Protein AF-A0E9H0-F1 (afdb_monomer)

Structure (mmCIF, N/CA/C/O backbone):
data_AF-A0E9H0-F1
#
_entry.id   AF-A0E9H0-F1
#
loop_
_atom_site.group_PDB
_atom_site.id
_atom_site.type_symbol
_atom_site.label_atom_id
_atom_site.label_alt_id
_atom_site.label_comp_id
_atom_site.label_asym_id
_atom_site.label_entity_id
_atom_site.label_seq_id
_atom_site.pdbx_PDB_ins_code
_atom_site.Cartn_x
_atom_site.Cartn_y
_atom_site.Cartn_z
_atom_site.occupancy
_atom_site.B_iso_or_equiv
_atom_site.auth_seq_id
_atom_site.auth_comp_id
_atom_site.auth_asym_id
_atom_site.auth_atom_id
_atom_site.pdbx_PDB_model_num
ATOM 1 N N . MET A 1 1 ? 32.957 -33.138 -9.743 1.00 57.28 1 MET A N 1
ATOM 2 C CA . MET A 1 1 ? 32.690 -31.690 -9.537 1.00 57.28 1 MET A CA 1
ATOM 3 C C . MET A 1 1 ? 31.619 -31.141 -10.475 1.00 57.28 1 MET A C 1
ATOM 5 O O . MET A 1 1 ? 30.701 -30.496 -9.990 1.00 57.28 1 MET A O 1
ATOM 9 N N . THR A 1 2 ? 31.702 -31.357 -11.792 1.00 61.91 2 THR A N 1
ATOM 10 C CA . THR A 1 2 ? 30.661 -30.908 -12.741 1.00 61.91 2 THR A CA 1
ATOM 11 C C . THR A 1 2 ? 29.367 -31.723 -12.631 1.00 61.91 2 THR A C 1
ATOM 13 O O . THR A 1 2 ? 28.288 -31.141 -12.695 1.00 61.91 2 THR A O 1
ATOM 16 N N . GLU A 1 3 ? 29.462 -33.031 -12.376 1.00 67.38 3 GLU A N 1
ATOM 17 C CA . GLU A 1 3 ? 28.302 -33.927 -12.204 1.00 67.38 3 GLU A CA 1
ATOM 18 C C . GLU A 1 3 ? 27.419 -33.551 -11.001 1.00 67.38 3 GLU A C 1
ATOM 20 O O . GLU A 1 3 ? 26.196 -33.530 -11.121 1.00 67.38 3 GLU A O 1
ATOM 25 N N . ASP A 1 4 ? 28.015 -33.127 -9.881 1.00 73.12 4 ASP A N 1
ATOM 26 C CA . ASP A 1 4 ? 27.263 -32.697 -8.691 1.00 73.12 4 ASP A CA 1
ATOM 27 C C . ASP A 1 4 ? 26.398 -31.454 -8.955 1.00 73.12 4 ASP A C 1
ATOM 29 O O . ASP A 1 4 ? 25.285 -31.342 -8.442 1.00 73.12 4 ASP A O 1
ATOM 33 N N . ILE A 1 5 ? 26.879 -30.513 -9.778 1.00 72.44 5 ILE A N 1
ATOM 34 C CA . ILE A 1 5 ? 26.123 -29.300 -10.135 1.00 72.44 5 ILE A CA 1
ATOM 35 C C . ILE A 1 5 ? 24.990 -29.632 -11.098 1.00 72.44 5 ILE A C 1
ATOM 37 O O . ILE A 1 5 ? 23.896 -29.090 -10.954 1.00 72.44 5 ILE A O 1
ATOM 41 N N . VAL A 1 6 ? 25.237 -30.526 -12.055 1.00 77.56 6 VAL A N 1
ATOM 42 C CA . VAL A 1 6 ? 24.208 -31.002 -12.985 1.00 77.56 6 VAL A CA 1
ATOM 43 C C . VAL A 1 6 ? 23.070 -31.672 -12.205 1.00 77.56 6 VAL A C 1
ATOM 45 O O . VAL A 1 6 ? 21.905 -31.350 -12.437 1.00 77.56 6 VAL A O 1
ATOM 48 N N . ASN A 1 7 ? 23.396 -32.502 -11.210 1.00 79.81 7 ASN A N 1
ATOM 49 C CA . ASN A 1 7 ? 22.406 -33.146 -10.346 1.00 79.81 7 ASN A CA 1
ATOM 50 C C . ASN A 1 7 ? 21.634 -32.140 -9.477 1.00 79.81 7 ASN A C 1
ATOM 52 O O . ASN A 1 7 ? 20.408 -32.208 -9.421 1.00 79.81 7 ASN A O 1
ATOM 56 N N . LEU A 1 8 ? 22.309 -31.147 -8.886 1.00 77.62 8 LEU A N 1
ATOM 57 C CA . LEU A 1 8 ? 21.653 -30.065 -8.133 1.00 77.62 8 LEU A CA 1
ATOM 58 C C . LEU A 1 8 ? 20.713 -29.221 -9.009 1.00 77.62 8 LEU A C 1
ATOM 60 O O . LEU A 1 8 ? 19.664 -28.767 -8.549 1.00 77.62 8 LEU A O 1
ATOM 64 N N . PHE A 1 9 ? 21.068 -29.007 -10.276 1.00 77.69 9 PHE A N 1
ATOM 65 C CA . PHE A 1 9 ? 20.247 -28.236 -11.207 1.00 77.69 9 PHE A CA 1
ATOM 66 C C . PHE A 1 9 ? 18.988 -28.999 -11.621 1.00 77.69 9 PHE A C 1
ATOM 68 O O . PHE A 1 9 ? 17.901 -28.427 -11.647 1.00 77.69 9 PHE A O 1
ATOM 75 N N . VAL A 1 10 ? 19.117 -30.300 -11.882 1.00 81.88 10 VAL A N 1
ATOM 76 C CA . VAL A 1 10 ? 17.984 -31.185 -12.190 1.00 81.88 10 VAL A CA 1
ATOM 77 C C . VAL A 1 10 ? 17.091 -31.372 -10.969 1.00 81.88 10 VAL A C 1
ATOM 79 O O . VAL A 1 10 ? 15.878 -31.400 -11.103 1.00 81.88 10 VAL A O 1
ATOM 82 N N . GLN A 1 11 ? 17.653 -31.417 -9.764 1.00 80.44 11 GLN A N 1
ATOM 83 C CA . GLN A 1 11 ? 16.854 -31.484 -8.544 1.00 80.44 11 GLN A CA 1
ATOM 84 C C . GLN A 1 11 ? 16.021 -30.210 -8.323 1.00 80.44 11 GLN A C 1
ATOM 86 O O . GLN A 1 11 ? 14.913 -30.284 -7.800 1.00 80.44 11 GLN A O 1
ATOM 91 N N . LYS A 1 12 ? 16.539 -29.042 -8.724 1.00 78.75 12 LYS A N 1
ATOM 92 C CA . LYS A 1 12 ? 15.873 -27.746 -8.518 1.00 78.75 12 LYS A CA 1
ATOM 93 C C . LYS A 1 12 ? 14.919 -27.347 -9.647 1.00 78.75 12 LYS A C 1
ATOM 95 O O . LYS A 1 12 ? 13.929 -26.671 -9.385 1.00 78.75 12 LYS A O 1
ATOM 100 N N . TYR A 1 13 ? 15.227 -27.726 -10.884 1.00 77.38 13 TYR A N 1
ATOM 101 C CA . TYR A 1 13 ? 14.502 -27.287 -12.085 1.00 77.38 13 TYR A CA 1
ATOM 102 C C . TYR A 1 13 ? 14.032 -28.442 -12.976 1.00 77.38 13 TYR A C 1
ATOM 104 O O . TYR A 1 13 ? 13.503 -28.205 -14.062 1.00 77.38 13 TYR A O 1
ATOM 112 N N . GLY A 1 14 ? 14.246 -29.685 -12.549 1.00 78.25 14 GLY A N 1
ATOM 113 C CA . GLY A 1 14 ? 13.767 -30.866 -13.250 1.00 78.25 14 GLY A CA 1
ATOM 114 C C . GLY A 1 14 ? 12.250 -30.986 -13.193 1.00 78.25 14 GLY A C 1
ATOM 115 O O . GLY A 1 14 ? 11.574 -30.443 -12.321 1.00 78.25 14 GLY A O 1
ATOM 116 N N . SER A 1 15 ? 11.717 -31.717 -14.161 1.00 75.62 15 SER A N 1
ATOM 117 C CA . SER A 1 15 ? 10.299 -32.063 -14.252 1.00 75.62 15 SER A CA 1
ATOM 118 C C . SER A 1 15 ? 10.071 -33.504 -13.785 1.00 75.62 15 SER A C 1
ATOM 120 O O . SER A 1 15 ? 11.027 -34.260 -13.641 1.00 75.62 15 SER A O 1
ATOM 122 N N . ALA A 1 16 ? 8.823 -33.930 -13.579 1.00 76.62 16 ALA A N 1
ATOM 123 C CA . ALA A 1 16 ? 8.520 -35.332 -13.249 1.00 76.62 16 ALA A CA 1
ATOM 124 C C . ALA A 1 16 ? 8.874 -36.325 -14.384 1.00 76.62 16 ALA A C 1
ATOM 126 O O . ALA A 1 16 ? 8.878 -37.535 -14.180 1.00 76.62 16 ALA A O 1
ATOM 127 N N . ASP A 1 17 ? 9.173 -35.814 -15.580 1.00 81.25 17 ASP A N 1
ATOM 128 C CA . ASP A 1 17 ? 9.469 -36.583 -16.783 1.00 81.25 17 ASP A CA 1
ATOM 129 C C . ASP A 1 17 ? 10.976 -36.890 -16.892 1.00 81.25 17 ASP A C 1
ATOM 131 O O . ASP A 1 17 ? 11.815 -35.997 -17.068 1.00 81.25 17 ASP A O 1
ATOM 135 N N . ALA A 1 18 ? 11.321 -38.177 -16.786 1.00 80.75 18 ALA A N 1
ATOM 136 C CA . ALA A 1 18 ? 12.700 -38.657 -16.760 1.00 80.75 18 ALA A CA 1
ATOM 137 C C . ALA A 1 18 ? 13.469 -38.348 -18.057 1.00 80.75 18 ALA A C 1
ATOM 139 O O . ALA A 1 18 ? 14.659 -38.029 -18.001 1.00 80.75 18 ALA A O 1
ATOM 140 N N . GLN A 1 19 ? 12.800 -38.363 -19.217 1.00 78.62 19 GLN A N 1
ATOM 141 C CA . GLN A 1 19 ? 13.454 -38.088 -20.503 1.00 78.62 19 GLN A CA 1
ATOM 142 C C . GLN A 1 19 ? 13.852 -36.614 -20.634 1.00 78.62 19 GLN A C 1
ATOM 144 O O . GLN A 1 19 ? 14.935 -36.291 -21.129 1.00 78.62 19 GLN A O 1
ATOM 149 N N . LYS A 1 20 ? 13.018 -35.702 -20.121 1.00 78.69 20 LYS A N 1
ATOM 150 C CA . LYS A 1 20 ? 13.326 -34.264 -20.097 1.00 78.69 20 LYS A CA 1
ATOM 151 C C . LYS A 1 20 ? 14.468 -33.948 -19.145 1.00 78.69 20 LYS A C 1
ATOM 153 O O . LYS A 1 20 ? 15.321 -33.128 -19.475 1.00 78.69 20 LYS A O 1
ATOM 158 N N . ASN A 1 21 ? 14.526 -34.632 -18.006 1.00 82.31 21 ASN A N 1
ATOM 159 C CA . ASN A 1 21 ? 15.633 -34.481 -17.067 1.00 82.31 21 ASN A CA 1
ATOM 160 C C . ASN A 1 21 ? 16.949 -34.989 -17.663 1.00 82.31 21 ASN A C 1
ATOM 162 O O . ASN A 1 21 ? 17.974 -34.333 -17.499 1.00 82.31 21 ASN A O 1
ATOM 166 N N . GLN A 1 22 ? 16.922 -36.081 -18.429 1.00 84.06 22 GLN A N 1
ATOM 167 C CA . GLN A 1 22 ? 18.105 -36.598 -19.120 1.00 84.06 22 GLN A CA 1
ATOM 168 C C . GLN A 1 22 ? 18.599 -35.643 -20.225 1.00 84.06 22 GLN A C 1
ATOM 170 O O . GLN A 1 22 ? 19.799 -35.380 -20.329 1.00 84.06 22 GLN A O 1
ATOM 175 N N . LEU A 1 23 ? 17.689 -35.050 -21.007 1.00 82.44 23 LEU A N 1
ATOM 176 C CA . LEU A 1 23 ? 18.031 -34.011 -21.991 1.00 82.44 23 LEU A CA 1
ATOM 177 C C . LEU A 1 23 ? 18.592 -32.749 -21.324 1.00 82.44 23 LEU A C 1
ATOM 179 O O . LEU A 1 23 ? 19.568 -32.168 -21.807 1.00 82.44 23 LEU A O 1
ATOM 183 N N . LEU A 1 24 ? 18.016 -32.347 -20.189 1.00 79.56 24 LEU A N 1
ATOM 184 C CA . LEU A 1 24 ? 18.495 -31.218 -19.400 1.00 79.56 24 LEU A CA 1
ATOM 185 C C . LEU A 1 24 ? 19.918 -31.479 -18.885 1.00 79.56 24 LEU A C 1
ATOM 187 O O . LEU A 1 24 ? 20.790 -30.633 -19.085 1.00 79.56 24 LEU A O 1
ATOM 191 N N . GLN A 1 25 ? 20.185 -32.667 -18.333 1.00 84.69 25 GLN A N 1
ATOM 192 C CA . GLN A 1 25 ? 21.527 -33.085 -17.907 1.00 84.69 25 GLN A CA 1
ATOM 193 C C . GLN A 1 25 ? 22.543 -32.977 -19.045 1.00 84.69 25 GLN A C 1
ATOM 195 O O . GLN A 1 25 ? 23.577 -32.324 -18.890 1.00 84.69 25 GLN A O 1
ATOM 200 N N . GLN A 1 26 ? 22.221 -33.539 -20.212 1.00 84.62 26 GLN A N 1
ATOM 201 C CA . GLN A 1 26 ? 23.106 -33.508 -21.377 1.00 84.62 26 GLN A CA 1
ATOM 202 C C . GLN A 1 26 ? 23.349 -32.083 -21.891 1.00 84.62 26 GLN A C 1
ATOM 204 O O . GLN A 1 26 ? 24.467 -31.754 -22.293 1.00 84.62 26 GLN A O 1
ATOM 209 N N . SER A 1 27 ? 22.327 -31.220 -21.873 1.00 80.50 27 SER A N 1
ATOM 210 C CA . SER A 1 27 ? 22.460 -29.824 -22.306 1.00 80.50 27 SER A CA 1
ATOM 211 C C . SER A 1 27 ? 23.383 -29.021 -21.383 1.00 80.50 27 SER A C 1
ATOM 213 O O . SER A 1 27 ? 24.276 -28.324 -21.865 1.00 80.50 27 SER A O 1
ATOM 215 N N . ILE A 1 28 ? 23.247 -29.190 -20.065 1.00 78.12 28 ILE A N 1
ATOM 216 C CA . ILE A 1 28 ? 24.069 -28.496 -19.067 1.00 78.12 28 ILE A CA 1
ATOM 217 C C . ILE A 1 28 ? 25.507 -29.015 -19.117 1.00 78.12 28 ILE A C 1
ATOM 219 O O . ILE A 1 28 ? 26.447 -28.223 -19.085 1.00 78.12 28 ILE A O 1
ATOM 223 N N . GLN A 1 29 ? 25.697 -30.326 -19.272 1.00 80.69 29 GLN A N 1
ATOM 224 C CA . GLN A 1 29 ? 27.025 -30.925 -19.391 1.00 80.69 29 GLN A CA 1
ATOM 225 C C . GLN A 1 29 ? 27.758 -30.430 -20.649 1.00 80.69 29 GLN A C 1
ATOM 227 O O . GLN A 1 29 ? 28.943 -30.105 -20.577 1.00 80.69 29 GLN A O 1
ATOM 232 N N . LYS A 1 30 ? 27.050 -30.262 -21.777 1.00 80.12 30 LYS A N 1
ATOM 233 C CA . LYS A 1 30 ? 27.602 -29.650 -23.000 1.00 80.12 30 LYS A CA 1
ATOM 234 C C . LYS A 1 30 ? 27.978 -28.179 -22.812 1.00 80.12 30 LYS A C 1
ATOM 236 O O . LYS A 1 30 ? 29.020 -27.765 -23.314 1.00 80.12 30 LYS A O 1
ATOM 241 N N . VAL A 1 31 ? 27.170 -27.395 -22.095 1.00 73.62 31 VAL A N 1
ATOM 242 C CA . VAL A 1 31 ? 27.483 -25.983 -21.801 1.00 73.62 31 VAL A CA 1
ATOM 243 C C . VAL A 1 31 ? 28.714 -25.875 -20.897 1.00 73.62 31 VAL A C 1
ATOM 245 O O . VAL A 1 31 ? 29.629 -25.119 -21.209 1.00 73.62 31 VAL A O 1
ATOM 248 N N . LEU A 1 32 ? 28.797 -26.697 -19.846 1.00 73.06 32 LEU A N 1
ATOM 249 C CA . LEU A 1 32 ? 29.944 -26.724 -18.932 1.00 73.06 32 LEU A CA 1
ATOM 250 C C . LEU A 1 32 ? 31.243 -27.185 -19.613 1.00 73.06 32 LEU A C 1
ATOM 252 O O . LEU A 1 32 ? 32.317 -26.696 -19.269 1.00 73.06 32 LEU A O 1
ATOM 256 N N . LEU A 1 33 ? 31.157 -28.095 -20.589 1.00 74.44 33 LEU A N 1
ATOM 257 C CA . LEU A 1 33 ? 32.300 -28.496 -21.417 1.00 74.44 33 LEU A CA 1
ATOM 258 C C . LEU A 1 33 ? 32.733 -27.381 -22.381 1.00 74.44 33 LEU A C 1
ATOM 260 O O . LEU A 1 33 ? 33.928 -27.190 -22.594 1.00 74.44 33 LEU A O 1
ATOM 264 N N . LYS A 1 34 ? 31.779 -26.628 -22.944 1.00 71.94 34 LYS A N 1
ATOM 265 C CA . LYS A 1 34 ? 32.042 -25.564 -23.924 1.00 71.94 34 LYS A CA 1
ATOM 266 C C . LYS A 1 34 ? 32.614 -24.290 -23.299 1.00 71.94 34 LYS A C 1
ATOM 268 O O . LYS A 1 34 ? 33.439 -23.636 -23.926 1.00 71.94 34 LYS A O 1
ATOM 273 N N . GLU A 1 35 ? 32.195 -23.934 -22.087 1.00 63.34 35 GLU A N 1
ATOM 274 C CA . GLU A 1 35 ? 32.691 -22.734 -21.391 1.00 63.34 35 GLU A CA 1
ATOM 275 C C . GLU A 1 35 ? 34.049 -22.943 -20.699 1.00 63.34 35 GLU A C 1
ATOM 277 O O . GLU A 1 35 ? 34.632 -21.989 -20.183 1.00 63.34 35 GLU A O 1
ATOM 282 N N . GLY A 1 36 ? 34.581 -24.171 -20.731 1.00 57.31 36 GLY A N 1
ATOM 283 C CA . GLY A 1 36 ? 35.752 -24.569 -19.962 1.00 57.31 36 GLY A CA 1
ATOM 284 C C . GLY A 1 36 ? 35.395 -24.632 -18.479 1.00 57.31 36 GLY A C 1
ATOM 285 O O . GLY A 1 36 ? 34.910 -23.665 -17.897 1.00 57.31 36 GLY A O 1
ATOM 286 N N . ALA A 1 37 ? 35.629 -25.777 -17.837 1.00 58.28 37 ALA A N 1
ATOM 287 C CA . ALA A 1 37 ? 35.338 -25.986 -16.419 1.00 58.28 37 ALA A CA 1
ATOM 288 C C . ALA A 1 37 ? 36.306 -25.196 -15.509 1.00 58.28 37 ALA A C 1
ATOM 290 O O . ALA A 1 37 ? 37.038 -25.760 -14.698 1.00 58.28 37 ALA A O 1
ATOM 291 N N . ASN A 1 38 ? 36.319 -23.869 -15.634 1.00 59.81 38 ASN A N 1
ATOM 292 C CA . ASN A 1 38 ? 37.037 -22.968 -14.756 1.00 59.81 38 ASN A CA 1
ATOM 293 C C . ASN A 1 38 ? 36.418 -23.082 -13.360 1.00 59.81 38 ASN A C 1
ATOM 295 O O . ASN A 1 38 ? 35.271 -22.690 -13.125 1.00 59.81 38 ASN A O 1
ATOM 299 N N . SER A 1 39 ? 37.203 -23.623 -12.428 1.00 60.75 39 SER A N 1
ATOM 300 C CA . SER A 1 39 ? 36.839 -23.877 -11.028 1.00 60.75 39 SER A CA 1
ATOM 301 C C . SER A 1 39 ? 36.137 -22.684 -10.351 1.00 60.75 39 SER A C 1
ATOM 303 O O . SER A 1 39 ? 35.219 -22.863 -9.551 1.00 60.75 39 SER A O 1
ATOM 305 N N . SER A 1 40 ? 36.462 -21.445 -10.736 1.00 64.75 40 SER A N 1
ATOM 306 C CA . SER A 1 40 ? 35.825 -20.234 -10.201 1.00 64.75 40 SER A CA 1
ATOM 307 C C . SER A 1 40 ? 34.357 -20.045 -10.624 1.00 64.75 40 SER A C 1
ATOM 309 O O . SER A 1 40 ? 33.552 -19.557 -9.828 1.00 64.75 40 SER A O 1
ATOM 311 N N . VAL A 1 41 ? 33.973 -20.449 -11.841 1.00 66.81 41 VAL A N 1
ATOM 312 C CA . VAL A 1 41 ? 32.591 -20.353 -12.352 1.00 66.81 41 VAL A CA 1
ATOM 313 C C . VAL A 1 41 ? 31.724 -21.442 -11.723 1.00 66.81 41 VAL A C 1
ATOM 315 O O . VAL A 1 41 ? 30.629 -21.163 -11.236 1.00 66.81 41 VAL A O 1
ATOM 318 N N . VAL A 1 42 ? 32.270 -22.656 -11.629 1.00 66.81 42 VAL A N 1
ATOM 319 C CA . VAL A 1 42 ? 31.665 -23.819 -10.958 1.00 66.81 42 VAL A CA 1
ATOM 320 C C . VAL A 1 42 ? 31.385 -23.502 -9.482 1.00 66.81 42 VAL A C 1
ATOM 322 O O . VAL A 1 42 ? 30.276 -23.722 -8.997 1.00 66.81 42 VAL A O 1
ATOM 325 N N . THR A 1 43 ? 32.339 -22.881 -8.780 1.00 68.19 43 THR A N 1
ATOM 326 C CA . THR A 1 43 ? 32.176 -22.490 -7.368 1.00 68.19 43 THR A CA 1
ATOM 327 C C . THR A 1 43 ? 31.134 -21.374 -7.179 1.00 68.19 43 THR A C 1
ATOM 329 O O . THR A 1 43 ? 30.338 -21.433 -6.241 1.00 68.19 43 THR A O 1
ATOM 332 N N . LYS A 1 44 ? 31.059 -20.393 -8.095 1.00 71.00 44 LYS A N 1
ATOM 333 C CA . LYS A 1 44 ? 30.021 -19.337 -8.083 1.00 71.00 44 LYS A CA 1
ATOM 334 C C . LYS A 1 44 ? 28.618 -19.869 -8.395 1.00 71.00 44 LYS A C 1
ATOM 336 O O . LYS A 1 44 ? 27.638 -19.376 -7.840 1.00 71.00 44 LYS A O 1
ATOM 341 N N . LEU A 1 45 ? 28.501 -20.858 -9.281 1.00 68.12 45 LEU A N 1
ATOM 342 C CA . LEU A 1 45 ? 27.227 -21.525 -9.558 1.00 68.12 45 LEU A CA 1
ATOM 343 C C . LEU A 1 45 ? 26.783 -22.362 -8.356 1.00 68.12 45 LEU A C 1
ATOM 345 O O . LEU A 1 45 ? 25.626 -22.280 -7.950 1.00 68.12 45 LEU A O 1
ATOM 349 N N . ARG A 1 46 ? 27.712 -23.081 -7.718 1.00 68.94 46 ARG A N 1
ATOM 350 C CA . ARG A 1 46 ? 27.431 -23.861 -6.509 1.00 68.94 46 ARG A CA 1
ATOM 351 C C . ARG A 1 46 ? 26.965 -22.987 -5.343 1.00 68.94 46 ARG A C 1
ATOM 353 O O . ARG A 1 46 ? 26.006 -23.360 -4.678 1.00 68.94 46 ARG A O 1
ATOM 360 N N . SER A 1 47 ? 27.572 -21.817 -5.120 1.00 68.88 47 SER A N 1
ATOM 361 C CA . SER A 1 47 ? 27.127 -20.902 -4.058 1.00 68.88 47 SER A CA 1
ATOM 362 C C . SER A 1 47 ? 25.732 -20.329 -4.326 1.00 68.88 47 SER A C 1
ATOM 364 O O . SER A 1 47 ? 24.916 -20.275 -3.410 1.00 68.88 47 SER A O 1
ATOM 366 N N . LYS A 1 48 ? 25.402 -20.000 -5.583 1.00 70.62 48 LYS A N 1
ATOM 367 C CA . LYS A 1 48 ? 24.051 -19.553 -5.965 1.00 70.62 48 LYS A CA 1
ATOM 368 C C . LYS A 1 48 ? 22.991 -20.654 -5.876 1.00 70.62 48 LYS A C 1
ATOM 370 O O . LYS A 1 48 ? 21.844 -20.358 -5.548 1.00 70.62 48 LYS A O 1
ATOM 375 N N . LEU A 1 49 ? 23.342 -21.908 -6.172 1.00 63.66 49 LEU A N 1
ATOM 376 C CA . LEU A 1 49 ? 22.421 -23.038 -6.018 1.00 63.66 49 LEU A CA 1
ATOM 377 C C . LEU A 1 49 ? 22.265 -23.479 -4.553 1.00 63.66 49 LEU A C 1
ATOM 379 O O . LEU A 1 49 ? 21.156 -23.831 -4.166 1.00 63.66 49 LEU A O 1
ATOM 383 N N . GLY A 1 50 ? 23.325 -23.406 -3.740 1.00 57.62 50 GLY A N 1
ATOM 384 C CA . GLY A 1 50 ? 23.313 -23.792 -2.323 1.00 57.62 50 GLY A CA 1
ATOM 385 C C . GLY A 1 50 ? 22.711 -22.754 -1.366 1.00 57.62 50 GLY A C 1
ATOM 386 O O . GLY A 1 50 ? 22.187 -23.126 -0.322 1.00 57.62 50 GLY A O 1
ATOM 387 N N . GLN A 1 51 ? 22.712 -21.461 -1.714 1.00 55.53 51 GLN A N 1
ATOM 388 C CA . GLN A 1 51 ? 22.180 -20.397 -0.843 1.00 55.53 51 GLN A CA 1
ATOM 389 C C . GLN A 1 51 ? 20.645 -20.352 -0.730 1.00 55.53 51 GLN A C 1
ATOM 391 O O . GLN A 1 51 ? 20.130 -19.562 0.055 1.00 55.53 51 GLN A O 1
ATOM 396 N N . SER A 1 52 ? 19.887 -21.189 -1.451 1.00 48.81 52 SER A N 1
ATOM 397 C CA . SER A 1 52 ? 18.417 -21.175 -1.362 1.00 48.81 52 SER A CA 1
ATOM 398 C C . SER A 1 52 ? 17.812 -22.149 -0.343 1.00 48.81 52 SER A C 1
ATOM 400 O O . SER A 1 52 ? 16.594 -22.278 -0.323 1.00 48.81 52 SER A O 1
ATOM 402 N N . GLN A 1 53 ? 18.611 -22.839 0.482 1.00 49.06 53 GLN A N 1
ATOM 403 C CA . GLN A 1 53 ? 18.088 -23.741 1.525 1.00 49.06 53 GLN A CA 1
ATOM 404 C C . GLN A 1 53 ? 18.027 -23.138 2.942 1.00 49.06 53 GLN A C 1
ATOM 406 O O . GLN A 1 53 ? 17.527 -23.802 3.841 1.00 49.06 53 GLN A O 1
ATOM 411 N N . SER A 1 54 ? 18.442 -21.885 3.165 1.00 46.16 54 SER A N 1
ATOM 412 C CA . SER A 1 54 ? 18.409 -21.261 4.506 1.00 46.16 54 SER A CA 1
ATOM 413 C C . SER A 1 54 ? 17.531 -20.007 4.642 1.00 46.16 54 SER A C 1
ATOM 415 O O . SER A 1 54 ? 17.596 -19.327 5.661 1.00 46.16 54 SER A O 1
ATOM 417 N N . GLN A 1 55 ? 16.655 -19.711 3.676 1.00 44.03 55 GLN A N 1
ATOM 418 C CA . GLN A 1 55 ? 15.664 -18.624 3.793 1.00 44.03 55 GLN A CA 1
ATOM 419 C C . GLN A 1 55 ? 14.234 -19.089 3.484 1.00 44.03 55 GLN A C 1
ATOM 421 O O . GLN A 1 55 ? 13.524 -18.504 2.671 1.00 44.03 55 GLN A O 1
ATOM 426 N N . GLN A 1 56 ? 13.797 -20.150 4.162 1.00 43.19 56 GLN A N 1
ATOM 427 C CA . GLN A 1 56 ? 12.374 -20.450 4.332 1.00 43.19 56 GLN A CA 1
ATOM 428 C C . GLN A 1 56 ? 12.084 -20.781 5.796 1.00 43.19 56 GLN A C 1
ATOM 430 O O . GLN A 1 56 ? 11.906 -21.932 6.178 1.00 43.19 56 GLN A O 1
ATOM 435 N N . GLN A 1 57 ? 12.047 -19.745 6.627 1.00 48.81 57 GLN A N 1
ATOM 436 C CA . GLN A 1 57 ? 11.325 -19.747 7.895 1.00 48.81 57 GLN A CA 1
ATOM 437 C C . GLN A 1 57 ? 10.588 -18.401 7.963 1.00 48.81 57 GLN A C 1
ATOM 439 O O . GLN A 1 57 ? 11.188 -17.367 7.682 1.00 48.81 57 GLN A O 1
ATOM 444 N N . PHE A 1 58 ? 9.305 -18.451 8.327 1.00 39.41 58 PHE A N 1
ATOM 445 C CA . PHE A 1 58 ? 8.362 -17.339 8.533 1.00 39.41 58 PHE A CA 1
ATOM 446 C C . PHE A 1 58 ? 7.652 -16.734 7.313 1.00 39.41 58 PHE A C 1
ATOM 448 O O . PHE A 1 58 ? 7.803 -15.559 7.022 1.00 39.41 58 PHE A O 1
ATOM 455 N N . PHE A 1 59 ? 6.750 -17.513 6.707 1.00 33.53 59 PHE A N 1
ATOM 456 C CA . PHE A 1 59 ? 5.377 -17.068 6.405 1.00 33.53 59 PHE A CA 1
ATOM 457 C C . PHE A 1 59 ? 4.442 -18.294 6.454 1.00 33.53 59 PHE A C 1
ATOM 459 O O . PHE A 1 59 ? 4.744 -19.292 5.796 1.00 33.53 59 PHE A O 1
ATOM 466 N N . PRO A 1 60 ? 3.323 -18.277 7.204 1.00 40.91 60 PRO A N 1
ATOM 467 C CA . PRO A 1 60 ? 2.353 -19.363 7.160 1.00 40.91 60 PRO A CA 1
ATOM 468 C C . PRO A 1 60 ? 1.525 -19.229 5.876 1.00 40.91 60 PRO A C 1
ATOM 470 O O . PRO A 1 60 ? 0.774 -18.271 5.700 1.00 40.91 60 PRO A O 1
ATOM 473 N N . THR A 1 61 ? 1.674 -20.188 4.965 1.00 35.75 61 THR A N 1
ATOM 474 C CA . THR A 1 61 ? 0.755 -20.372 3.839 1.00 35.75 61 THR A CA 1
ATOM 475 C C . THR A 1 61 ? -0.323 -21.370 4.235 1.00 35.75 61 THR A C 1
ATOM 477 O O . THR A 1 61 ? -0.051 -22.449 4.755 1.00 35.75 61 THR A O 1
ATOM 480 N N . LEU A 1 62 ? -1.565 -20.949 4.007 1.00 39.19 62 LEU A N 1
ATOM 481 C CA . LEU A 1 62 ? -2.780 -21.745 4.080 1.00 39.19 62 LEU A CA 1
ATOM 482 C C . LEU A 1 62 ? -2.629 -22.991 3.203 1.00 39.19 62 LEU A C 1
ATOM 484 O O . LEU A 1 62 ? -2.427 -22.889 1.993 1.00 39.19 62 LEU A O 1
ATOM 488 N N . GLY A 1 63 ? -2.720 -24.159 3.832 1.00 31.61 63 GLY A N 1
ATOM 489 C CA . GLY A 1 63 ? -2.765 -25.437 3.144 1.00 31.61 63 GLY A CA 1
ATOM 490 C C . GLY A 1 63 ? -4.109 -25.633 2.448 1.00 31.61 63 GLY A C 1
ATOM 491 O O . GLY A 1 63 ? -5.151 -25.671 3.098 1.00 31.61 63 GLY A O 1
ATOM 492 N N . ASN A 1 64 ? -4.056 -25.818 1.130 1.00 40.00 64 ASN A N 1
ATOM 493 C CA . ASN A 1 64 ? -5.031 -26.624 0.408 1.00 40.00 64 ASN A CA 1
ATOM 494 C C . ASN A 1 64 ? -4.782 -28.089 0.785 1.00 40.00 64 ASN A C 1
ATOM 496 O O . ASN A 1 64 ? -3.821 -28.697 0.318 1.00 40.00 64 ASN A O 1
ATOM 500 N N . GLY A 1 65 ? -5.638 -28.628 1.647 1.00 34.56 65 GLY A N 1
ATOM 501 C CA . GLY A 1 65 ? -5.773 -30.058 1.883 1.00 34.56 65 GLY A CA 1
ATOM 502 C C . GLY A 1 65 ? -7.128 -30.510 1.364 1.00 34.56 65 GLY A C 1
ATOM 503 O O . GLY A 1 65 ? -8.155 -30.208 1.967 1.00 34.56 65 GLY A O 1
ATOM 504 N N . GLU A 1 66 ? -7.125 -31.226 0.244 1.00 40.69 66 GLU A N 1
ATOM 505 C CA . GLU A 1 66 ? -8.241 -32.069 -0.168 1.00 40.69 66 GLU A CA 1
ATOM 506 C C . GLU A 1 66 ? -8.572 -33.041 0.969 1.00 40.69 66 GLU A C 1
ATOM 508 O O . GLU A 1 66 ? -7.737 -33.832 1.402 1.00 40.69 66 GLU A O 1
ATOM 513 N N . SER A 1 67 ? -9.799 -32.983 1.475 1.00 37.56 67 SER A N 1
ATOM 514 C CA . SER A 1 67 ? -10.391 -34.089 2.222 1.00 37.56 67 SER A CA 1
ATOM 515 C C . SER A 1 67 ? -11.838 -34.241 1.787 1.00 37.56 67 SER A C 1
ATOM 517 O O . SER A 1 67 ? -12.631 -33.300 1.792 1.00 37.56 67 SER A O 1
ATOM 519 N N . ALA A 1 68 ? -12.122 -35.453 1.330 1.00 37.09 68 ALA A N 1
ATOM 520 C CA . ALA A 1 68 ? -13.382 -35.900 0.792 1.00 37.09 68 ALA A CA 1
ATOM 521 C C . ALA A 1 68 ? -14.547 -35.681 1.768 1.00 37.09 68 ALA A C 1
ATOM 523 O O . ALA A 1 68 ? -14.470 -35.988 2.957 1.00 37.09 68 ALA A O 1
ATOM 524 N N . LEU A 1 69 ? -15.651 -35.200 1.207 1.00 39.97 69 LEU A N 1
ATOM 525 C CA . LEU A 1 69 ? -16.978 -35.206 1.806 1.00 39.97 69 LEU A CA 1
ATOM 526 C C . LEU A 1 69 ? -17.470 -36.646 2.006 1.00 39.97 69 LEU A C 1
ATOM 528 O O . LEU A 1 69 ? -17.463 -37.425 1.051 1.00 39.97 69 LEU A O 1
ATOM 532 N N . PRO A 1 70 ? -18.075 -36.954 3.162 1.00 42.47 70 PRO A N 1
ATOM 533 C CA . PRO A 1 70 ? -19.209 -37.851 3.205 1.00 42.47 70 PRO A CA 1
ATOM 534 C C . PRO A 1 70 ? -20.481 -37.035 3.451 1.00 42.47 70 PRO A C 1
ATOM 536 O O . PRO A 1 70 ? -20.699 -36.456 4.514 1.00 42.47 70 PRO A O 1
ATOM 539 N N . SER A 1 71 ? -21.355 -37.029 2.448 1.00 46.69 71 SER A N 1
ATOM 540 C CA . SER A 1 71 ? -22.773 -36.744 2.620 1.00 46.69 71 SER A CA 1
ATOM 541 C C . SER A 1 71 ? -23.409 -37.865 3.443 1.00 46.69 71 SER A C 1
ATOM 543 O O . SER A 1 71 ? -23.407 -39.012 2.994 1.00 46.69 71 SER A O 1
ATOM 545 N N . LYS A 1 72 ? -23.972 -37.545 4.610 1.00 34.53 72 LYS A N 1
ATOM 546 C CA . LYS A 1 72 ? -25.088 -38.271 5.239 1.00 34.53 72 LYS A CA 1
ATOM 547 C C . LYS A 1 72 ? -25.633 -37.438 6.398 1.00 34.53 72 LYS A C 1
ATOM 549 O O . LYS A 1 72 ? -25.022 -37.330 7.454 1.00 34.53 72 LYS A O 1
ATOM 554 N N . THR A 1 73 ? -26.789 -36.835 6.162 1.00 43.81 73 THR A N 1
ATOM 555 C CA . THR A 1 73 ? -27.720 -36.392 7.200 1.00 43.81 73 THR A CA 1
ATOM 556 C C . THR A 1 73 ? -28.261 -37.605 7.965 1.00 43.81 73 THR A C 1
ATOM 558 O O . THR A 1 73 ? -28.497 -38.663 7.379 1.00 43.81 73 THR A O 1
ATOM 561 N N . PRO A 1 74 ? -28.455 -37.450 9.279 1.00 37.62 74 PRO A N 1
ATOM 562 C CA . PRO A 1 74 ? -29.785 -37.601 9.875 1.00 37.62 74 PRO A CA 1
ATOM 563 C C . PRO A 1 74 ? -30.129 -36.279 10.582 1.00 37.62 74 PRO A C 1
ATOM 565 O O . PRO A 1 74 ? -29.324 -35.734 11.328 1.00 37.62 74 PRO A O 1
ATOM 568 N N . ALA A 1 75 ? -31.192 -35.573 10.209 1.00 41.16 75 ALA A N 1
ATOM 569 C CA . ALA A 1 75 ? -32.566 -35.866 10.607 1.00 41.16 75 ALA A CA 1
ATOM 570 C C . ALA A 1 75 ? -32.708 -36.099 12.125 1.00 41.16 75 ALA A C 1
ATOM 572 O O . ALA A 1 75 ? -32.327 -37.136 12.654 1.00 41.16 75 ALA A O 1
ATOM 573 N N . ASP A 1 76 ? -33.343 -35.102 12.738 1.00 41.50 76 ASP A N 1
ATOM 574 C CA . ASP A 1 76 ? -34.074 -35.104 13.999 1.00 41.50 76 ASP A CA 1
ATOM 575 C C . ASP A 1 76 ? -33.394 -34.889 15.360 1.00 41.50 76 ASP A C 1
ATOM 577 O O . ASP A 1 76 ? -32.413 -35.502 15.762 1.00 41.50 76 ASP A O 1
ATOM 581 N N . SER A 1 77 ? -34.128 -34.063 16.113 1.00 45.25 77 SER A N 1
ATOM 582 C CA . SER A 1 77 ? -34.146 -33.864 17.558 1.00 45.25 77 SER A CA 1
ATOM 583 C C . SER A 1 77 ? -33.226 -32.808 18.196 1.00 45.25 77 SER A C 1
ATOM 585 O O . SER A 1 77 ? -32.029 -32.976 18.395 1.00 45.25 77 SER A O 1
ATOM 587 N N . GLN A 1 78 ? -33.922 -31.768 18.680 1.00 40.56 78 GLN A N 1
ATOM 588 C CA . GLN A 1 78 ? -33.590 -30.847 19.776 1.00 40.56 78 GLN A CA 1
ATOM 589 C C . GLN A 1 78 ? -32.891 -29.527 19.428 1.00 40.56 78 GLN A C 1
ATOM 591 O O . GLN A 1 78 ? -31.812 -29.197 19.915 1.00 40.56 78 GLN A O 1
ATOM 596 N N . ARG A 1 79 ? -33.634 -28.657 18.730 1.00 41.78 79 ARG A N 1
ATOM 597 C CA . ARG A 1 79 ? -33.563 -27.211 18.990 1.00 41.78 79 ARG A CA 1
ATOM 598 C C . ARG A 1 79 ? -33.954 -26.937 20.449 1.00 41.78 79 ARG A C 1
ATOM 600 O O . ARG A 1 79 ? -35.135 -26.894 20.772 1.00 41.78 79 ARG A O 1
ATOM 607 N N . LYS A 1 80 ? -32.971 -26.715 21.324 1.00 40.97 80 LYS A N 1
ATOM 608 C CA . LYS A 1 80 ? -33.173 -25.968 22.574 1.00 40.97 80 LYS A CA 1
ATOM 609 C C . LYS A 1 80 ? -32.933 -24.491 22.287 1.00 40.97 80 LYS A C 1
ATOM 611 O O . LYS A 1 80 ? -31.810 -24.001 22.338 1.00 40.97 80 LYS A O 1
ATOM 616 N N . THR A 1 81 ? -34.010 -23.807 21.927 1.00 40.28 81 THR A N 1
ATOM 617 C CA . THR A 1 81 ? -34.122 -22.351 21.981 1.00 40.28 81 THR A CA 1
ATOM 618 C C . THR A 1 81 ? -33.928 -21.910 23.429 1.00 40.28 81 THR A C 1
ATOM 620 O O . THR A 1 81 ? -34.701 -22.280 24.310 1.00 40.28 81 THR A O 1
ATOM 623 N N . PHE A 1 82 ? -32.859 -21.162 23.685 1.00 42.34 82 PHE A N 1
ATOM 624 C CA . PHE A 1 82 ? -32.638 -20.500 24.962 1.00 42.34 82 PHE A CA 1
ATOM 625 C C . PHE A 1 82 ? -33.477 -19.219 24.950 1.00 42.34 82 PHE A C 1
ATOM 627 O O . PHE A 1 82 ? -33.078 -18.211 24.371 1.00 42.34 82 PHE A O 1
ATOM 634 N N . GLU A 1 83 ? -34.689 -19.301 25.496 1.00 41.00 83 GLU A N 1
ATOM 635 C CA . GLU A 1 83 ? -35.532 -18.129 25.721 1.00 41.00 83 GLU A CA 1
ATOM 636 C C . GLU A 1 83 ? -35.046 -17.332 26.943 1.00 41.00 83 GLU A C 1
ATOM 638 O O . GLU A 1 83 ? -34.574 -17.918 27.925 1.00 41.00 83 GLU A O 1
ATOM 643 N N . PRO A 1 84 ? -35.164 -15.994 26.916 1.00 44.81 84 PRO A N 1
ATOM 644 C CA . PRO A 1 84 ? -34.798 -15.148 28.036 1.00 44.81 84 PRO A CA 1
ATOM 645 C C . PRO A 1 84 ? -35.818 -15.313 29.165 1.00 44.81 84 PRO A C 1
ATOM 647 O O . PRO A 1 84 ? -37.024 -15.146 28.985 1.00 44.81 84 PRO A O 1
ATOM 650 N N . PHE A 1 85 ? -35.311 -15.611 30.359 1.00 42.47 85 PHE A N 1
ATOM 651 C CA . PHE A 1 85 ? -36.075 -15.753 31.595 1.00 42.47 85 PHE A CA 1
ATOM 652 C C . PHE A 1 85 ? -36.683 -14.398 32.001 1.00 42.47 85 PHE A C 1
ATOM 654 O O . PHE A 1 85 ? -36.141 -13.666 32.825 1.00 42.47 85 PHE A O 1
ATOM 661 N N . THR A 1 86 ? -37.819 -14.034 31.407 1.00 47.31 86 THR A N 1
ATOM 662 C CA . THR A 1 86 ? -38.599 -12.863 31.810 1.00 47.31 86 THR A CA 1
ATOM 663 C C . THR A 1 86 ? -40.033 -13.267 32.141 1.00 47.31 86 THR A C 1
ATOM 665 O O . THR A 1 86 ? -40.752 -13.857 31.347 1.00 47.31 86 THR A O 1
ATOM 668 N N . LYS A 1 87 ? -40.434 -12.913 33.368 1.00 50.12 87 LYS A N 1
ATOM 669 C CA . LYS A 1 87 ? -41.815 -12.677 33.820 1.00 50.12 87 LYS A CA 1
ATOM 670 C C . LYS A 1 87 ? -42.801 -13.847 33.681 1.00 50.12 87 LYS A C 1
ATOM 672 O O . LYS A 1 87 ? -43.687 -13.844 32.837 1.00 50.12 87 LYS A O 1
ATOM 677 N N . ARG A 1 88 ? -42.802 -14.728 34.688 1.00 40.22 88 ARG A N 1
ATOM 678 C CA . ARG A 1 88 ? -44.014 -15.460 35.094 1.00 40.22 88 ARG A CA 1
ATOM 679 C C . ARG A 1 88 ? -44.684 -14.739 36.266 1.00 40.22 88 ARG A C 1
ATOM 681 O O . ARG A 1 88 ? -44.563 -15.142 37.417 1.00 40.22 88 ARG A O 1
ATOM 688 N N . VAL A 1 89 ? -45.365 -13.637 35.960 1.00 45.09 89 VAL A N 1
ATOM 689 C CA . VAL A 1 89 ? -46.397 -13.074 36.839 1.00 45.09 89 VAL A CA 1
ATOM 690 C C . VAL A 1 89 ? -47.687 -13.811 36.493 1.00 45.09 89 VAL A C 1
ATOM 692 O O . VAL A 1 89 ? -48.228 -13.633 35.408 1.00 45.09 89 VAL A O 1
ATOM 695 N N . GLN A 1 90 ? -48.138 -14.681 37.391 1.00 44.59 90 GLN A N 1
ATOM 696 C CA . GLN A 1 90 ? -49.483 -15.257 37.353 1.00 44.59 90 GLN A CA 1
ATOM 697 C C . GLN A 1 90 ? -50.506 -14.146 37.658 1.00 44.59 90 GLN A C 1
ATOM 699 O O . GLN A 1 90 ? -50.361 -13.479 38.688 1.00 44.59 90 GLN A O 1
ATOM 704 N N . PRO A 1 91 ? -51.528 -13.916 36.816 1.00 49.16 91 PRO A N 1
ATOM 705 C CA . PRO A 1 91 ? -52.713 -13.168 37.202 1.00 49.16 91 PRO A CA 1
ATOM 706 C C . PRO A 1 91 ? -53.785 -14.125 37.751 1.00 49.16 91 PRO A C 1
ATOM 708 O O . PRO A 1 91 ? -53.871 -15.265 37.311 1.00 49.16 91 PRO A O 1
ATOM 711 N N . PHE A 1 92 ? -54.657 -13.604 38.625 1.00 34.97 92 PHE A N 1
ATOM 712 C CA . PHE A 1 92 ? -55.905 -14.239 39.095 1.00 34.97 92 PHE A CA 1
ATOM 713 C C . PHE A 1 92 ? -55.707 -15.454 40.038 1.00 34.97 92 PHE A C 1
ATOM 715 O O . PHE A 1 92 ? -54.984 -16.383 39.737 1.00 34.97 92 PHE A O 1
ATOM 722 N N . GLN A 1 93 ? -56.303 -15.545 41.229 1.00 34.69 93 GLN A N 1
ATOM 723 C CA . GLN A 1 93 ? -57.611 -15.073 41.675 1.00 34.69 93 GLN A CA 1
ATOM 724 C C . GLN A 1 93 ? -57.535 -14.536 43.112 1.00 34.69 93 GLN A C 1
ATOM 726 O O . GLN A 1 93 ? -57.026 -15.191 44.019 1.00 34.69 93 GLN A O 1
ATOM 731 N N . ARG A 1 94 ? -58.095 -13.341 43.331 1.00 42.97 94 ARG A N 1
ATOM 732 C CA . ARG A 1 94 ? -58.507 -12.885 44.662 1.00 42.97 94 ARG A CA 1
ATOM 733 C C . ARG A 1 94 ? -59.699 -13.737 45.092 1.00 42.97 94 ARG A C 1
ATOM 735 O O . ARG A 1 94 ? -60.833 -13.418 44.748 1.00 42.97 94 ARG A O 1
ATOM 742 N N . THR A 1 95 ? -59.464 -14.788 45.863 1.00 36.25 95 THR A N 1
ATOM 743 C CA . THR A 1 95 ? -60.506 -15.319 46.739 1.00 36.25 95 THR A CA 1
ATOM 744 C C . THR A 1 95 ? -60.631 -14.371 47.922 1.00 36.25 95 THR A C 1
ATOM 746 O O . THR A 1 95 ? -59.801 -14.357 48.830 1.00 36.25 95 THR A O 1
ATOM 749 N N . PHE A 1 96 ? -61.668 -13.536 47.877 1.00 44.41 96 PHE A N 1
ATOM 750 C CA . PHE A 1 96 ? -62.225 -12.882 49.050 1.00 44.41 96 PHE A CA 1
ATOM 751 C C . PHE A 1 96 ? -62.729 -13.968 50.005 1.00 44.41 96 PHE A C 1
ATOM 753 O O . PHE A 1 96 ? -63.888 -14.366 49.936 1.00 44.41 96 PHE A O 1
ATOM 760 N N . LEU A 1 97 ? -61.865 -14.457 50.894 1.00 37.53 97 LEU A N 1
ATOM 761 C CA . LEU A 1 97 ? -62.313 -15.189 52.069 1.00 37.53 97 LEU A CA 1
ATOM 762 C C . LEU A 1 97 ? -62.424 -14.187 53.218 1.00 37.53 97 LEU A C 1
ATOM 764 O O . LEU A 1 97 ? -61.471 -13.883 53.930 1.00 37.53 97 LEU A O 1
ATOM 768 N N . LYS A 1 98 ? -63.634 -13.631 53.329 1.00 46.38 98 LYS A N 1
ATOM 769 C CA . LYS A 1 98 ? -64.209 -13.177 54.594 1.00 46.38 98 LYS A CA 1
ATOM 770 C C . LYS A 1 98 ? -64.066 -14.331 55.588 1.00 46.38 98 LYS A C 1
ATOM 772 O O . LYS A 1 98 ? -64.826 -15.291 55.517 1.00 46.38 98 LYS A O 1
ATOM 777 N N . SER A 1 99 ? -63.116 -14.242 56.504 1.00 35.44 99 SER A N 1
ATOM 778 C CA . SER A 1 99 ? -63.079 -15.128 57.659 1.00 35.44 99 SER A CA 1
ATOM 779 C C . SER A 1 99 ? -62.592 -14.361 58.880 1.00 35.44 99 SER A C 1
ATOM 781 O O . SER A 1 99 ? -61.400 -14.125 59.041 1.00 35.44 99 SER A O 1
ATOM 783 N N . TYR A 1 100 ? -63.577 -13.985 59.696 1.00 38.97 100 TYR A N 1
ATOM 784 C CA . TYR A 1 100 ? -63.503 -13.899 61.150 1.00 38.97 100 TYR A CA 1
ATOM 785 C C . TYR A 1 100 ? -62.390 -13.028 61.741 1.00 38.97 100 TYR A C 1
ATOM 787 O O . TYR A 1 100 ? -61.477 -13.521 62.392 1.00 38.97 100 TYR A O 1
ATOM 795 N N . ASP A 1 101 ? -62.581 -11.713 61.649 1.00 35.72 101 ASP A N 1
ATOM 796 C CA . ASP A 1 101 ? -62.244 -10.830 62.769 1.00 35.72 101 ASP A 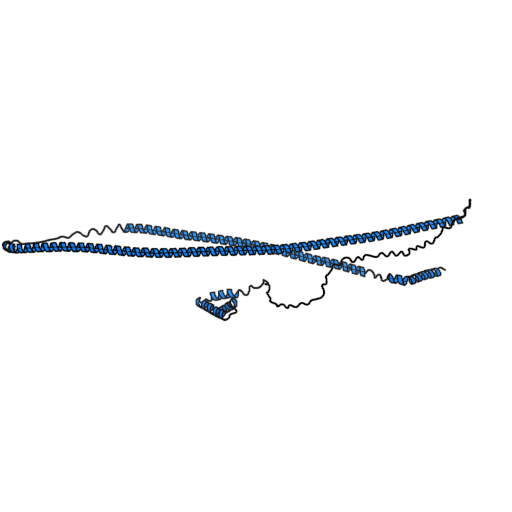CA 1
ATOM 797 C C . ASP A 1 101 ? -63.482 -10.782 63.686 1.00 35.72 101 ASP A C 1
ATOM 799 O O . ASP A 1 101 ? -64.224 -9.804 63.747 1.00 35.72 101 ASP A O 1
ATOM 803 N N . GLN A 1 102 ? -63.784 -11.922 64.321 1.00 42.16 102 GLN A N 1
ATOM 804 C CA . GLN A 1 102 ? -64.615 -11.943 65.523 1.00 42.16 102 GLN A CA 1
ATOM 805 C C . GLN A 1 102 ? -63.717 -11.486 66.671 1.00 42.16 102 GLN A C 1
ATOM 807 O O . GLN A 1 102 ? -63.240 -12.273 67.485 1.00 42.16 102 GLN A O 1
ATOM 812 N N . VAL A 1 103 ? -63.482 -10.179 66.728 1.00 37.84 103 VAL A N 1
ATOM 813 C CA . VAL A 1 103 ? -63.352 -9.534 68.027 1.00 37.84 103 VAL A CA 1
ATOM 814 C C . VAL A 1 103 ? -64.678 -9.785 68.733 1.00 37.84 103 VAL A C 1
ATOM 816 O O . VAL A 1 103 ? -65.713 -9.247 68.346 1.00 37.84 103 VAL A O 1
ATOM 819 N N . SER A 1 104 ? -64.652 -10.672 69.726 1.00 39.38 104 SER A N 1
ATOM 820 C CA . SER A 1 104 ? -65.651 -10.702 70.784 1.00 39.38 104 SER A CA 1
ATOM 821 C C . SER A 1 104 ? -65.696 -9.314 71.419 1.00 39.38 104 SER A C 1
ATOM 823 O O . SER A 1 104 ? -65.006 -9.039 72.396 1.00 39.38 104 SER A O 1
ATOM 825 N N . GLU A 1 105 ? -66.519 -8.429 70.862 1.00 41.97 105 GLU A N 1
ATOM 826 C CA . GLU A 1 105 ? -67.200 -7.394 71.625 1.00 41.97 105 GLU A CA 1
ATOM 827 C C . GLU A 1 105 ? -68.192 -8.120 72.536 1.00 41.97 105 GLU A C 1
ATOM 829 O O . GLU A 1 105 ? -69.401 -8.161 72.305 1.00 41.97 105 GLU A O 1
ATOM 834 N N . THR A 1 106 ? -67.676 -8.762 73.585 1.00 34.84 106 THR A N 1
ATOM 835 C CA . THR A 1 106 ? -68.501 -9.020 74.755 1.00 34.84 106 THR A CA 1
ATOM 836 C C . THR A 1 106 ? -68.881 -7.653 75.289 1.00 34.84 106 THR A C 1
ATOM 838 O O . THR A 1 106 ? -68.073 -6.941 75.876 1.00 34.84 106 THR A O 1
ATOM 841 N N . SER A 1 107 ? -70.116 -7.282 74.971 1.00 41.38 107 SER A N 1
ATOM 842 C CA . SER A 1 107 ? -70.919 -6.218 75.548 1.00 41.38 107 SER A CA 1
ATOM 843 C C . SER A 1 107 ? -70.794 -6.217 77.083 1.00 41.38 107 SER A C 1
ATOM 845 O O . SER A 1 107 ? -71.667 -6.725 77.789 1.00 41.38 107 SER A O 1
ATOM 847 N N . GLU A 1 108 ? -69.739 -5.606 77.614 1.00 47.66 108 GLU A N 1
ATOM 848 C CA . GLU A 1 108 ? -69.730 -5.061 78.969 1.00 47.66 108 GLU A CA 1
ATOM 849 C C . GLU A 1 108 ? -70.601 -3.808 78.931 1.00 47.66 108 GLU A C 1
ATOM 851 O O . GLU A 1 108 ? -70.163 -2.696 78.634 1.00 47.66 108 GLU A O 1
ATOM 856 N N . LYS A 1 109 ? -71.903 -4.016 79.136 1.00 52.28 109 LYS A N 1
ATOM 857 C CA . LYS A 1 109 ? -72.834 -2.921 79.388 1.00 52.28 109 LYS A CA 1
ATOM 858 C C . LYS A 1 109 ? -72.327 -2.189 80.635 1.00 52.28 109 LYS A C 1
ATOM 860 O O . LYS A 1 109 ? -72.147 -2.855 81.655 1.00 52.28 109 LYS A O 1
ATOM 865 N N . PRO A 1 110 ? -72.140 -0.859 80.609 1.00 55.22 110 PRO A N 1
ATOM 866 C CA . PRO A 1 110 ? -71.937 -0.127 81.849 1.00 55.22 110 PRO A CA 1
ATOM 867 C C . PRO A 1 110 ? -73.183 -0.338 82.728 1.00 55.22 110 PRO A C 1
ATOM 869 O O . PRO A 1 110 ? -74.303 -0.280 82.200 1.00 55.22 110 PRO A O 1
ATOM 872 N N . PRO A 1 111 ? -73.042 -0.626 84.034 1.00 47.84 111 PRO A N 1
ATOM 873 C CA . PRO A 1 111 ? -74.200 -0.749 84.906 1.00 47.84 111 PRO A CA 1
ATOM 874 C C . PRO A 1 111 ? -74.979 0.572 84.872 1.00 47.84 111 PRO A C 1
ATOM 876 O O . PRO A 1 111 ? -74.429 1.643 85.121 1.00 47.84 111 PRO A O 1
ATOM 879 N N . LYS A 1 112 ? -76.265 0.499 84.507 1.00 45.62 112 LYS A N 1
ATOM 880 C CA . LYS A 1 112 ? -77.194 1.632 84.583 1.00 45.62 112 LYS A CA 1
ATOM 881 C C . LYS A 1 112 ? -77.314 2.040 86.050 1.00 45.62 112 LYS A C 1
ATOM 883 O O . LYS A 1 112 ? -77.974 1.351 86.822 1.00 45.62 112 LYS A O 1
ATOM 888 N N . SER A 1 113 ? -76.698 3.156 86.418 1.00 47.44 113 SER A N 1
ATOM 889 C CA . SER A 1 113 ? -76.949 3.826 87.687 1.00 47.44 113 SER A CA 1
ATOM 890 C C . SER A 1 113 ? -78.358 4.422 87.665 1.00 47.44 113 SER A C 1
ATOM 892 O O . SER A 1 113 ? -78.638 5.401 86.978 1.00 47.44 113 SER A O 1
ATOM 894 N N . VAL A 1 114 ? -79.270 3.802 88.411 1.00 46.00 114 VAL A N 1
ATOM 895 C CA . VAL A 1 114 ? -80.558 4.394 88.785 1.00 46.00 114 VAL A CA 1
ATOM 896 C C . VAL A 1 114 ? -80.590 4.457 90.302 1.00 46.00 114 VAL A C 1
ATOM 898 O O . VAL A 1 114 ? -81.074 3.536 90.942 1.00 46.00 114 VAL A O 1
ATOM 901 N N . TYR A 1 115 ? -80.058 5.541 90.860 1.00 44.28 115 TYR A N 1
ATOM 902 C CA . TYR A 1 115 ? -80.419 6.029 92.188 1.00 44.28 115 TYR A CA 1
ATOM 903 C C . TYR A 1 115 ? -80.364 7.556 92.144 1.00 44.28 115 TYR A C 1
ATOM 905 O O . TYR A 1 115 ? -79.292 8.155 92.093 1.00 44.28 115 TYR A O 1
ATOM 913 N N . TYR A 1 116 ? -81.544 8.174 92.103 1.00 41.28 116 TYR A N 1
ATOM 914 C CA . TYR A 1 116 ? -81.717 9.550 92.545 1.00 41.28 116 TYR A CA 1
ATOM 915 C C . TYR A 1 116 ? -81.828 9.501 94.069 1.00 41.28 116 TYR A C 1
ATOM 917 O O . TYR A 1 116 ? -82.843 9.046 94.591 1.00 41.28 116 TYR A O 1
ATOM 925 N N . VAL A 1 117 ? -80.787 9.943 94.769 1.00 42.03 117 VAL A N 1
ATOM 926 C CA . VAL A 1 117 ? -80.878 10.340 96.176 1.00 42.03 117 VAL A CA 1
ATOM 927 C C . VAL A 1 117 ? -80.246 11.719 96.263 1.00 42.03 117 VAL A C 1
ATOM 929 O O . VAL A 1 117 ? -79.040 11.876 96.076 1.00 42.03 117 VAL A O 1
ATOM 932 N N . ASP A 1 118 ? -81.095 12.723 96.456 1.00 43.38 118 ASP A N 1
ATOM 933 C CA . ASP A 1 118 ? -80.671 14.091 96.707 1.00 43.38 118 ASP A CA 1
ATOM 934 C C . ASP A 1 118 ? -80.385 14.272 98.204 1.00 43.38 118 ASP A C 1
ATOM 936 O O . ASP A 1 118 ? -81.253 14.045 99.045 1.00 43.38 118 ASP A O 1
ATOM 940 N N . ARG A 1 119 ? -79.176 14.792 98.450 1.00 44.84 119 ARG A N 1
ATOM 941 C CA . ARG A 1 119 ? -78.651 15.516 99.622 1.00 44.84 119 ARG A CA 1
ATOM 942 C C . ARG A 1 119 ? -78.054 14.756 100.819 1.00 44.84 119 ARG A C 1
ATOM 944 O O . ARG A 1 119 ? -78.753 14.309 101.715 1.00 44.84 119 ARG A O 1
ATOM 951 N N . GLN A 1 120 ? -76.720 14.898 100.858 1.00 49.59 120 GLN A N 1
ATOM 952 C CA . GLN A 1 120 ? -75.877 15.280 102.005 1.00 49.59 120 GLN A CA 1
ATOM 953 C C . GLN A 1 120 ? -75.714 14.233 103.111 1.00 49.59 120 GLN A C 1
ATOM 955 O O . GLN A 1 120 ? -76.305 14.342 104.173 1.00 49.59 120 GLN A O 1
ATOM 960 N N . ASP A 1 121 ? -74.912 13.205 102.850 1.00 50.12 121 ASP A N 1
ATOM 961 C CA . ASP A 1 121 ? -73.507 13.137 103.272 1.00 50.12 121 ASP A CA 1
ATOM 962 C C . ASP A 1 121 ? -72.836 11.996 102.493 1.00 50.12 121 ASP A C 1
ATOM 964 O O . ASP A 1 121 ? -73.510 11.160 101.890 1.00 50.12 121 ASP A O 1
ATOM 968 N N . GLU A 1 122 ? -71.519 12.065 102.359 1.00 60.66 122 GLU A N 1
ATOM 969 C CA . GLU A 1 122 ? -70.706 11.316 101.401 1.00 60.66 122 GLU A CA 1
ATOM 970 C C . GLU A 1 122 ? -70.892 9.799 101.530 1.00 60.66 122 GLU A C 1
ATOM 972 O O . GLU A 1 122 ? -70.269 9.146 102.359 1.00 60.66 122 GLU A O 1
ATOM 977 N N . ASP A 1 123 ? -71.740 9.223 100.674 1.00 66.25 123 ASP A N 1
ATOM 978 C CA . ASP A 1 123 ? -71.813 7.775 100.517 1.00 66.25 123 ASP A CA 1
ATOM 979 C C . ASP A 1 123 ? -70.513 7.320 99.839 1.00 66.25 123 ASP A C 1
ATOM 981 O O . ASP A 1 123 ? -70.356 7.362 98.612 1.00 66.25 123 ASP A O 1
ATOM 985 N N . GLU A 1 124 ? -69.524 6.979 100.666 1.00 67.88 124 GLU A N 1
ATOM 986 C CA . GLU A 1 124 ? -68.162 6.600 100.280 1.00 67.88 124 GLU A CA 1
ATOM 987 C C . GLU A 1 124 ? -68.163 5.485 99.220 1.00 67.88 124 GLU A C 1
ATOM 989 O O . GLU A 1 124 ? -67.305 5.443 98.337 1.00 67.88 124 GLU A O 1
ATOM 994 N N . TRP A 1 125 ? -69.196 4.637 99.218 1.00 73.06 125 TRP A N 1
ATOM 995 C CA . TRP A 1 125 ? -69.421 3.604 98.209 1.00 73.06 125 TRP A CA 1
ATOM 996 C C . TRP A 1 125 ? -69.757 4.164 96.825 1.00 73.06 125 TRP A C 1
ATOM 998 O O . TRP A 1 125 ? -69.273 3.652 95.814 1.00 73.06 125 TRP A O 1
ATOM 1008 N N . ALA A 1 126 ? -70.540 5.242 96.746 1.00 78.44 126 ALA A N 1
ATOM 1009 C CA . ALA A 1 126 ? -70.818 5.919 95.483 1.00 78.44 126 ALA A CA 1
ATOM 1010 C C . ALA A 1 126 ? -69.574 6.654 94.953 1.00 78.44 126 ALA A C 1
ATOM 1012 O O . ALA A 1 126 ? -69.374 6.724 93.736 1.00 78.44 126 ALA A O 1
ATOM 1013 N N . ALA A 1 127 ? -68.722 7.174 95.845 1.00 78.81 127 ALA A N 1
ATOM 1014 C CA . ALA A 1 127 ? -67.428 7.747 95.478 1.00 78.81 127 ALA A CA 1
ATOM 1015 C C . ALA A 1 127 ? -66.460 6.673 94.949 1.00 78.81 127 ALA A C 1
ATOM 1017 O O . ALA A 1 127 ? -65.867 6.875 93.889 1.00 78.81 127 ALA A O 1
ATOM 1018 N N . LEU A 1 128 ? -66.377 5.510 95.607 1.00 77.62 128 LEU A N 1
ATOM 1019 C CA . LEU A 1 128 ? -65.602 4.354 95.139 1.00 77.62 128 LEU A CA 1
ATOM 1020 C C . LEU A 1 128 ? -66.091 3.848 93.777 1.00 77.62 128 LEU A C 1
ATOM 1022 O O . LEU A 1 128 ? -65.286 3.669 92.870 1.00 77.62 128 LEU A O 1
ATOM 1026 N N . MET A 1 129 ? -67.404 3.719 93.571 1.00 78.12 129 MET A N 1
ATOM 1027 C CA . MET A 1 129 ? -67.965 3.298 92.278 1.00 78.12 129 MET A CA 1
ATOM 1028 C C . MET A 1 129 ? -67.699 4.310 91.154 1.00 78.12 129 MET A C 1
ATOM 1030 O O . MET A 1 129 ? -67.421 3.922 90.017 1.00 78.12 129 MET A O 1
ATOM 1034 N N . LYS A 1 130 ? -67.753 5.619 91.444 1.00 82.56 130 LYS A N 1
ATOM 1035 C CA . LYS A 1 130 ? -67.347 6.664 90.486 1.00 82.56 130 LYS A CA 1
ATOM 1036 C C . LYS A 1 130 ? -65.849 6.602 90.191 1.00 82.56 130 LYS A C 1
ATOM 1038 O O . LYS A 1 130 ? -65.466 6.774 89.035 1.00 82.56 130 LYS A O 1
ATOM 1043 N N . PHE A 1 131 ? -65.023 6.342 91.204 1.00 84.94 131 PHE A N 1
ATOM 1044 C CA . PHE A 1 131 ? -63.580 6.186 91.057 1.00 84.94 131 PHE A CA 1
ATOM 1045 C C . PHE A 1 131 ? -63.231 4.963 90.201 1.00 84.94 131 PHE A C 1
ATOM 1047 O O . PHE A 1 131 ? -62.485 5.117 89.239 1.00 84.94 131 PHE A O 1
ATOM 1054 N N . ASP A 1 132 ? -63.840 3.801 90.447 1.00 84.75 132 ASP A N 1
ATOM 1055 C CA . ASP A 1 132 ? -63.662 2.588 89.636 1.00 84.75 132 ASP A CA 1
ATOM 1056 C C . ASP A 1 132 ? -64.123 2.793 88.188 1.00 84.75 132 ASP A C 1
ATOM 1058 O O . ASP A 1 132 ? -63.418 2.419 87.248 1.00 84.75 132 ASP A O 1
ATOM 1062 N N . ALA A 1 133 ? -65.262 3.462 87.974 1.00 86.38 133 ALA A N 1
ATOM 1063 C CA . ALA A 1 133 ? -65.723 3.820 86.632 1.00 86.38 133 ALA A CA 1
ATOM 1064 C C . ALA A 1 133 ? -64.741 4.767 85.916 1.00 86.38 133 ALA A C 1
ATOM 1066 O O . ALA A 1 133 ? -64.475 4.599 84.722 1.00 86.38 133 ALA A O 1
ATOM 1067 N N . GLN A 1 134 ? -64.165 5.736 86.634 1.00 90.31 134 GLN A N 1
ATOM 1068 C CA . GLN A 1 134 ? -63.148 6.645 86.104 1.00 90.31 134 GLN A CA 1
ATOM 1069 C C . GLN A 1 134 ? -61.830 5.912 85.804 1.00 90.31 134 GLN A C 1
ATOM 1071 O O . GLN A 1 134 ? -61.189 6.181 84.786 1.00 90.31 134 GLN A O 1
ATOM 1076 N N . LEU A 1 135 ? -61.437 4.955 86.646 1.00 89.75 135 LEU A N 1
ATOM 1077 C CA . LEU A 1 135 ? -60.252 4.118 86.459 1.00 89.75 135 LEU A CA 1
ATOM 1078 C C . LEU A 1 135 ? -60.413 3.212 85.235 1.00 89.75 135 LEU A C 1
ATOM 1080 O O . LEU A 1 135 ? -59.511 3.154 84.399 1.00 89.75 135 LEU A O 1
ATOM 1084 N N . TYR A 1 136 ? -61.589 2.604 85.068 1.00 90.88 136 TYR A N 1
ATOM 1085 C CA . TYR A 1 136 ? -61.941 1.812 83.892 1.00 90.88 136 TYR A CA 1
ATOM 1086 C C . TYR A 1 136 ? -61.943 2.654 82.610 1.00 90.88 136 TYR A C 1
ATOM 1088 O O . TYR A 1 136 ? -61.377 2.238 81.599 1.00 90.88 136 TYR A O 1
ATOM 1096 N N . GLN A 1 137 ? -62.516 3.865 82.637 1.00 91.31 137 GLN A N 1
ATOM 1097 C CA . GLN A 1 137 ? -62.452 4.790 81.496 1.00 91.31 137 GLN A CA 1
ATOM 1098 C C . GLN A 1 137 ? -61.004 5.131 81.131 1.00 91.31 137 GLN A C 1
ATOM 1100 O O . GLN A 1 137 ? -60.625 5.022 79.963 1.00 91.31 137 GLN A O 1
ATOM 1105 N N . LYS A 1 138 ? -60.171 5.443 82.128 1.00 92.44 138 LYS A N 1
ATOM 1106 C CA . LYS A 1 138 ? -58.744 5.726 81.935 1.00 92.44 138 LYS A CA 1
ATOM 1107 C C . LYS A 1 138 ? -57.980 4.509 81.399 1.00 92.44 138 LYS A C 1
ATOM 1109 O O . LYS A 1 138 ? -57.083 4.653 80.568 1.00 92.44 138 LYS A O 1
ATOM 1114 N N . GLU A 1 139 ? -58.334 3.299 81.826 1.00 88.62 139 GLU A N 1
ATOM 1115 C CA . GLU A 1 139 ? -57.754 2.060 81.302 1.00 88.62 139 GLU A CA 1
ATOM 1116 C C . GLU A 1 139 ? -58.180 1.800 79.846 1.00 88.62 139 GLU A C 1
ATOM 1118 O O . GLU A 1 139 ? -57.351 1.410 79.020 1.00 88.62 139 GLU A O 1
ATOM 1123 N N . GLN A 1 140 ? -59.441 2.069 79.495 1.00 90.06 140 GLN A N 1
ATOM 1124 C CA . GLN A 1 140 ? -59.952 1.975 78.123 1.00 90.06 140 GLN A CA 1
ATOM 1125 C C . GLN A 1 140 ? -59.289 2.993 77.187 1.00 90.06 140 GLN A C 1
ATOM 1127 O O . GLN A 1 140 ? -58.908 2.650 76.065 1.00 90.06 140 GLN A O 1
ATOM 1132 N N . GLU A 1 141 ? -59.093 4.231 77.640 1.00 91.56 141 GLU A N 1
ATOM 1133 C CA . GLU A 1 141 ? -58.335 5.249 76.904 1.00 91.56 141 GLU A CA 1
ATOM 1134 C C . GLU A 1 141 ? -56.889 4.803 76.681 1.00 91.56 141 GLU A C 1
ATOM 1136 O O . GLU A 1 141 ? -56.419 4.783 75.541 1.00 91.56 141 GLU A O 1
ATOM 1141 N N . ARG A 1 142 ? -56.219 4.304 77.726 1.00 88.75 142 ARG A N 1
ATOM 1142 C CA . ARG A 1 142 ? -54.855 3.771 77.616 1.00 88.75 142 ARG A CA 1
ATOM 1143 C C . ARG A 1 142 ? -54.768 2.578 76.656 1.00 88.75 142 ARG A C 1
ATOM 1145 O O . ARG A 1 142 ? -53.807 2.469 75.891 1.00 88.75 142 ARG A O 1
ATOM 1152 N N . LYS A 1 143 ? -55.768 1.687 76.649 1.00 89.56 143 LYS A N 1
ATOM 1153 C CA . LYS A 1 143 ? -55.868 0.577 75.683 1.00 89.56 143 LYS A CA 1
ATOM 1154 C C . LYS A 1 143 ? -56.017 1.099 74.252 1.00 89.56 143 LYS A C 1
ATOM 1156 O O . LYS A 1 143 ? -55.316 0.610 73.364 1.00 89.56 143 LYS A O 1
ATOM 1161 N N . LYS A 1 144 ? -56.863 2.111 74.021 1.00 93.31 144 LYS A N 1
ATOM 1162 C CA . LYS A 1 144 ? -57.025 2.760 72.706 1.00 93.31 144 LYS A CA 1
ATOM 1163 C C . LYS A 1 144 ? -55.730 3.418 72.231 1.00 93.31 144 LYS A C 1
ATOM 1165 O O . LYS A 1 144 ? -55.346 3.213 71.079 1.00 93.31 144 LYS A O 1
ATOM 1170 N N . GLU A 1 145 ? -55.031 4.139 73.104 1.00 93.19 145 GLU A N 1
ATOM 1171 C CA . GLU A 1 145 ? -53.738 4.759 72.795 1.00 93.19 145 GLU A CA 1
ATOM 1172 C C . GLU A 1 145 ? -52.679 3.721 72.412 1.00 93.19 145 GLU A C 1
ATOM 1174 O O . GLU A 1 145 ? -52.025 3.863 71.378 1.00 93.19 145 GLU A O 1
ATOM 1179 N N . LEU A 1 146 ? -52.553 2.631 73.177 1.00 91.31 146 LEU A N 1
ATOM 1180 C CA . LEU A 1 146 ? -51.651 1.519 72.854 1.00 91.31 146 LEU A CA 1
ATOM 1181 C C . LEU A 1 146 ? -51.976 0.887 71.496 1.00 91.31 146 LEU A C 1
ATOM 1183 O O . LEU A 1 146 ? -51.073 0.564 70.720 1.00 91.31 146 LEU A O 1
ATOM 1187 N N . LEU A 1 147 ? -53.260 0.713 71.186 1.00 93.69 147 LEU A N 1
ATOM 1188 C CA . LEU A 1 147 ? -53.709 0.160 69.909 1.00 93.69 147 LEU A CA 1
ATOM 1189 C C . LEU A 1 147 ? -53.370 1.113 68.751 1.00 93.69 147 LEU A C 1
ATOM 1191 O O . LEU A 1 147 ? -52.904 0.673 67.697 1.00 93.69 147 LEU A O 1
ATOM 1195 N N . LEU A 1 148 ? -53.526 2.421 68.959 1.00 95.00 148 LEU A N 1
ATOM 1196 C CA . LEU A 1 148 ? -53.167 3.454 67.989 1.00 95.00 148 LEU A CA 1
ATOM 1197 C C . LEU A 1 148 ? -51.649 3.519 67.767 1.00 95.00 148 LEU A C 1
ATOM 1199 O O . LEU A 1 148 ? -51.207 3.568 66.618 1.00 95.00 148 LEU A O 1
ATOM 1203 N N . GLN A 1 149 ? -50.846 3.409 68.829 1.00 93.62 149 GLN A N 1
ATOM 1204 C CA . GLN A 1 149 ? -49.386 3.305 68.734 1.00 93.62 149 GLN A CA 1
ATOM 1205 C C . GLN A 1 149 ? -48.951 2.052 67.962 1.00 93.62 149 GLN A C 1
ATOM 1207 O O . GLN A 1 149 ? -48.129 2.157 67.051 1.00 93.62 149 GLN A O 1
ATOM 1212 N N . LYS A 1 150 ? -49.541 0.882 68.248 1.00 93.31 150 LYS A N 1
ATOM 1213 C CA . LYS A 1 150 ? -49.269 -0.360 67.501 1.00 93.31 150 LYS A CA 1
ATOM 1214 C C . LYS A 1 150 ? -49.640 -0.231 66.022 1.00 93.31 150 LYS A C 1
ATOM 1216 O O . LYS A 1 150 ? -48.858 -0.624 65.159 1.00 93.31 150 LYS A O 1
ATOM 1221 N N . LYS A 1 151 ? -50.795 0.367 65.707 1.00 95.44 151 LYS A N 1
ATOM 1222 C CA . LYS A 1 151 ? -51.202 0.663 64.320 1.00 95.44 151 LYS A CA 1
ATOM 1223 C C . LYS A 1 151 ? -50.220 1.612 63.630 1.00 95.44 151 LYS A C 1
ATOM 1225 O O . LYS A 1 151 ? -49.847 1.367 62.485 1.00 95.44 151 LYS A O 1
ATOM 1230 N N . ALA A 1 152 ? -49.762 2.656 64.319 1.00 95.19 152 ALA A N 1
ATOM 1231 C CA . ALA A 1 152 ? -48.782 3.597 63.785 1.00 95.19 152 ALA A CA 1
ATOM 1232 C C . ALA A 1 152 ? -47.417 2.933 63.524 1.00 95.19 152 ALA A C 1
ATOM 1234 O O . ALA A 1 152 ? -46.803 3.199 62.493 1.00 95.19 152 ALA A O 1
ATOM 1235 N N . GLN A 1 153 ? -46.959 2.046 64.413 1.00 94.06 153 GLN A N 1
ATOM 1236 C CA . GLN A 1 153 ? -45.738 1.258 64.213 1.00 94.06 153 GLN A CA 1
ATOM 1237 C C . GLN A 1 153 ? -45.867 0.309 63.015 1.00 94.06 153 GLN A C 1
ATOM 1239 O O . GLN A 1 153 ? -44.993 0.312 62.153 1.00 94.06 153 GLN A O 1
ATOM 1244 N N . MET A 1 154 ? -46.980 -0.427 62.901 1.00 93.19 154 MET A N 1
ATOM 1245 C CA . MET A 1 154 ? -47.236 -1.293 61.741 1.00 93.19 154 MET A CA 1
ATOM 1246 C C . MET A 1 154 ? -47.275 -0.506 60.428 1.00 93.19 154 MET A C 1
ATOM 1248 O O . MET A 1 154 ? -46.697 -0.945 59.440 1.00 93.19 154 MET A O 1
ATOM 1252 N N . LYS A 1 155 ? -47.905 0.677 60.411 1.00 96.56 155 LYS A N 1
ATOM 1253 C CA . LYS A 1 155 ? -47.918 1.546 59.228 1.00 96.56 155 LYS A CA 1
ATOM 1254 C C . LYS A 1 155 ? -46.505 1.985 58.834 1.00 96.56 155 LYS A C 1
ATOM 1256 O O . LYS A 1 155 ? -46.149 1.864 57.670 1.00 96.56 155 LYS A O 1
ATOM 1261 N N . LYS A 1 156 ? -45.691 2.436 59.797 1.00 95.69 156 LYS A N 1
ATOM 1262 C CA . LYS A 1 156 ? -44.293 2.835 59.547 1.00 95.69 156 LYS A CA 1
ATOM 1263 C C . LYS A 1 156 ? -43.455 1.687 58.981 1.00 95.69 156 LYS A C 1
ATOM 1265 O O . LYS A 1 156 ? -42.681 1.910 58.057 1.00 95.69 156 LYS A O 1
ATOM 1270 N N . GLU A 1 157 ? -43.626 0.476 59.507 1.00 94.38 157 GLU A N 1
ATOM 1271 C CA . GLU A 1 157 ? -42.931 -0.718 59.016 1.00 94.38 157 GLU A CA 1
ATOM 1272 C C . GLU A 1 157 ? -43.361 -1.072 57.583 1.00 94.38 157 GLU A C 1
ATOM 1274 O O . GLU A 1 157 ? -42.515 -1.308 56.721 1.00 94.38 157 GLU A O 1
ATOM 1279 N N . LEU A 1 158 ? -44.665 -1.033 57.286 1.00 94.00 158 LEU A N 1
ATOM 1280 C CA . LEU A 1 158 ? -45.183 -1.264 55.933 1.00 94.00 158 LEU A CA 1
ATOM 1281 C C . LEU A 1 158 ? -44.699 -0.198 54.938 1.00 94.00 158 LEU A C 1
ATOM 1283 O O . LEU A 1 158 ? -44.264 -0.545 53.840 1.00 94.00 158 LEU A O 1
ATOM 1287 N N . ASP A 1 159 ? -44.710 1.079 55.327 1.00 96.06 159 ASP A N 1
ATOM 1288 C CA . ASP A 1 159 ? -44.192 2.182 54.508 1.00 96.06 159 ASP A CA 1
ATOM 1289 C C . ASP A 1 159 ? -42.683 2.014 54.250 1.00 96.06 159 ASP A C 1
ATOM 1291 O O . ASP A 1 159 ? -42.205 2.229 53.132 1.00 96.06 159 ASP A O 1
ATOM 1295 N N . MET A 1 160 ? -41.922 1.555 55.251 1.00 96.44 160 MET A N 1
ATOM 1296 C CA . MET A 1 160 ? -40.501 1.238 55.099 1.00 96.44 160 MET A CA 1
ATOM 1297 C C . MET A 1 160 ? -40.279 0.076 54.121 1.00 96.44 160 MET A C 1
ATOM 1299 O O . MET A 1 160 ? -39.419 0.170 53.243 1.00 96.44 160 MET A O 1
ATOM 1303 N N . GLN A 1 161 ? -41.075 -0.992 54.207 1.00 93.62 161 GLN A N 1
ATOM 1304 C CA . GLN A 1 161 ? -41.005 -2.123 53.276 1.00 93.62 161 GLN A CA 1
ATOM 1305 C C . GLN A 1 161 ? -41.359 -1.716 51.840 1.00 93.62 161 GLN A C 1
ATOM 1307 O O . GLN A 1 161 ? -40.693 -2.150 50.894 1.00 93.62 161 GLN A O 1
ATOM 1312 N N . LEU A 1 162 ? -42.362 -0.850 51.662 1.00 95.56 162 LEU A N 1
ATOM 1313 C CA . LEU A 1 162 ? -42.709 -0.288 50.357 1.00 95.56 162 LEU A CA 1
ATOM 1314 C C . LEU A 1 162 ? -41.555 0.537 49.785 1.00 95.56 162 LEU A C 1
ATOM 1316 O O . LEU A 1 162 ? -41.164 0.310 48.639 1.00 95.56 162 LEU A O 1
ATOM 1320 N N . LYS A 1 163 ? -40.944 1.408 50.595 1.00 96.25 163 LYS A N 1
ATOM 1321 C CA . LYS A 1 163 ? -39.792 2.216 50.177 1.00 96.25 163 LYS A CA 1
ATOM 1322 C C . LYS A 1 163 ? -38.599 1.349 49.766 1.00 96.25 163 LYS A C 1
ATOM 1324 O O . LYS A 1 163 ? -38.027 1.560 48.701 1.00 96.25 163 LYS A O 1
ATOM 1329 N N . ILE A 1 164 ? -38.270 0.316 50.547 1.00 94.56 164 ILE A N 1
ATOM 1330 C CA . ILE A 1 164 ? -37.200 -0.639 50.207 1.00 94.56 164 ILE A CA 1
ATOM 1331 C C . ILE A 1 164 ? -37.495 -1.346 48.875 1.00 94.56 164 ILE A C 1
ATOM 1333 O O . ILE A 1 164 ? -36.593 -1.529 48.053 1.00 94.56 164 ILE A O 1
ATOM 1337 N N . LYS A 1 165 ? -38.752 -1.737 48.637 1.00 96.12 165 LYS A N 1
ATOM 1338 C CA . LYS A 1 165 ? -39.173 -2.389 47.390 1.00 96.12 165 LYS A CA 1
ATOM 1339 C C . LYS A 1 165 ? -39.078 -1.446 46.188 1.00 96.12 165 LYS A C 1
ATOM 1341 O O . LYS A 1 165 ? -38.632 -1.872 45.122 1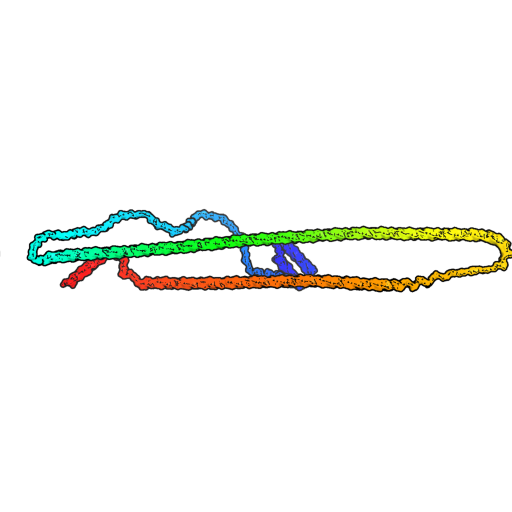.00 96.12 165 LYS A O 1
ATOM 1346 N N . GLU A 1 166 ? -39.468 -0.185 46.347 1.00 95.88 166 GLU A N 1
ATOM 1347 C CA . GLU A 1 166 ? -39.321 0.838 45.308 1.00 95.88 166 GLU A CA 1
ATOM 1348 C C . GLU A 1 166 ? -37.854 1.124 44.991 1.00 95.88 166 GLU A C 1
ATOM 1350 O O . GLU A 1 166 ? -37.481 1.141 43.817 1.00 95.88 166 GLU A O 1
ATOM 1355 N N . ASP A 1 167 ? -37.009 1.269 46.011 1.00 95.50 167 ASP A N 1
ATOM 1356 C CA . ASP A 1 167 ? -35.574 1.495 45.836 1.00 95.50 167 ASP A CA 1
ATOM 1357 C C . ASP A 1 167 ? -34.898 0.306 45.148 1.00 95.50 167 ASP A C 1
ATOM 1359 O O . ASP A 1 167 ? -34.060 0.491 44.265 1.00 95.50 167 ASP A O 1
ATOM 1363 N N . ARG A 1 168 ? -35.292 -0.926 45.491 1.00 94.81 168 ARG A N 1
ATOM 1364 C CA . ARG A 1 168 ? -34.824 -2.129 44.792 1.00 94.81 168 ARG A CA 1
ATOM 1365 C C . ARG A 1 168 ? -35.227 -2.107 43.318 1.00 94.81 168 ARG A C 1
ATOM 1367 O O . ARG A 1 168 ? -34.377 -2.332 42.464 1.00 94.81 168 ARG A O 1
ATOM 1374 N N . LYS A 1 169 ? -36.486 -1.776 43.018 1.00 95.69 169 LYS A N 1
ATOM 1375 C CA . LYS A 1 169 ? -36.987 -1.685 41.640 1.00 95.69 169 LYS A CA 1
ATOM 1376 C C . LYS A 1 169 ? -36.274 -0.593 40.836 1.00 95.69 169 LYS A C 1
ATOM 1378 O O . LYS A 1 169 ? -36.024 -0.789 39.652 1.00 95.69 169 LYS A O 1
ATOM 1383 N N . LYS A 1 170 ? -35.941 0.545 41.457 1.00 95.38 170 LYS A N 1
ATOM 1384 C CA . LYS A 1 170 ? -35.140 1.607 40.824 1.00 95.38 170 LYS A CA 1
ATOM 1385 C C . LYS A 1 170 ? -33.729 1.119 40.501 1.00 95.38 170 LYS A C 1
ATOM 1387 O O . LYS A 1 170 ? -33.314 1.234 39.359 1.00 95.38 170 LYS A O 1
ATOM 1392 N N . ARG A 1 171 ? -33.044 0.472 41.451 1.00 93.88 171 ARG A N 1
ATOM 1393 C CA . ARG A 1 171 ? -31.708 -0.102 41.200 1.00 93.88 171 ARG A CA 1
ATOM 1394 C C . ARG A 1 171 ? -31.719 -1.169 40.108 1.00 93.88 171 ARG A C 1
ATOM 1396 O O . ARG A 1 171 ? -30.796 -1.212 39.307 1.00 93.88 171 ARG A O 1
ATOM 1403 N N . GLU A 1 172 ? -32.739 -2.027 40.080 1.00 91.56 172 GLU A N 1
ATOM 1404 C CA . GLU A 1 172 ? -32.901 -3.037 39.026 1.00 91.56 172 GLU A CA 1
ATOM 1405 C C . GLU A 1 172 ? -33.067 -2.376 37.648 1.00 91.56 172 GLU A C 1
ATOM 1407 O O . GLU A 1 172 ? -32.375 -2.771 36.715 1.00 91.56 172 GLU A O 1
ATOM 1412 N N . LYS A 1 173 ? -33.878 -1.313 37.541 1.00 95.62 173 LYS A N 1
ATOM 1413 C CA . LYS A 1 173 ? -33.998 -0.518 36.307 1.00 95.62 173 LYS A CA 1
ATOM 1414 C C . LYS A 1 173 ? -32.686 0.154 35.901 1.00 95.62 173 LYS A C 1
ATOM 1416 O O . LYS A 1 173 ? -32.304 0.062 34.744 1.00 95.62 173 LYS A O 1
ATOM 1421 N N . ASP A 1 174 ? -31.974 0.778 36.839 1.00 94.38 174 ASP A N 1
ATOM 1422 C CA . ASP A 1 174 ? -30.696 1.438 36.543 1.00 94.38 174 ASP A CA 1
ATOM 1423 C C . ASP A 1 174 ? -29.641 0.437 36.037 1.00 94.38 174 ASP A C 1
ATOM 1425 O O . ASP A 1 174 ? -28.781 0.780 35.224 1.00 94.38 174 ASP A O 1
ATOM 1429 N N . LEU A 1 175 ? -29.671 -0.805 36.535 1.00 91.00 175 LEU A N 1
ATOM 1430 C CA . LEU A 1 175 ? -28.804 -1.886 36.065 1.00 91.00 175 LEU A CA 1
ATOM 1431 C C . LEU A 1 175 ? -29.220 -2.393 34.679 1.00 91.00 175 LEU A C 1
ATOM 1433 O O . LEU A 1 175 ? -28.343 -2.622 33.849 1.00 91.00 175 LEU A O 1
ATOM 1437 N N . GLU A 1 176 ? -30.522 -2.535 34.426 1.00 91.38 176 GLU A N 1
ATOM 1438 C CA . GLU A 1 176 ? -31.075 -2.906 33.116 1.00 91.38 176 GLU A CA 1
ATOM 1439 C C . GLU A 1 176 ? -30.706 -1.857 32.053 1.00 91.38 176 GLU A C 1
ATOM 1441 O O . GLU A 1 176 ? -30.111 -2.196 31.036 1.00 91.38 176 GLU A O 1
ATOM 1446 N N . GLU A 1 177 ? -30.884 -0.565 32.346 1.00 94.06 177 GLU A N 1
ATOM 1447 C CA . GLU A 1 177 ? -30.485 0.521 31.442 1.00 94.06 177 GLU A CA 1
ATOM 1448 C C . GLU A 1 177 ? -28.975 0.537 31.161 1.00 94.06 177 GLU A C 1
ATOM 1450 O O . GLU A 1 177 ? -28.549 0.789 30.032 1.00 94.06 177 GLU A O 1
ATOM 1455 N N . LYS A 1 178 ? -28.135 0.271 32.171 1.00 91.50 178 LYS A N 1
ATOM 1456 C CA . LYS A 1 178 ? -26.679 0.158 31.975 1.00 91.50 178 LYS A CA 1
ATOM 1457 C C . LYS A 1 178 ? -26.318 -1.032 31.093 1.00 91.50 178 LYS A C 1
ATOM 1459 O O . LYS A 1 178 ? -25.414 -0.914 30.267 1.00 91.50 178 LYS A O 1
ATOM 1464 N N . TYR A 1 179 ? -27.006 -2.156 31.267 1.00 92.06 179 TYR A N 1
ATOM 1465 C CA . TYR A 1 179 ? -26.814 -3.343 30.445 1.00 92.06 179 TYR A CA 1
ATOM 1466 C C . TYR A 1 179 ? -27.206 -3.082 28.986 1.00 92.06 179 TYR A C 1
ATOM 1468 O O . TYR A 1 179 ? -26.425 -3.387 28.085 1.00 92.06 179 TYR A O 1
ATOM 1476 N N . ASP A 1 180 ? -28.344 -2.431 28.752 1.00 90.56 180 ASP A N 1
ATOM 1477 C CA . ASP A 1 180 ? -28.822 -2.093 27.408 1.00 90.56 180 ASP A CA 1
ATOM 1478 C C . ASP A 1 180 ? -27.889 -1.107 26.691 1.00 90.56 180 ASP A C 1
ATOM 1480 O O . ASP A 1 180 ? -27.579 -1.280 25.506 1.00 90.56 180 ASP A O 1
ATOM 1484 N N . ARG A 1 181 ? -27.369 -0.103 27.411 1.00 91.44 181 ARG A N 1
ATOM 1485 C CA . ARG A 1 181 ? -26.343 0.810 26.879 1.00 91.44 181 ARG A CA 1
ATOM 1486 C C . ARG A 1 181 ? -25.069 0.061 26.509 1.00 91.44 181 ARG A C 1
ATOM 1488 O O . ARG A 1 181 ? -24.567 0.239 25.405 1.00 91.44 181 ARG A O 1
ATOM 1495 N N . PHE A 1 182 ? -24.589 -0.819 27.385 1.00 91.38 182 PHE A N 1
ATOM 1496 C CA . PHE A 1 182 ? -23.399 -1.626 27.117 1.00 91.38 182 PHE A CA 1
ATOM 1497 C C . PHE A 1 182 ? -23.575 -2.535 25.891 1.00 91.38 182 PHE A C 1
ATOM 1499 O O . PHE A 1 182 ? -22.676 -2.628 25.056 1.00 91.38 182 PHE A O 1
ATOM 1506 N N . GLN A 1 183 ? -24.740 -3.172 25.740 1.00 86.50 183 GLN A N 1
ATOM 1507 C CA . GLN A 1 183 ? -25.054 -3.982 24.560 1.00 86.50 183 GLN A CA 1
ATOM 1508 C C . GLN A 1 183 ? -25.111 -3.139 23.282 1.00 86.50 183 GLN A C 1
ATOM 1510 O O . GLN A 1 183 ? -24.585 -3.551 22.247 1.00 86.50 183 GLN A O 1
ATOM 1515 N N . SER A 1 184 ? -25.695 -1.943 23.359 1.00 89.56 184 SER A N 1
ATOM 1516 C CA . SER A 1 184 ? -25.764 -1.007 22.233 1.00 89.56 184 SER A CA 1
ATOM 1517 C C . SER A 1 184 ? -24.372 -0.535 21.803 1.00 89.56 184 SER A C 1
ATOM 1519 O O . SER A 1 184 ? -24.055 -0.569 20.615 1.00 89.56 184 SER A O 1
ATOM 1521 N N . GLU A 1 185 ? -23.503 -0.183 22.755 1.00 90.31 185 GLU A N 1
ATOM 1522 C CA . GLU A 1 185 ? -22.104 0.179 22.489 1.00 90.31 185 GLU A CA 1
ATOM 1523 C C . GLU A 1 185 ? -21.309 -0.988 21.889 1.00 90.31 185 GLU A C 1
ATOM 1525 O O . GLU A 1 185 ? -20.520 -0.801 20.960 1.00 90.31 185 GLU A O 1
ATOM 1530 N N . LEU A 1 186 ? -21.515 -2.210 22.391 1.00 88.44 186 LEU A N 1
ATOM 1531 C CA . LEU A 1 186 ? -20.869 -3.407 21.855 1.00 88.44 186 LEU A CA 1
ATOM 1532 C C . LEU A 1 186 ? -21.293 -3.666 20.404 1.00 88.44 186 LEU A C 1
ATOM 1534 O O . LEU A 1 186 ? -20.452 -3.997 19.564 1.00 88.44 186 LEU A O 1
ATOM 1538 N N . LEU A 1 187 ? -22.584 -3.509 20.108 1.00 91.12 187 LEU A N 1
ATOM 1539 C CA . LEU A 1 187 ? -23.119 -3.650 18.758 1.00 91.12 187 LEU A CA 1
ATOM 1540 C C . LEU A 1 187 ? -22.563 -2.566 17.827 1.00 91.12 187 LEU A C 1
ATOM 1542 O O . LEU A 1 187 ? -22.127 -2.882 16.722 1.00 91.12 187 LEU A O 1
ATOM 1546 N N . GLN A 1 188 ? -22.508 -1.315 18.288 1.00 90.69 188 GLN A N 1
ATOM 1547 C CA . GLN A 1 188 ? -21.933 -0.208 17.527 1.00 90.69 188 GLN A CA 1
ATOM 1548 C C . GLN A 1 188 ? -20.456 -0.462 17.194 1.00 90.69 188 GLN A C 1
ATOM 1550 O O . GLN A 1 188 ? -20.082 -0.388 16.026 1.00 90.69 188 GLN A O 1
ATOM 1555 N N . LYS A 1 189 ? -19.641 -0.878 18.172 1.00 88.19 189 LYS A N 1
ATOM 1556 C CA . LYS A 1 189 ? -18.228 -1.232 17.943 1.00 88.19 189 LYS A CA 1
ATOM 1557 C C . LYS A 1 189 ? -18.062 -2.372 16.940 1.00 88.19 189 LYS A C 1
ATOM 1559 O O . LYS A 1 189 ? -17.144 -2.347 16.125 1.00 88.19 189 LYS A O 1
ATOM 1564 N N . LYS A 1 190 ? -18.940 -3.380 16.973 1.00 85.88 190 LYS A N 1
ATOM 1565 C CA . LYS A 1 190 ? -18.922 -4.459 15.972 1.00 85.88 190 LYS A CA 1
ATOM 1566 C C . LYS A 1 190 ? -19.262 -3.950 14.572 1.00 85.88 190 LYS A C 1
ATOM 1568 O O . LYS A 1 190 ? -18.606 -4.361 13.619 1.00 85.88 190 LYS A O 1
ATOM 1573 N N . ASN A 1 191 ? -20.235 -3.050 14.454 1.00 88.19 191 ASN A N 1
ATOM 1574 C CA . ASN A 1 191 ? -20.600 -2.434 13.178 1.00 88.19 191 ASN A CA 1
ATOM 1575 C C . ASN A 1 191 ? -19.473 -1.545 12.630 1.00 88.19 191 ASN A C 1
ATOM 1577 O O . ASN A 1 191 ? -19.190 -1.595 11.437 1.00 88.19 191 ASN A O 1
ATOM 1581 N N . GLU A 1 192 ? -18.794 -0.783 13.490 1.00 89.38 192 GLU A N 1
ATOM 1582 C CA . GLU A 1 192 ? -17.614 0.012 13.125 1.00 89.38 192 GLU A CA 1
ATOM 1583 C C . GLU A 1 192 ? -16.480 -0.888 12.608 1.00 89.38 192 GLU A C 1
ATOM 1585 O O . GLU A 1 192 ? -15.945 -0.645 11.528 1.00 89.38 192 GLU A O 1
ATOM 1590 N N . GLN A 1 193 ? -16.187 -1.999 13.293 1.00 86.56 193 GLN A N 1
ATOM 1591 C CA . GLN A 1 193 ? -15.190 -2.980 12.839 1.00 86.56 193 GLN A CA 1
ATOM 1592 C C . GLN A 1 193 ? -15.561 -3.649 11.504 1.00 86.56 193 GLN A C 1
ATOM 1594 O O . GLN A 1 193 ? -14.691 -3.901 10.669 1.00 86.56 193 GLN A O 1
ATOM 1599 N N . GLU A 1 194 ? -16.837 -3.975 11.293 1.00 83.25 194 GLU A N 1
ATOM 1600 C CA . GLU A 1 194 ? -17.356 -4.464 10.007 1.00 83.25 194 GLU A CA 1
ATOM 1601 C C . GLU A 1 194 ? -17.152 -3.421 8.902 1.00 83.25 194 GLU A C 1
ATOM 1603 O O . GLU A 1 194 ? -16.631 -3.743 7.831 1.00 83.25 194 GLU A O 1
ATOM 1608 N N . TYR A 1 195 ? -17.486 -2.159 9.177 1.00 91.19 195 TYR A N 1
ATOM 1609 C CA . TYR A 1 195 ? -17.321 -1.062 8.231 1.00 91.19 195 TYR A CA 1
ATOM 1610 C C . TYR A 1 195 ? -15.849 -0.834 7.864 1.00 91.19 195 TYR A C 1
ATOM 1612 O O . TYR A 1 195 ? -15.519 -0.735 6.681 1.00 91.19 195 TYR A O 1
ATOM 1620 N N . GLU A 1 196 ? -14.944 -0.839 8.844 1.00 85.44 196 GLU A N 1
ATOM 1621 C CA . GLU A 1 196 ? -13.498 -0.745 8.616 1.00 85.44 196 GLU A CA 1
ATOM 1622 C C . GLU A 1 196 ? -12.973 -1.913 7.777 1.00 85.44 196 GLU A C 1
ATOM 1624 O O . GLU A 1 196 ? -12.196 -1.711 6.840 1.00 85.44 196 GLU A O 1
ATOM 1629 N N . LYS A 1 197 ? -13.421 -3.146 8.048 1.00 87.25 197 LYS A N 1
ATOM 1630 C CA . LYS A 1 197 ? -13.065 -4.315 7.229 1.00 87.25 197 LYS A CA 1
ATOM 1631 C C . LYS A 1 197 ? -13.533 -4.145 5.788 1.00 87.25 197 LYS A C 1
ATOM 1633 O O . LYS A 1 197 ? -12.750 -4.382 4.867 1.00 87.25 197 LYS A O 1
ATOM 1638 N N . GLN A 1 198 ? -14.771 -3.704 5.577 1.00 85.62 198 GLN A N 1
ATOM 1639 C CA . GLN A 1 198 ? -15.311 -3.464 4.239 1.00 85.62 198 GLN A CA 1
ATOM 1640 C C . GLN A 1 198 ? -14.566 -2.333 3.515 1.00 85.62 198 GLN A C 1
ATOM 1642 O O . GLN A 1 198 ? -14.241 -2.477 2.334 1.00 85.62 198 GLN A O 1
ATOM 1647 N N . ALA A 1 199 ? -14.240 -1.239 4.207 1.00 88.31 199 ALA A N 1
ATOM 1648 C CA . ALA A 1 199 ? -13.438 -0.145 3.665 1.00 88.31 199 ALA A CA 1
ATOM 1649 C C . ALA A 1 199 ? -12.029 -0.621 3.275 1.00 88.31 199 ALA A C 1
ATOM 1651 O O . ALA A 1 199 ? -11.567 -0.345 2.170 1.00 88.31 199 ALA A O 1
ATOM 1652 N N . ASN A 1 200 ? -11.383 -1.426 4.121 1.00 86.94 200 ASN A N 1
ATOM 1653 C CA . ASN A 1 200 ? -10.073 -2.012 3.840 1.00 86.94 200 ASN A CA 1
ATOM 1654 C C . ASN A 1 200 ? -10.097 -2.952 2.629 1.00 86.94 200 ASN A C 1
ATOM 1656 O O . ASN A 1 200 ? -9.179 -2.921 1.811 1.00 86.94 200 ASN A O 1
ATOM 1660 N N . VAL A 1 201 ? -11.145 -3.768 2.475 1.00 87.50 201 VAL A N 1
ATOM 1661 C CA . VAL A 1 201 ? -11.324 -4.620 1.288 1.00 87.50 201 VAL A CA 1
ATOM 1662 C C . VAL A 1 201 ? -11.510 -3.771 0.029 1.00 87.50 201 VAL A C 1
ATOM 1664 O O . VAL A 1 201 ? -10.853 -4.037 -0.978 1.00 87.50 201 VAL A O 1
ATOM 1667 N N . LYS A 1 202 ? -12.337 -2.718 0.082 1.00 89.50 202 LYS A N 1
ATOM 1668 C CA . LYS A 1 202 ? -12.529 -1.784 -1.042 1.00 89.50 202 LYS A CA 1
ATOM 1669 C C . LYS A 1 202 ? -11.231 -1.067 -1.419 1.00 89.50 202 LYS A C 1
ATOM 1671 O O . LYS A 1 202 ? -10.901 -1.006 -2.599 1.00 89.50 202 LYS A O 1
ATOM 1676 N N . ASN A 1 203 ? -10.466 -0.596 -0.436 1.00 87.69 203 ASN A N 1
ATOM 1677 C CA . ASN A 1 203 ? -9.179 0.063 -0.659 1.00 87.69 203 ASN A CA 1
ATOM 1678 C C . ASN A 1 203 ? -8.158 -0.891 -1.292 1.00 87.69 203 ASN A C 1
ATOM 1680 O O . ASN A 1 203 ? -7.496 -0.521 -2.258 1.00 87.69 203 ASN A O 1
ATOM 1684 N N . LYS A 1 204 ? -8.080 -2.142 -0.815 1.00 89.81 204 LYS A N 1
ATOM 1685 C CA . LYS A 1 204 ? -7.235 -3.179 -1.429 1.00 89.81 204 LYS A CA 1
ATOM 1686 C C . LYS A 1 204 ? -7.648 -3.470 -2.870 1.00 89.81 204 LYS A C 1
ATOM 1688 O O . LYS A 1 204 ? -6.788 -3.580 -3.738 1.00 89.81 204 LYS A O 1
ATOM 1693 N N . LEU A 1 205 ? -8.949 -3.567 -3.141 1.00 85.62 205 LEU A N 1
ATOM 1694 C CA . LEU A 1 205 ? -9.460 -3.780 -4.495 1.00 85.62 205 LEU A CA 1
ATOM 1695 C C . LEU A 1 205 ? -9.089 -2.615 -5.425 1.00 85.62 205 LEU A C 1
ATOM 1697 O O . LEU A 1 205 ? -8.616 -2.846 -6.536 1.00 85.62 205 LEU A O 1
ATOM 1701 N N . LEU A 1 206 ? -9.249 -1.377 -4.954 1.00 92.88 206 LEU A N 1
ATOM 1702 C CA . LEU A 1 206 ? -8.884 -0.175 -5.700 1.00 92.88 206 LEU A CA 1
ATOM 1703 C C . LEU A 1 206 ? -7.375 -0.109 -5.973 1.00 92.88 206 LEU A C 1
ATOM 1705 O O . LEU A 1 206 ? -6.962 0.238 -7.078 1.00 92.88 206 LEU A O 1
ATOM 1709 N N . GLN A 1 207 ? -6.550 -0.485 -4.994 1.00 89.12 207 GLN A N 1
ATOM 1710 C CA . GLN A 1 207 ? -5.103 -0.564 -5.166 1.00 89.12 207 GLN A CA 1
ATOM 1711 C C . GLN A 1 207 ? -4.723 -1.600 -6.232 1.00 89.12 207 GLN A C 1
ATOM 1713 O O . GLN A 1 207 ? -3.972 -1.275 -7.149 1.00 89.12 207 GLN A O 1
ATOM 1718 N N . LEU A 1 208 ? -5.291 -2.809 -6.172 1.00 90.69 208 LEU A N 1
ATOM 1719 C CA . LEU A 1 208 ? -5.057 -3.850 -7.179 1.00 90.69 208 LEU A CA 1
ATOM 1720 C C . LEU A 1 208 ? -5.504 -3.408 -8.580 1.00 90.69 208 LEU A C 1
ATOM 1722 O O . LEU A 1 208 ? -4.839 -3.717 -9.570 1.00 90.69 208 LEU A O 1
ATOM 1726 N N . GLN A 1 209 ? -6.610 -2.666 -8.677 1.00 93.25 209 GLN A N 1
ATOM 1727 C CA . GLN A 1 209 ? -7.069 -2.089 -9.938 1.00 93.25 209 GLN A CA 1
ATOM 1728 C C . GLN A 1 209 ? -6.080 -1.042 -10.473 1.00 93.25 209 GLN A C 1
ATOM 1730 O O . GLN A 1 209 ? -5.693 -1.112 -11.637 1.00 93.25 209 GLN A O 1
ATOM 1735 N N . SER A 1 210 ? -5.607 -0.132 -9.619 1.00 89.94 210 SER A N 1
ATOM 1736 C CA . SER A 1 210 ? -4.595 0.869 -9.978 1.00 89.94 210 SER A CA 1
ATOM 1737 C C . SER A 1 210 ? -3.287 0.220 -10.449 1.00 89.94 210 SER A C 1
ATOM 1739 O O . SER A 1 210 ? -2.752 0.571 -11.501 1.00 89.94 210 SER A O 1
ATOM 1741 N N . GLU A 1 211 ? -2.800 -0.796 -9.733 1.00 88.25 211 GLU A N 1
ATOM 1742 C CA . GLU A 1 211 ? -1.602 -1.550 -10.116 1.00 88.25 211 GLU A CA 1
ATOM 1743 C C . GLU A 1 211 ? -1.781 -2.254 -11.466 1.00 88.25 211 GLU A C 1
ATOM 1745 O O . GLU A 1 211 ? -0.883 -2.216 -12.314 1.00 88.25 211 GLU A O 1
ATOM 1750 N N . ARG A 1 212 ? -2.957 -2.845 -11.711 1.00 88.69 212 ARG A N 1
ATOM 1751 C CA . ARG A 1 212 ? -3.304 -3.449 -13.002 1.00 88.69 212 ARG A CA 1
ATOM 1752 C C . ARG A 1 212 ? -3.286 -2.419 -14.131 1.00 88.69 212 ARG A C 1
ATOM 1754 O O . ARG A 1 212 ? -2.730 -2.701 -15.194 1.00 88.69 212 ARG A O 1
ATOM 1761 N N . ASP A 1 213 ? -3.843 -1.234 -13.913 1.00 89.75 213 ASP A N 1
ATOM 1762 C CA . ASP A 1 213 ? -3.871 -0.167 -14.916 1.00 89.75 213 ASP A CA 1
ATOM 1763 C C . ASP A 1 213 ? -2.463 0.367 -15.216 1.00 89.75 213 ASP A C 1
ATOM 1765 O O . ASP A 1 213 ? -2.104 0.563 -16.384 1.00 89.75 213 ASP A O 1
ATOM 1769 N N . VAL A 1 214 ? -1.614 0.506 -14.193 1.00 91.88 214 VAL A N 1
ATOM 1770 C CA . VAL A 1 214 ? -0.192 0.851 -14.354 1.00 91.88 214 VAL A CA 1
ATOM 1771 C C . VAL A 1 214 ? 0.538 -0.216 -15.174 1.00 91.88 214 VAL A C 1
ATOM 1773 O O . VAL A 1 214 ? 1.270 0.122 -16.109 1.00 91.88 214 VAL A O 1
ATOM 1776 N N . GLN A 1 215 ? 0.319 -1.502 -14.888 1.00 89.00 215 GLN A N 1
ATOM 1777 C CA . GLN A 1 215 ? 0.914 -2.603 -15.652 1.00 89.00 215 GLN A CA 1
ATOM 1778 C C . GLN A 1 215 ? 0.458 -2.599 -17.117 1.00 89.00 215 GLN A C 1
ATOM 1780 O O . GLN A 1 215 ? 1.287 -2.737 -18.022 1.00 89.00 215 GLN A O 1
ATOM 1785 N N . LEU A 1 216 ? -0.838 -2.394 -17.371 1.00 92.31 216 LEU A N 1
ATOM 1786 C CA . LEU A 1 216 ? -1.383 -2.296 -18.726 1.00 92.31 216 LEU A CA 1
ATOM 1787 C C . LEU A 1 216 ? -0.794 -1.104 -19.485 1.00 92.31 216 LEU A C 1
ATOM 1789 O O . LEU A 1 216 ? -0.408 -1.250 -20.647 1.00 92.31 216 LEU A O 1
ATOM 1793 N N . ASN A 1 217 ? -0.673 0.056 -18.839 1.00 94.25 217 ASN A N 1
ATOM 1794 C CA . ASN A 1 217 ? -0.076 1.242 -19.446 1.00 94.25 217 ASN A CA 1
ATOM 1795 C C . ASN A 1 217 ? 1.413 1.026 -19.760 1.00 94.25 217 ASN A C 1
ATOM 1797 O O . ASN A 1 217 ? 1.869 1.332 -20.861 1.00 94.25 217 ASN A O 1
ATOM 1801 N N . ASN A 1 218 ? 2.166 0.422 -18.839 1.00 91.19 218 ASN A N 1
ATOM 1802 C CA . ASN A 1 218 ? 3.573 0.087 -19.059 1.00 91.19 218 ASN A CA 1
ATOM 1803 C C . ASN A 1 218 ? 3.747 -0.909 -20.214 1.00 91.19 218 ASN A C 1
ATOM 1805 O O . ASN A 1 218 ? 4.628 -0.719 -21.054 1.00 91.19 218 ASN A O 1
ATOM 1809 N N . LYS A 1 219 ? 2.874 -1.921 -20.322 1.00 92.19 219 LYS A N 1
ATOM 1810 C CA . LYS A 1 219 ? 2.870 -2.861 -21.452 1.00 92.19 219 LYS A CA 1
ATOM 1811 C C . LYS A 1 219 ? 2.570 -2.155 -22.778 1.00 92.19 219 LYS A C 1
ATOM 1813 O O . LYS A 1 219 ? 3.278 -2.395 -23.751 1.00 92.19 219 LYS A O 1
ATOM 1818 N N . LYS A 1 220 ? 1.581 -1.251 -22.814 1.00 94.19 220 LYS A N 1
ATOM 1819 C CA . LYS A 1 220 ? 1.272 -0.432 -24.003 1.00 94.19 220 LYS A CA 1
ATOM 1820 C C . LYS A 1 220 ? 2.453 0.451 -24.414 1.00 94.19 220 LYS A C 1
ATOM 1822 O O . LYS A 1 220 ? 2.805 0.481 -25.588 1.00 94.19 220 LYS A O 1
ATOM 1827 N N . LYS A 1 221 ? 3.100 1.126 -23.458 1.00 92.62 221 LYS A N 1
ATOM 1828 C CA . LYS A 1 221 ? 4.296 1.949 -23.713 1.00 92.62 221 LYS A CA 1
ATOM 1829 C C . LYS A 1 221 ? 5.456 1.120 -24.258 1.00 92.62 221 LYS A C 1
ATOM 1831 O O . LYS A 1 221 ? 6.095 1.546 -25.216 1.00 92.62 221 LYS A O 1
ATOM 1836 N N . LYS A 1 222 ? 5.702 -0.061 -23.683 1.00 92.62 222 LYS A N 1
ATOM 1837 C CA . LYS A 1 222 ? 6.739 -0.985 -24.157 1.00 92.62 222 LYS A CA 1
ATOM 1838 C C . LYS A 1 222 ? 6.464 -1.435 -25.592 1.00 92.62 222 LYS A C 1
ATOM 1840 O O . LYS A 1 222 ? 7.334 -1.277 -26.436 1.00 92.62 222 LYS A O 1
ATOM 1845 N N . MET A 1 223 ? 5.237 -1.867 -25.879 1.00 94.19 223 MET A N 1
ATOM 1846 C CA . MET A 1 223 ? 4.811 -2.249 -27.228 1.00 94.19 223 MET A CA 1
ATOM 1847 C C . MET A 1 223 ? 4.978 -1.096 -28.231 1.00 94.19 223 MET A C 1
ATOM 1849 O O . MET A 1 223 ? 5.508 -1.299 -29.313 1.00 94.19 223 MET A O 1
ATOM 1853 N N . HIS A 1 224 ? 4.603 0.136 -27.870 1.00 93.81 224 HIS A N 1
ATOM 1854 C CA . HIS A 1 224 ? 4.825 1.299 -28.738 1.00 93.81 224 HIS A CA 1
ATOM 1855 C C . HIS A 1 224 ? 6.304 1.637 -28.950 1.00 93.81 224 HIS A C 1
ATOM 1857 O O . HIS A 1 224 ? 6.668 2.087 -30.037 1.00 93.81 224 HIS A O 1
ATOM 1863 N N . SER A 1 225 ? 7.156 1.440 -27.941 1.00 93.50 225 SER A N 1
ATOM 1864 C CA . SER A 1 225 ? 8.606 1.598 -28.094 1.00 93.50 225 SER A CA 1
ATOM 1865 C C . SER A 1 225 ? 9.168 0.555 -29.056 1.00 93.50 225 SER A C 1
ATOM 1867 O O . SER A 1 225 ? 9.870 0.918 -29.993 1.00 93.50 225 SER A O 1
ATOM 1869 N N . GLU A 1 226 ? 8.796 -0.714 -28.875 1.00 92.25 226 GLU A N 1
ATOM 1870 C CA . GLU A 1 226 ? 9.199 -1.827 -29.743 1.00 92.25 226 GLU A CA 1
ATOM 1871 C C . GLU A 1 226 ? 8.707 -1.620 -31.185 1.00 92.25 226 GLU A C 1
ATOM 1873 O O . GLU A 1 226 ? 9.481 -1.762 -32.129 1.00 92.25 226 GLU A O 1
ATOM 1878 N N . ASP A 1 227 ? 7.459 -1.178 -31.378 1.00 94.69 227 ASP A N 1
ATOM 1879 C CA . ASP A 1 227 ? 6.920 -0.825 -32.696 1.00 94.69 227 ASP A CA 1
ATOM 1880 C C . ASP A 1 227 ? 7.695 0.327 -33.344 1.00 94.69 227 ASP A C 1
ATOM 1882 O O . ASP A 1 227 ? 7.938 0.325 -34.555 1.00 94.69 227 ASP A O 1
ATOM 1886 N N . ARG A 1 228 ? 8.082 1.337 -32.556 1.00 94.81 228 ARG A N 1
ATOM 1887 C CA . ARG A 1 228 ? 8.873 2.471 -33.043 1.00 94.81 228 ARG A CA 1
ATOM 1888 C C . ARG A 1 228 ? 10.277 2.028 -33.442 1.00 94.81 228 ARG A C 1
ATOM 1890 O O . ARG A 1 228 ? 10.745 2.426 -34.505 1.00 94.81 228 ARG A O 1
ATOM 1897 N N . GLU A 1 229 ? 10.923 1.194 -32.635 1.00 93.38 229 GLU A N 1
ATOM 1898 C CA . GLU A 1 229 ? 12.228 0.605 -32.940 1.00 93.38 229 GLU A CA 1
ATOM 1899 C C . GLU A 1 229 ? 12.165 -0.263 -34.198 1.00 93.38 229 GLU A C 1
ATOM 1901 O O . GLU A 1 229 ? 12.994 -0.100 -35.092 1.00 93.38 229 GLU A O 1
ATOM 1906 N N . LEU A 1 230 ? 11.132 -1.097 -34.341 1.00 93.38 230 LEU A N 1
ATOM 1907 C CA . LEU A 1 230 ? 10.925 -1.919 -35.530 1.00 93.38 230 LEU A CA 1
ATOM 1908 C C . LEU A 1 230 ? 10.696 -1.065 -36.785 1.00 93.38 230 LEU A C 1
ATOM 1910 O O . LEU A 1 230 ? 11.231 -1.375 -37.851 1.00 93.38 230 LEU A O 1
ATOM 1914 N N . ARG A 1 231 ? 9.919 0.022 -36.685 1.00 94.81 231 ARG A N 1
ATOM 1915 C CA . ARG A 1 231 ? 9.734 0.975 -37.794 1.00 94.81 231 ARG A CA 1
ATOM 1916 C C . ARG A 1 231 ? 11.044 1.658 -38.169 1.00 94.81 231 ARG A C 1
ATOM 1918 O O . ARG A 1 231 ? 11.358 1.718 -39.355 1.00 94.81 231 ARG A O 1
ATOM 1925 N N . ASN A 1 232 ? 11.811 2.126 -37.186 1.00 94.50 232 ASN A N 1
ATOM 1926 C CA . ASN A 1 232 ? 13.115 2.746 -37.418 1.00 94.50 232 ASN A CA 1
ATOM 1927 C C . ASN A 1 232 ? 14.079 1.756 -38.086 1.00 94.50 232 ASN A C 1
ATOM 1929 O O . ASN A 1 232 ? 14.702 2.092 -39.086 1.00 94.50 232 ASN A O 1
ATOM 1933 N N . TYR A 1 233 ? 14.124 0.513 -37.607 1.00 93.56 233 TYR A N 1
ATOM 1934 C CA . TYR A 1 233 ? 14.944 -0.549 -38.184 1.00 93.56 233 TYR A CA 1
ATOM 1935 C C . TYR A 1 233 ? 14.556 -0.859 -39.637 1.00 93.56 233 TYR A C 1
ATOM 1937 O O . TYR A 1 233 ? 15.418 -0.923 -40.514 1.00 93.56 233 TYR A O 1
ATOM 1945 N N . LYS A 1 234 ? 13.253 -0.966 -39.935 1.00 93.06 234 LYS A N 1
ATOM 1946 C CA . LYS A 1 234 ? 12.758 -1.132 -41.314 1.00 93.06 234 LYS A CA 1
ATOM 1947 C C . LYS A 1 234 ? 13.151 0.047 -42.210 1.00 93.06 234 LYS A C 1
ATOM 1949 O O . LYS A 1 234 ? 13.567 -0.168 -43.346 1.00 93.06 234 LYS A O 1
ATOM 1954 N N . GLN A 1 235 ? 13.052 1.279 -41.708 1.00 94.69 235 GLN A N 1
ATOM 1955 C CA . GLN A 1 235 ? 13.485 2.470 -42.444 1.00 94.69 235 GLN A CA 1
ATOM 1956 C C . GLN A 1 235 ? 14.998 2.476 -42.688 1.00 94.69 235 GLN A C 1
ATOM 1958 O O . GLN A 1 235 ? 15.431 2.823 -43.785 1.00 94.69 235 GLN A O 1
ATOM 1963 N N . GLU A 1 236 ? 15.806 2.076 -41.706 1.00 94.69 236 GLU A N 1
ATOM 1964 C CA . GLU A 1 236 ? 17.257 1.960 -41.861 1.00 94.69 236 GLU A CA 1
ATOM 1965 C C . GLU A 1 236 ? 17.642 0.917 -42.909 1.00 94.69 236 GLU A C 1
ATOM 1967 O O . GLU A 1 236 ? 18.470 1.211 -43.770 1.00 94.69 236 GLU A O 1
ATOM 1972 N N . ILE A 1 237 ? 17.016 -0.264 -42.895 1.00 93.81 237 ILE A N 1
ATOM 1973 C CA . ILE A 1 237 ? 17.228 -1.287 -43.930 1.00 93.81 237 ILE A CA 1
ATOM 1974 C C . ILE A 1 237 ? 16.839 -0.745 -45.304 1.00 93.81 237 ILE A C 1
ATOM 1976 O O . ILE A 1 237 ? 17.624 -0.850 -46.243 1.00 93.81 237 ILE A O 1
ATOM 1980 N N . SER A 1 238 ? 15.662 -0.123 -45.422 1.00 94.00 238 SER A N 1
ATOM 1981 C CA . SER A 1 238 ? 15.202 0.443 -46.692 1.00 94.00 238 SER A CA 1
ATOM 1982 C C . SER A 1 238 ? 16.174 1.495 -47.230 1.00 94.00 238 SER A C 1
ATOM 1984 O O . SER A 1 238 ? 16.465 1.500 -48.423 1.00 94.00 238 SER A O 1
ATOM 1986 N N . LYS A 1 239 ? 16.716 2.360 -46.362 1.00 94.19 239 LYS A N 1
ATOM 1987 C CA . LYS A 1 239 ? 17.734 3.351 -46.742 1.00 94.19 239 LYS A CA 1
ATOM 1988 C C . LYS A 1 239 ? 19.045 2.695 -47.167 1.00 94.19 239 LYS A C 1
ATOM 1990 O O . LYS A 1 239 ? 19.647 3.138 -48.138 1.00 94.19 239 LYS A O 1
ATOM 1995 N N . ARG A 1 240 ? 19.498 1.642 -46.473 1.00 92.69 240 ARG A N 1
ATOM 1996 C CA . ARG A 1 240 ? 20.701 0.888 -46.871 1.00 92.69 240 ARG A CA 1
ATOM 1997 C C . ARG A 1 240 ? 20.530 0.264 -48.251 1.00 92.69 240 ARG A C 1
ATOM 1999 O O . ARG A 1 240 ? 21.409 0.437 -49.083 1.00 92.69 240 ARG A O 1
ATOM 2006 N N . TYR A 1 241 ? 19.382 -0.358 -48.507 1.00 91.94 241 TYR A N 1
ATOM 2007 C CA . TYR A 1 241 ? 19.069 -0.946 -49.807 1.00 91.94 241 TYR A CA 1
ATOM 2008 C C . TYR A 1 241 ? 19.022 0.108 -50.923 1.00 91.94 241 TYR A C 1
ATOM 2010 O O . TYR A 1 241 ? 19.632 -0.077 -51.971 1.00 91.94 241 TYR A O 1
ATOM 2018 N N . GLN A 1 242 ? 18.376 1.254 -50.683 1.00 93.12 242 GLN A N 1
ATOM 2019 C CA . GLN A 1 242 ? 18.377 2.375 -51.632 1.00 93.12 242 GLN A CA 1
ATOM 2020 C C . GLN A 1 242 ? 19.792 2.902 -51.903 1.00 93.12 242 GLN A C 1
ATOM 2022 O O . GLN A 1 242 ? 20.139 3.152 -53.053 1.00 93.12 242 GLN A O 1
ATOM 2027 N N . ASN A 1 243 ? 20.627 3.028 -50.868 1.00 94.44 243 ASN A N 1
ATOM 2028 C CA . ASN A 1 243 ? 22.016 3.460 -51.020 1.00 94.44 243 ASN A CA 1
ATOM 2029 C C . ASN A 1 243 ? 22.868 2.432 -51.784 1.00 94.44 243 ASN A C 1
ATOM 2031 O O . ASN A 1 243 ? 23.724 2.824 -52.571 1.00 94.44 243 ASN A O 1
ATOM 2035 N N . GLU A 1 244 ? 22.670 1.132 -51.556 1.00 90.81 244 GLU A N 1
ATOM 2036 C CA . GLU A 1 244 ? 23.340 0.066 -52.314 1.00 90.81 244 GLU A CA 1
ATOM 2037 C C . GLU A 1 244 ? 22.910 0.069 -53.782 1.00 90.81 244 GLU A C 1
ATOM 2039 O O . GLU A 1 244 ? 23.768 0.008 -54.662 1.00 90.81 244 GLU A O 1
ATOM 2044 N N . LEU A 1 245 ? 21.613 0.232 -54.053 1.00 93.44 245 LEU A N 1
ATOM 2045 C CA . LEU A 1 245 ? 21.092 0.369 -55.411 1.00 93.44 245 LEU A CA 1
ATOM 2046 C C . LEU A 1 245 ? 21.671 1.608 -56.109 1.00 93.44 245 LEU A C 1
ATOM 2048 O O . LEU A 1 245 ? 22.123 1.518 -57.247 1.00 93.44 245 LEU A O 1
ATOM 2052 N N . GLN A 1 246 ? 21.730 2.748 -55.416 1.00 93.00 246 GLN A N 1
ATOM 2053 C CA . GLN A 1 246 ? 22.327 3.966 -55.961 1.00 93.00 246 GLN A CA 1
ATOM 2054 C C . GLN A 1 246 ? 23.816 3.775 -56.272 1.00 93.00 246 GLN A C 1
ATOM 2056 O O . GLN A 1 246 ? 24.267 4.161 -57.346 1.00 93.00 246 GLN A O 1
ATOM 2061 N N . LYS A 1 247 ? 24.572 3.111 -55.388 1.00 93.25 247 LYS A N 1
ATOM 2062 C CA . LYS A 1 247 ? 25.981 2.776 -55.647 1.00 93.25 247 LYS A CA 1
ATOM 2063 C C . LYS A 1 247 ? 26.146 1.893 -56.883 1.00 93.25 247 LYS A C 1
ATOM 2065 O O . LYS A 1 247 ? 27.067 2.129 -57.656 1.00 93.25 247 LYS A O 1
ATOM 2070 N N . GLN A 1 248 ? 25.265 0.912 -57.089 1.00 90.44 248 GLN A N 1
ATOM 2071 C CA . GLN A 1 248 ? 25.289 0.077 -58.294 1.00 90.44 248 GLN A CA 1
ATOM 2072 C C . GLN A 1 248 ? 25.023 0.901 -59.560 1.00 90.44 248 GLN A C 1
ATOM 2074 O O . GLN A 1 248 ? 25.743 0.742 -60.546 1.00 90.44 248 GLN A O 1
ATOM 2079 N N . ILE A 1 249 ? 24.053 1.821 -59.519 1.00 92.44 249 ILE A N 1
ATOM 2080 C CA . ILE A 1 249 ? 23.765 2.749 -60.624 1.00 92.44 249 ILE A CA 1
ATOM 2081 C C . ILE A 1 249 ? 24.982 3.641 -60.916 1.00 92.44 249 ILE A C 1
ATOM 2083 O O . ILE A 1 249 ? 25.382 3.794 -62.072 1.00 92.44 249 ILE A O 1
ATOM 2087 N N . ASP A 1 250 ? 25.602 4.210 -59.882 1.00 92.75 250 ASP A N 1
ATOM 2088 C CA . ASP A 1 250 ? 26.771 5.081 -60.021 1.00 92.75 250 ASP A CA 1
ATOM 2089 C C . ASP A 1 250 ? 27.983 4.318 -60.580 1.00 92.75 250 ASP A C 1
ATOM 2091 O O . ASP A 1 250 ? 28.719 4.836 -61.424 1.00 92.75 250 ASP A O 1
ATOM 2095 N N . GLU A 1 251 ? 28.181 3.066 -60.163 1.00 91.75 251 GLU A N 1
ATOM 2096 C CA . GLU A 1 251 ? 29.238 2.188 -60.665 1.00 91.75 251 GLU A CA 1
ATOM 2097 C C . GLU A 1 251 ? 29.007 1.803 -62.133 1.00 91.75 251 GLU A C 1
ATOM 2099 O O . GLU A 1 251 ? 29.932 1.884 -62.948 1.00 91.75 251 GLU A O 1
ATOM 2104 N N . GLU A 1 252 ? 27.768 1.486 -62.516 1.00 91.19 252 GLU A N 1
ATOM 2105 C CA . GLU A 1 252 ? 27.400 1.230 -63.910 1.00 91.19 252 GLU A CA 1
ATOM 2106 C C . GLU A 1 252 ? 27.629 2.474 -64.785 1.00 91.19 252 GLU A C 1
ATOM 2108 O O . GLU A 1 252 ? 28.226 2.385 -65.863 1.00 91.19 252 GLU A O 1
ATOM 2113 N N . ASN A 1 253 ? 27.233 3.654 -64.303 1.00 91.69 253 ASN A N 1
ATOM 2114 C CA . ASN A 1 253 ? 27.480 4.926 -64.981 1.00 91.69 253 ASN A CA 1
ATOM 2115 C C . ASN A 1 253 ? 28.978 5.224 -65.105 1.00 91.69 253 ASN A C 1
ATOM 2117 O O . ASN A 1 253 ? 29.438 5.657 -66.164 1.00 91.69 253 ASN A O 1
ATOM 2121 N N . ARG A 1 254 ? 29.771 4.923 -64.071 1.00 92.38 254 ARG A N 1
ATOM 2122 C CA . ARG A 1 254 ? 31.233 5.048 -64.110 1.00 92.38 254 ARG A CA 1
ATOM 2123 C C . ARG A 1 254 ? 31.851 4.107 -65.143 1.00 92.38 254 ARG A C 1
ATOM 2125 O O . ARG A 1 254 ? 32.777 4.509 -65.848 1.00 92.38 254 ARG A O 1
ATOM 2132 N N . ILE A 1 255 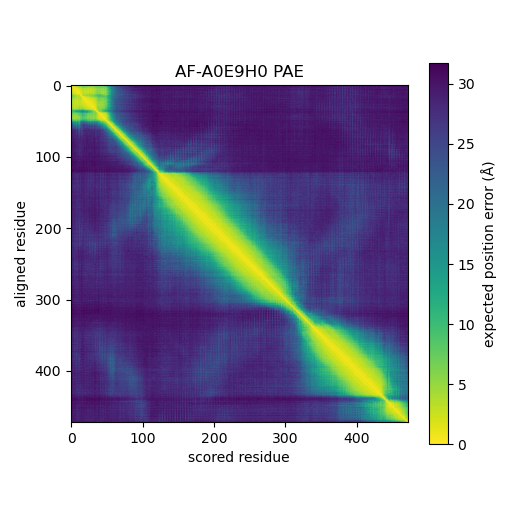? 31.351 2.877 -65.267 1.00 92.81 255 ILE A N 1
ATOM 2133 C CA . ILE A 1 255 ? 31.784 1.929 -66.303 1.00 92.81 255 ILE A CA 1
ATOM 2134 C C . ILE A 1 255 ? 31.407 2.446 -67.697 1.00 92.81 255 ILE A C 1
ATOM 2136 O O . ILE A 1 255 ? 32.251 2.425 -68.594 1.00 92.81 255 ILE A O 1
ATOM 2140 N N . LYS A 1 256 ? 30.180 2.948 -67.890 1.00 91.81 256 LYS A N 1
ATOM 2141 C CA . LYS A 1 256 ? 29.737 3.559 -69.158 1.00 91.81 256 LYS A CA 1
ATOM 2142 C C . LYS A 1 256 ? 30.614 4.748 -69.546 1.00 91.81 256 LYS A C 1
ATOM 2144 O O . LYS A 1 256 ? 31.046 4.825 -70.694 1.00 91.81 256 LYS A O 1
ATOM 2149 N N . LEU A 1 257 ? 30.942 5.620 -68.592 1.00 92.31 257 LEU A N 1
ATOM 2150 C CA . LEU A 1 257 ? 31.827 6.763 -68.817 1.00 92.31 257 LEU A CA 1
ATOM 2151 C C . LEU A 1 257 ? 33.233 6.307 -69.228 1.00 92.31 257 LEU A C 1
ATOM 2153 O O . LEU A 1 257 ? 33.731 6.744 -70.258 1.00 92.31 257 LEU A O 1
ATOM 2157 N N . LYS A 1 258 ? 33.823 5.342 -68.508 1.00 92.31 258 LYS A N 1
ATOM 2158 C CA . LYS A 1 258 ? 35.124 4.755 -68.872 1.00 92.31 258 LYS A CA 1
ATOM 2159 C C . LYS A 1 258 ? 35.116 4.127 -70.269 1.00 92.31 258 LYS A C 1
ATOM 2161 O O . LYS A 1 258 ? 36.083 4.290 -71.006 1.00 92.31 258 LYS A O 1
ATOM 2166 N N . LYS A 1 259 ? 34.041 3.423 -70.650 1.00 89.19 259 LYS A N 1
ATOM 2167 C CA . LYS A 1 259 ? 33.878 2.863 -72.005 1.00 89.19 259 LYS A CA 1
ATOM 2168 C C . LYS A 1 259 ? 33.809 3.967 -73.061 1.00 89.19 259 LYS A C 1
ATOM 2170 O O . LYS A 1 259 ? 34.459 3.844 -74.096 1.00 89.19 259 LYS A O 1
ATOM 2175 N N . ARG A 1 260 ? 33.070 5.049 -72.791 1.00 90.94 260 ARG A N 1
ATOM 2176 C CA . ARG A 1 260 ? 32.990 6.221 -73.676 1.00 90.94 260 ARG A CA 1
ATOM 2177 C C . ARG A 1 260 ? 34.355 6.885 -73.847 1.00 90.94 260 ARG A C 1
ATOM 2179 O O . ARG A 1 260 ? 34.756 7.142 -74.976 1.00 90.94 260 ARG A O 1
ATOM 2186 N N . ASP A 1 261 ? 35.077 7.111 -72.754 1.00 89.44 261 ASP A N 1
ATOM 2187 C CA . ASP A 1 261 ? 36.400 7.741 -72.778 1.00 89.44 261 ASP A CA 1
ATOM 2188 C C . ASP A 1 261 ? 37.432 6.855 -73.490 1.00 89.44 261 ASP A C 1
ATOM 2190 O O . ASP A 1 261 ? 38.253 7.348 -74.263 1.00 89.44 261 ASP A O 1
ATOM 2194 N N . TYR A 1 262 ? 37.360 5.535 -73.291 1.00 91.44 262 TYR A N 1
ATOM 2195 C CA . TYR A 1 262 ? 38.172 4.572 -74.032 1.00 91.44 262 TYR A CA 1
ATOM 2196 C C . TYR A 1 262 ? 37.877 4.625 -75.536 1.00 91.44 262 TYR A C 1
ATOM 2198 O O . TYR A 1 262 ? 38.805 4.747 -76.332 1.00 91.44 262 TYR A O 1
ATOM 2206 N N . MET A 1 263 ? 36.601 4.607 -75.931 1.00 86.19 263 MET A N 1
ATOM 2207 C CA . MET A 1 263 ? 36.197 4.717 -77.336 1.00 86.19 263 MET A CA 1
ATOM 2208 C C . MET A 1 263 ? 36.661 6.040 -77.955 1.00 86.19 263 MET A C 1
ATOM 2210 O O . MET A 1 263 ? 37.198 6.045 -79.058 1.00 86.19 263 MET A O 1
ATOM 2214 N N . PHE A 1 264 ? 36.534 7.149 -77.225 1.00 88.00 264 PHE A N 1
ATOM 2215 C CA . PHE A 1 264 ? 37.032 8.454 -77.654 1.00 88.00 264 PHE A CA 1
ATOM 2216 C C . PHE A 1 264 ? 38.555 8.451 -77.847 1.00 88.00 264 PHE A C 1
ATOM 2218 O O . PHE A 1 264 ? 39.063 8.987 -78.830 1.00 88.00 264 PHE A O 1
ATOM 2225 N N . LYS A 1 265 ? 39.298 7.791 -76.949 1.00 90.88 265 LYS A N 1
ATOM 2226 C CA . LYS A 1 265 ? 40.750 7.627 -77.076 1.00 90.88 265 LYS A CA 1
ATOM 2227 C C . LYS A 1 265 ? 41.127 6.805 -78.313 1.00 90.88 265 LYS A C 1
ATOM 2229 O O . LYS A 1 265 ? 42.038 7.208 -79.028 1.00 90.88 265 LYS A O 1
ATOM 2234 N N . VAL A 1 266 ? 40.412 5.711 -78.585 1.00 87.69 266 VAL A N 1
ATOM 2235 C CA . VAL A 1 266 ? 40.609 4.881 -79.787 1.00 87.69 266 VAL A CA 1
ATOM 2236 C C . VAL A 1 266 ? 40.273 5.661 -81.059 1.00 87.69 266 VAL A C 1
ATOM 2238 O O . VAL A 1 266 ? 41.034 5.603 -82.019 1.00 87.69 266 VAL A O 1
ATOM 2241 N N . MET A 1 267 ? 39.191 6.447 -81.068 1.00 84.69 267 MET A N 1
ATOM 2242 C CA . MET A 1 267 ? 38.859 7.324 -82.198 1.00 84.69 267 MET A CA 1
ATOM 2243 C C . MET A 1 267 ? 39.956 8.356 -82.453 1.00 84.69 267 MET A C 1
ATOM 2245 O O . MET A 1 267 ? 40.414 8.479 -83.583 1.00 84.69 267 MET A O 1
ATOM 2249 N N . LYS A 1 268 ? 40.438 9.036 -81.407 1.00 89.75 268 LYS A N 1
ATOM 2250 C CA . LYS A 1 268 ? 41.524 10.018 -81.523 1.00 89.75 268 LYS A CA 1
ATOM 2251 C C . LYS A 1 268 ? 42.828 9.385 -82.019 1.00 89.75 268 LYS A C 1
ATOM 2253 O O . LYS A 1 268 ? 43.543 10.001 -82.802 1.00 89.75 268 LYS A O 1
ATOM 2258 N N . GLN A 1 269 ? 43.138 8.164 -81.577 1.00 85.81 269 GLN A N 1
ATOM 2259 C CA . GLN A 1 269 ? 44.269 7.391 -82.102 1.00 85.81 269 GLN A CA 1
ATOM 2260 C C . GLN A 1 269 ? 44.059 7.036 -83.577 1.00 85.81 269 GLN A C 1
ATOM 2262 O O . GLN A 1 269 ? 44.948 7.285 -84.377 1.00 85.81 269 GLN A O 1
ATOM 2267 N N . SER A 1 270 ? 42.869 6.570 -83.964 1.00 85.00 270 SER A N 1
ATOM 2268 C CA . SER A 1 270 ? 42.546 6.269 -85.363 1.00 85.00 270 SER A CA 1
ATOM 2269 C C . SER A 1 270 ? 42.602 7.508 -86.267 1.00 85.00 270 SER A C 1
ATOM 2271 O O . SER A 1 270 ? 43.064 7.417 -87.401 1.00 85.00 270 SER A O 1
ATOM 2273 N N . GLU A 1 271 ? 42.168 8.674 -85.787 1.00 81.75 271 GLU A N 1
ATOM 2274 C CA . GLU A 1 271 ? 42.312 9.950 -86.497 1.00 81.75 271 GLU A CA 1
ATOM 2275 C C . GLU A 1 271 ? 43.781 10.356 -86.644 1.00 81.75 271 GLU A C 1
ATOM 2277 O O . GLU A 1 271 ? 44.196 10.757 -87.731 1.00 81.75 271 GLU A O 1
ATOM 2282 N N . ALA A 1 272 ? 44.584 10.207 -85.586 1.00 84.69 272 ALA A N 1
ATOM 2283 C CA . ALA A 1 272 ? 46.022 10.452 -85.648 1.00 84.69 272 ALA A CA 1
ATOM 2284 C C . ALA A 1 272 ? 46.716 9.494 -86.631 1.00 84.69 272 ALA A C 1
ATOM 2286 O O . ALA A 1 272 ? 47.503 9.943 -87.459 1.00 84.69 272 ALA A O 1
ATOM 2287 N N . ASP A 1 273 ? 46.368 8.206 -86.613 1.00 81.81 273 ASP A N 1
ATOM 2288 C CA . ASP A 1 273 ? 46.899 7.207 -87.541 1.00 81.81 273 ASP A CA 1
ATOM 2289 C C . ASP A 1 273 ? 46.495 7.523 -88.986 1.00 81.81 273 ASP A C 1
ATOM 2291 O O . ASP A 1 273 ? 47.330 7.447 -89.884 1.00 81.81 273 ASP A O 1
ATOM 2295 N N . LYS A 1 274 ? 45.250 7.960 -89.227 1.00 84.00 274 LYS A N 1
ATOM 2296 C CA . LYS A 1 274 ? 44.812 8.450 -90.546 1.00 84.00 274 LYS A CA 1
ATOM 2297 C C . LYS A 1 274 ? 45.634 9.651 -91.005 1.00 84.00 274 LYS A C 1
ATOM 2299 O O . LYS A 1 274 ? 46.033 9.687 -92.166 1.00 84.00 274 LYS A O 1
ATOM 2304 N N . MET A 1 275 ? 45.908 10.608 -90.119 1.00 80.25 275 MET A N 1
ATOM 2305 C CA . MET A 1 275 ? 46.749 11.768 -90.432 1.00 80.25 275 MET A CA 1
ATOM 2306 C C . MET A 1 275 ? 48.189 11.353 -90.748 1.00 80.25 275 MET A C 1
ATOM 2308 O O . MET A 1 275 ? 48.761 11.853 -91.713 1.00 80.25 275 MET A O 1
ATOM 2312 N N . VAL A 1 276 ? 48.758 10.404 -89.998 1.00 84.62 276 VAL A N 1
ATOM 2313 C CA . VAL A 1 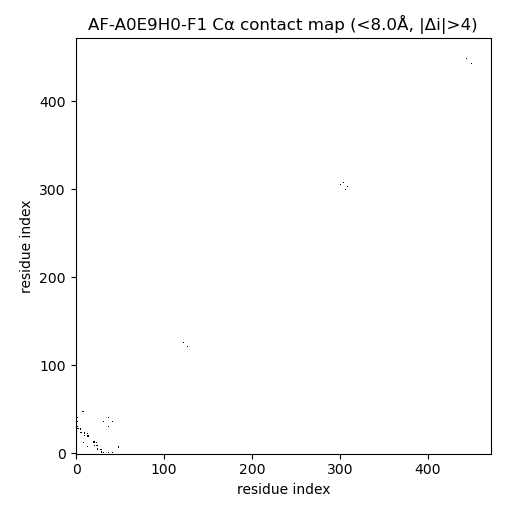276 ? 50.094 9.846 -90.265 1.00 84.62 276 VAL A CA 1
ATOM 2314 C C . VAL A 1 276 ? 50.119 9.090 -91.593 1.00 84.62 276 VAL A C 1
ATOM 2316 O O . VAL A 1 276 ? 51.064 9.248 -92.358 1.00 84.62 276 VAL A O 1
ATOM 2319 N N . ILE A 1 277 ? 49.089 8.300 -91.909 1.00 80.50 277 ILE A N 1
ATOM 2320 C CA . ILE A 1 277 ? 48.973 7.602 -93.198 1.00 80.50 277 ILE A CA 1
ATOM 2321 C C . ILE A 1 277 ? 48.860 8.611 -94.343 1.00 80.50 277 ILE A C 1
ATOM 2323 O O . ILE A 1 277 ? 49.571 8.466 -95.330 1.00 80.50 277 ILE A O 1
ATOM 2327 N N . GLN A 1 278 ? 48.036 9.654 -94.211 1.00 82.94 278 GLN A N 1
ATOM 2328 C CA . GLN A 1 278 ? 47.937 10.716 -95.219 1.00 82.94 278 GLN A CA 1
ATOM 2329 C C . GLN A 1 278 ? 49.247 11.491 -95.379 1.00 82.94 278 GLN A C 1
ATOM 2331 O O . GLN A 1 278 ? 49.616 11.844 -96.496 1.00 82.94 278 GLN A O 1
ATOM 2336 N N . GLN A 1 279 ? 49.968 11.762 -94.288 1.00 80.38 279 GLN A N 1
ATOM 2337 C CA . GLN A 1 279 ? 51.297 12.369 -94.358 1.00 80.38 279 GLN A CA 1
ATOM 2338 C C . GLN A 1 279 ? 52.284 11.452 -95.072 1.00 80.38 279 GLN A C 1
ATOM 2340 O O . GLN A 1 279 ? 52.953 11.914 -95.987 1.00 80.38 279 GLN A O 1
ATOM 2345 N N . LYS A 1 280 ? 52.313 10.157 -94.738 1.00 81.50 280 LYS A N 1
ATOM 2346 C CA . LYS A 1 280 ? 53.142 9.165 -95.435 1.00 81.50 280 LYS A CA 1
ATOM 2347 C C . LYS A 1 280 ? 52.775 9.032 -96.908 1.00 81.50 280 LYS A C 1
ATOM 2349 O O . LYS A 1 280 ? 53.674 8.914 -97.723 1.00 81.50 280 LYS A O 1
ATOM 2354 N N . GLN A 1 281 ? 51.491 9.087 -97.262 1.00 79.75 281 GLN A N 1
ATOM 2355 C CA . GLN A 1 281 ? 51.045 9.109 -98.656 1.00 79.75 281 GLN A CA 1
ATOM 2356 C C . GLN A 1 281 ? 51.536 10.365 -99.369 1.00 79.75 281 GLN A C 1
ATOM 2358 O O . GLN A 1 281 ? 52.117 10.245 -100.432 1.00 79.75 281 GLN A O 1
ATOM 2363 N N . LYS A 1 282 ? 51.413 11.551 -98.762 1.00 81.50 282 LYS A N 1
ATOM 2364 C CA . LYS A 1 282 ? 51.972 12.790 -99.328 1.00 81.50 282 LYS A CA 1
ATOM 2365 C C . LYS A 1 282 ? 53.494 12.755 -99.437 1.00 81.50 282 LYS A C 1
ATOM 2367 O O . LYS A 1 282 ? 54.053 13.309 -100.373 1.00 81.50 282 LYS A O 1
ATOM 2372 N N . GLU A 1 283 ? 54.182 12.160 -98.470 1.00 79.50 283 GLU A N 1
ATOM 2373 C CA . GLU A 1 283 ? 55.632 11.956 -98.522 1.00 79.50 283 GLU A CA 1
ATOM 2374 C C . GLU A 1 283 ? 56.010 10.955 -99.611 1.00 79.50 283 GLU A C 1
ATOM 2376 O O . GLU A 1 283 ? 56.991 11.180 -100.308 1.00 79.50 283 GLU A O 1
ATOM 2381 N N . GLN A 1 284 ? 55.223 9.896 -99.800 1.00 77.88 284 GLN A N 1
ATOM 2382 C CA . GLN A 1 284 ? 55.407 8.919 -100.863 1.00 77.88 284 GLN A CA 1
ATOM 2383 C C . GLN A 1 284 ? 55.108 9.527 -102.234 1.00 77.88 284 GLN A C 1
ATOM 2385 O O . GLN A 1 284 ? 55.915 9.355 -103.129 1.00 77.88 284 GLN A O 1
ATOM 2390 N N . GLU A 1 285 ? 54.037 10.303 -102.391 1.00 77.50 285 GLU A N 1
ATOM 2391 C CA . GLU A 1 285 ? 53.737 11.077 -103.602 1.00 77.50 285 GLU A CA 1
ATOM 2392 C C . GLU A 1 285 ? 54.855 12.078 -103.896 1.00 77.50 285 GLU A C 1
ATOM 2394 O O . GLU A 1 285 ? 55.288 12.189 -105.034 1.00 77.50 285 GLU A O 1
ATOM 2399 N N . LYS A 1 286 ? 55.393 12.763 -102.877 1.00 79.56 286 LYS A N 1
ATOM 2400 C CA . LYS A 1 286 ? 56.579 13.620 -103.030 1.00 79.56 286 LYS A CA 1
ATOM 2401 C C . LYS A 1 286 ? 57.828 12.826 -103.391 1.00 79.56 286 LYS A C 1
ATOM 2403 O O . LYS A 1 286 ? 58.651 13.330 -104.141 1.00 79.56 286 LYS A O 1
ATOM 2408 N N . LEU A 1 287 ? 58.002 11.619 -102.857 1.00 77.88 287 LEU A N 1
ATOM 2409 C CA . LEU A 1 287 ? 59.125 10.742 -103.182 1.00 77.88 287 LEU A CA 1
ATOM 2410 C C . LEU A 1 287 ? 58.990 10.185 -104.603 1.00 77.88 287 LEU A C 1
ATOM 2412 O O . LEU A 1 287 ? 59.985 10.081 -105.307 1.00 77.88 287 LEU A O 1
ATOM 2416 N N . GLU A 1 288 ? 57.779 9.843 -105.031 1.00 77.25 288 GLU A N 1
ATOM 2417 C CA . GLU A 1 288 ? 57.436 9.394 -106.378 1.00 77.25 288 GLU A CA 1
ATOM 2418 C C . GLU A 1 288 ? 57.565 10.538 -107.374 1.00 77.25 288 GLU A C 1
ATOM 2420 O O . GLU A 1 288 ? 58.147 10.338 -108.431 1.00 77.25 288 GLU A O 1
ATOM 2425 N N . GLN A 1 289 ? 57.131 11.746 -107.015 1.00 76.25 289 GLN A N 1
ATOM 2426 C CA . GLN A 1 289 ? 57.358 12.961 -107.784 1.00 76.25 289 GLN A CA 1
ATOM 2427 C C . GLN A 1 289 ? 58.851 13.266 -107.873 1.00 76.25 289 GLN A C 1
ATOM 2429 O O . GLN A 1 289 ? 59.350 13.428 -108.974 1.00 76.25 289 GLN A O 1
ATOM 2434 N N . ALA A 1 290 ? 59.590 13.237 -106.761 1.00 74.50 290 ALA A N 1
ATOM 2435 C CA . ALA A 1 290 ? 61.042 13.391 -106.765 1.00 74.50 290 ALA A CA 1
ATOM 2436 C C . ALA A 1 290 ? 61.736 12.260 -107.539 1.00 74.50 290 ALA A C 1
ATOM 2438 O O . ALA A 1 290 ? 62.795 12.471 -108.112 1.00 74.50 290 ALA A O 1
ATOM 2439 N N . ASN A 1 291 ? 61.173 11.052 -107.579 1.00 75.94 291 ASN A N 1
ATOM 2440 C CA . ASN A 1 291 ? 61.680 9.964 -108.409 1.00 75.94 291 ASN A CA 1
ATOM 2441 C C . ASN A 1 291 ? 61.338 10.179 -109.886 1.00 75.94 291 ASN A C 1
ATOM 2443 O O . ASN A 1 291 ? 62.183 9.891 -110.719 1.00 75.94 291 ASN A O 1
ATOM 2447 N N . CYS A 1 292 ? 60.159 10.697 -110.231 1.00 70.25 292 CYS A N 1
ATOM 2448 C CA . CYS A 1 292 ? 59.794 11.081 -111.596 1.00 70.25 292 CYS A CA 1
ATOM 2449 C C . CYS A 1 292 ? 60.649 12.251 -112.077 1.00 70.25 292 CYS A C 1
ATOM 2451 O O . CYS A 1 292 ? 61.128 12.219 -113.201 1.00 70.25 292 CYS A O 1
ATOM 2453 N N . GLU A 1 293 ? 60.902 13.231 -111.211 1.00 73.50 293 GLU A N 1
ATOM 2454 C CA . GLU A 1 293 ? 61.869 14.305 -111.411 1.00 73.50 293 GLU A CA 1
ATOM 2455 C C . GLU A 1 293 ? 63.267 13.719 -111.557 1.00 73.50 293 GLU A C 1
ATOM 2457 O O . GLU A 1 293 ? 63.929 14.070 -112.510 1.00 73.50 293 GLU A O 1
ATOM 2462 N N . LYS A 1 294 ? 63.690 12.740 -110.746 1.00 71.25 294 LYS A N 1
ATOM 2463 C CA . LYS A 1 294 ? 64.966 12.030 -110.945 1.00 71.25 294 LYS A CA 1
ATOM 2464 C C . LYS A 1 294 ? 65.013 11.196 -112.220 1.00 71.25 294 LYS A C 1
ATOM 2466 O O . LYS A 1 294 ? 66.092 11.022 -112.761 1.00 71.25 294 LYS A O 1
ATOM 2471 N N . TYR A 1 295 ? 63.902 10.639 -112.698 1.00 68.81 295 TYR A N 1
ATOM 2472 C CA . TYR A 1 295 ? 63.828 9.930 -113.980 1.00 68.81 295 TYR A CA 1
ATOM 2473 C C . TYR A 1 295 ? 63.832 10.915 -115.154 1.00 68.81 295 TYR A C 1
ATOM 2475 O O . TYR A 1 295 ? 64.466 10.636 -116.168 1.00 68.81 295 TYR A O 1
ATOM 2483 N N . GLY A 1 296 ? 63.194 12.075 -114.997 1.00 70.19 296 GLY A N 1
ATOM 2484 C CA . GLY A 1 296 ? 63.294 13.219 -115.899 1.00 70.19 296 GLY A CA 1
ATOM 2485 C C . GLY A 1 296 ? 64.717 13.762 -115.932 1.00 70.19 296 GLY A C 1
ATOM 2486 O O . GLY A 1 296 ? 65.295 13.874 -116.998 1.00 70.19 296 GLY A O 1
ATOM 2487 N N . GLU A 1 297 ? 65.339 13.942 -114.771 1.00 67.12 297 GLU A N 1
ATOM 2488 C CA . GLU A 1 297 ? 66.752 14.250 -114.608 1.00 67.12 297 GLU A CA 1
ATOM 2489 C C . GLU A 1 297 ? 67.629 13.119 -115.130 1.00 67.12 297 GLU A C 1
ATOM 2491 O O . GLU A 1 297 ? 68.721 13.403 -115.572 1.00 67.12 297 GLU A O 1
ATOM 2496 N N . LEU A 1 298 ? 67.229 11.844 -115.091 1.00 68.31 298 LEU A N 1
ATOM 2497 C CA . LEU A 1 298 ? 68.017 10.736 -115.640 1.00 68.31 298 LEU A CA 1
ATOM 2498 C C . LEU A 1 298 ? 67.981 10.757 -117.171 1.00 68.31 298 LEU A C 1
ATOM 2500 O O . LEU A 1 298 ? 69.006 10.497 -117.793 1.00 68.31 298 LEU A O 1
ATOM 2504 N N . LEU A 1 299 ? 66.833 11.088 -117.767 1.00 64.19 299 LEU A N 1
ATOM 2505 C CA . LEU A 1 299 ? 66.684 11.365 -119.199 1.00 64.19 299 LEU A CA 1
ATOM 2506 C C . LEU A 1 299 ? 67.491 12.609 -119.587 1.00 64.19 299 LEU A C 1
ATOM 2508 O O . LEU A 1 299 ? 68.330 12.538 -120.484 1.00 64.19 299 LEU A O 1
ATOM 2512 N N . ASP A 1 300 ? 67.358 13.686 -118.819 1.00 64.62 300 ASP A N 1
ATOM 2513 C CA . ASP A 1 300 ? 68.166 14.891 -118.955 1.00 64.62 300 ASP A CA 1
ATOM 2514 C C . ASP A 1 300 ? 69.635 14.627 -118.634 1.00 64.62 300 ASP A C 1
ATOM 2516 O O . ASP A 1 300 ? 70.464 15.330 -119.166 1.00 64.62 300 ASP A O 1
ATOM 2520 N N . GLN A 1 301 ? 70.011 13.626 -117.834 1.00 63.28 301 GLN A N 1
ATOM 2521 C CA . GLN A 1 301 ? 71.388 13.193 -117.549 1.00 63.28 301 GLN A CA 1
ATOM 2522 C C . GLN A 1 301 ? 71.890 12.173 -118.562 1.00 63.28 301 GLN A C 1
ATOM 2524 O O . GLN A 1 301 ? 73.078 11.870 -118.551 1.00 63.28 301 GLN A O 1
ATOM 2529 N N . ILE A 1 302 ? 71.045 11.608 -119.418 1.00 62.09 302 ILE A N 1
ATOM 2530 C CA . ILE A 1 302 ? 71.470 10.906 -120.632 1.00 62.09 302 ILE A CA 1
ATOM 2531 C C . ILE A 1 302 ? 71.773 11.966 -121.702 1.00 62.09 302 ILE A C 1
ATOM 2533 O O . ILE A 1 302 ? 72.850 11.931 -122.298 1.00 62.09 302 ILE A O 1
ATOM 2537 N N . GLU A 1 303 ? 70.919 12.986 -121.831 1.00 57.44 303 GLU A N 1
ATOM 2538 C CA . GLU A 1 303 ? 71.126 14.164 -122.687 1.00 57.44 303 GLU A CA 1
ATOM 2539 C C . GLU A 1 303 ? 72.318 15.019 -122.200 1.00 57.44 303 GLU A C 1
ATOM 2541 O O . GLU A 1 303 ? 73.200 15.411 -122.962 1.00 57.44 303 GLU A O 1
ATOM 2546 N N . GLN A 1 304 ? 72.428 15.217 -120.889 1.00 54.84 304 GLN A N 1
ATOM 2547 C CA . GLN A 1 304 ? 73.521 15.904 -120.218 1.00 54.84 304 GLN A CA 1
ATOM 2548 C C . GLN A 1 304 ? 74.715 14.989 -119.999 1.00 54.84 304 GLN A C 1
ATOM 2550 O O . GLN A 1 304 ? 75.797 15.518 -119.898 1.00 54.84 304 GLN A O 1
ATOM 2555 N N . ARG A 1 305 ? 74.649 13.649 -120.019 1.00 54.47 305 ARG A N 1
ATOM 2556 C CA . ARG A 1 305 ? 75.884 12.846 -120.178 1.00 54.47 305 ARG A CA 1
ATOM 2557 C C . ARG A 1 305 ? 76.478 13.035 -121.568 1.00 54.47 305 ARG A C 1
ATOM 2559 O O . ARG A 1 305 ? 77.695 13.062 -121.669 1.00 54.47 305 ARG A O 1
ATOM 2566 N N . ARG A 1 306 ? 75.660 13.303 -122.591 1.00 53.75 306 ARG A N 1
ATOM 2567 C CA . ARG A 1 306 ? 76.118 13.761 -123.915 1.00 53.75 306 ARG A CA 1
ATOM 2568 C C . ARG A 1 306 ? 76.749 15.164 -123.875 1.00 53.75 306 ARG A C 1
ATOM 2570 O O . ARG A 1 306 ? 77.723 15.420 -124.573 1.00 53.75 306 ARG A O 1
ATOM 2577 N N . ILE A 1 307 ? 76.219 16.072 -123.048 1.00 52.12 307 ILE A N 1
ATOM 2578 C CA . ILE A 1 307 ? 76.685 17.474 -122.932 1.00 52.12 307 ILE A CA 1
ATOM 2579 C C . ILE A 1 307 ? 77.772 17.662 -121.843 1.00 52.12 307 ILE A C 1
ATOM 2581 O O . ILE A 1 307 ? 78.592 18.573 -121.919 1.00 52.12 307 ILE A O 1
ATOM 2585 N N . GLU A 1 308 ? 77.854 16.778 -120.852 1.00 48.25 308 GLU A N 1
ATOM 2586 C CA . GLU A 1 308 ? 78.754 16.812 -119.693 1.00 48.25 308 GLU A CA 1
ATOM 2587 C C . GLU A 1 308 ? 79.871 15.761 -119.756 1.00 48.25 308 GLU A C 1
ATOM 2589 O O . GLU A 1 308 ? 80.808 15.861 -118.967 1.00 48.25 308 GLU A O 1
ATOM 2594 N N . GLU A 1 309 ? 79.897 14.877 -120.763 1.00 50.94 309 GLU A N 1
ATOM 2595 C CA . GLU A 1 309 ? 81.162 14.344 -121.308 1.00 50.94 309 GLU A CA 1
ATOM 2596 C C . GLU A 1 309 ? 82.058 15.504 -121.808 1.00 50.94 309 GLU A C 1
ATOM 2598 O O . GLU A 1 309 ? 83.277 15.455 -121.676 1.00 50.94 309 GLU A O 1
ATOM 2603 N N . ASN A 1 310 ? 81.448 16.635 -122.199 1.00 48.53 310 ASN A N 1
ATOM 2604 C CA . ASN A 1 310 ? 82.120 17.914 -122.465 1.00 48.53 310 ASN A CA 1
ATOM 2605 C C . ASN A 1 310 ? 82.221 18.877 -121.250 1.00 48.53 310 ASN A C 1
ATOM 2607 O O . ASN A 1 310 ? 82.836 19.937 -121.375 1.00 48.53 310 ASN A O 1
ATOM 2611 N N . ARG A 1 311 ? 81.668 18.560 -120.060 1.00 45.75 311 ARG A N 1
ATOM 2612 C CA . ARG A 1 311 ? 81.571 19.515 -118.918 1.00 45.75 311 ARG A CA 1
ATOM 2613 C C . ARG A 1 311 ? 81.985 18.985 -117.537 1.00 45.75 311 ARG A C 1
ATOM 2615 O O . ARG A 1 311 ? 82.246 19.792 -116.645 1.00 45.75 311 ARG A O 1
ATOM 2622 N N . LYS A 1 312 ? 82.182 17.678 -117.336 1.00 45.41 312 LYS A N 1
ATOM 2623 C CA . LYS A 1 312 ? 82.751 17.084 -116.102 1.00 45.41 312 LYS A CA 1
ATOM 2624 C C . LYS A 1 312 ? 84.282 17.200 -116.038 1.00 45.41 312 LYS A C 1
ATOM 2626 O O . LYS A 1 312 ? 84.999 16.258 -115.729 1.00 45.41 312 LYS A O 1
ATOM 2631 N N . LYS A 1 313 ? 84.746 18.436 -116.257 1.00 43.25 313 LYS A N 1
ATOM 2632 C CA . LYS A 1 313 ? 85.983 19.030 -115.724 1.00 43.25 313 LYS A CA 1
ATOM 2633 C C . LYS A 1 313 ? 85.719 19.922 -114.495 1.00 43.25 313 LYS A C 1
ATOM 2635 O O . LYS A 1 313 ? 86.627 20.611 -114.048 1.00 43.25 313 LYS A O 1
ATOM 2640 N N . LYS A 1 314 ? 84.497 19.951 -113.948 1.00 42.94 314 LYS A N 1
ATOM 2641 C CA . LYS A 1 314 ? 84.150 20.768 -112.770 1.00 42.94 314 LYS A CA 1
ATOM 2642 C C . LYS A 1 314 ? 83.258 20.017 -111.774 1.00 42.94 314 LYS A C 1
ATOM 2644 O O . LYS A 1 314 ? 82.087 20.320 -111.596 1.00 42.94 314 LYS A O 1
ATOM 2649 N N . GLU A 1 315 ? 83.850 18.983 -111.177 1.00 33.47 315 GLU A N 1
ATOM 2650 C CA . GLU A 1 315 ? 83.938 18.794 -109.715 1.00 33.47 315 GLU A CA 1
ATOM 2651 C C . GLU A 1 315 ? 83.438 19.984 -108.858 1.00 33.47 315 GLU A C 1
ATOM 2653 O O . GLU A 1 315 ? 83.716 21.128 -109.196 1.00 33.47 315 GLU A O 1
ATOM 2658 N N . LYS A 1 316 ? 82.833 19.843 -107.673 1.00 36.09 316 LYS A N 1
ATOM 2659 C CA . LYS A 1 316 ? 82.472 18.725 -106.777 1.00 36.09 316 LYS A CA 1
ATOM 2660 C C . LYS A 1 316 ? 81.919 19.393 -105.490 1.00 36.09 316 LYS A C 1
ATOM 2662 O O . LYS A 1 316 ? 82.254 20.548 -105.249 1.00 36.09 316 LYS A O 1
ATOM 2667 N N . VAL A 1 317 ? 81.252 18.611 -104.629 1.00 37.88 317 VAL A N 1
ATOM 2668 C CA . VAL A 1 317 ? 81.128 18.802 -103.153 1.00 37.88 317 VAL A CA 1
ATOM 2669 C C . VAL A 1 317 ? 80.062 19.830 -102.715 1.00 37.88 317 VAL A C 1
ATOM 2671 O O . VAL A 1 317 ? 80.200 21.017 -102.958 1.00 37.88 317 VAL A O 1
ATOM 2674 N N . ASP A 1 318 ? 78.884 19.444 -102.209 1.00 35.22 318 ASP A N 1
ATOM 2675 C CA . ASP A 1 318 ? 78.512 18.678 -100.991 1.00 35.22 318 ASP A CA 1
ATOM 2676 C C . ASP A 1 318 ? 78.110 19.585 -99.801 1.00 35.22 318 ASP A C 1
ATOM 2678 O O . ASP A 1 318 ? 78.925 20.339 -99.287 1.00 35.22 318 ASP A O 1
ATOM 2682 N N . LYS A 1 319 ? 76.868 19.363 -99.324 1.00 37.00 319 LYS A N 1
ATOM 2683 C CA . LYS A 1 319 ? 76.447 19.123 -97.918 1.00 37.00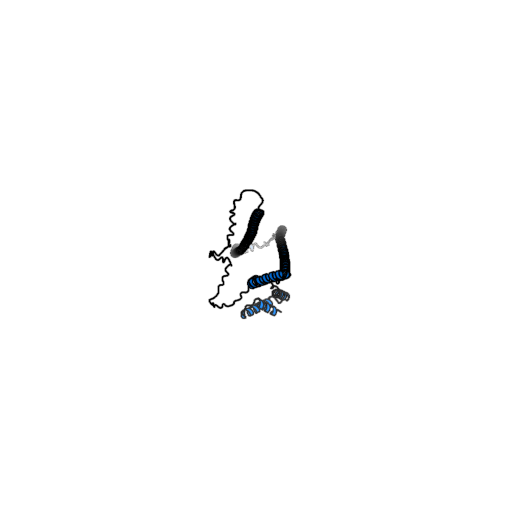 319 LYS A CA 1
ATOM 2684 C C . LYS A 1 319 ? 76.685 20.218 -96.846 1.00 37.00 319 LYS A C 1
ATOM 2686 O O . LYS A 1 319 ? 77.814 20.593 -96.575 1.00 37.00 319 LYS A O 1
ATOM 2691 N N . ASN A 1 320 ? 75.662 20.519 -96.026 1.00 33.25 320 ASN A N 1
ATOM 2692 C CA . ASN A 1 320 ? 75.353 19.803 -94.759 1.00 33.25 320 ASN A CA 1
ATOM 2693 C C . ASN A 1 320 ? 74.746 20.692 -93.630 1.00 33.25 320 ASN A C 1
ATOM 2695 O O . ASN A 1 320 ? 75.332 21.704 -93.274 1.00 33.25 320 ASN A O 1
ATOM 2699 N N . ASN A 1 321 ? 73.692 20.173 -92.976 1.00 33.25 321 ASN A N 1
ATOM 2700 C CA . ASN A 1 321 ? 73.409 20.139 -91.517 1.00 33.25 321 ASN A CA 1
ATOM 2701 C C . ASN A 1 321 ? 73.197 21.377 -90.608 1.00 33.25 321 ASN A C 1
ATOM 2703 O O . ASN A 1 321 ? 74.039 22.260 -90.529 1.00 33.25 321 ASN A O 1
ATOM 2707 N N . ALA A 1 322 ? 72.165 21.269 -89.741 1.00 42.09 322 ALA A N 1
ATOM 2708 C CA . ALA A 1 322 ? 72.200 21.173 -88.247 1.00 42.09 322 ALA A CA 1
ATOM 2709 C C . ALA A 1 322 ? 70.814 21.594 -87.675 1.00 42.09 322 ALA A C 1
ATOM 2711 O O . ALA A 1 322 ? 70.285 22.601 -88.125 1.00 42.09 322 ALA A O 1
ATOM 2712 N N . TRP A 1 323 ? 70.056 20.920 -86.787 1.00 43.50 323 TRP A N 1
ATOM 2713 C CA . TRP A 1 323 ? 70.256 20.057 -85.596 1.00 43.50 323 TRP A CA 1
ATOM 2714 C C . TRP A 1 323 ? 70.878 20.738 -84.363 1.00 43.50 323 TRP A C 1
ATOM 2716 O O . TRP A 1 323 ? 71.991 20.393 -83.977 1.00 43.50 323 TRP A O 1
ATOM 2726 N N . SER A 1 324 ? 70.154 21.669 -83.711 1.00 38.19 324 SER A N 1
ATOM 2727 C CA . SER A 1 324 ? 70.586 22.226 -82.410 1.00 38.19 324 SER A CA 1
ATOM 2728 C C . SER A 1 324 ? 69.523 22.943 -81.530 1.00 38.19 324 SER A C 1
ATOM 2730 O O . SER A 1 324 ? 69.804 24.041 -81.063 1.00 38.19 324 SER A O 1
ATOM 2732 N N . GLU A 1 325 ? 68.342 22.384 -81.213 1.00 38.59 325 GLU A N 1
ATOM 2733 C CA . GLU A 1 325 ? 67.426 23.031 -80.225 1.00 38.59 325 GLU A CA 1
ATOM 2734 C C . GLU A 1 325 ? 66.577 22.062 -79.370 1.00 38.59 325 GLU A C 1
ATOM 2736 O O . GLU A 1 325 ? 65.374 21.941 -79.573 1.00 38.59 325 GLU A O 1
ATOM 2741 N N . SER A 1 326 ? 67.145 21.376 -78.362 1.00 44.94 326 SER A N 1
ATOM 2742 C CA . SER A 1 326 ? 66.295 20.658 -77.379 1.00 44.94 326 SER A CA 1
ATOM 2743 C C . SER A 1 326 ? 66.963 20.305 -76.036 1.00 44.94 326 SER A C 1
ATOM 2745 O O . SER A 1 326 ? 66.958 19.137 -75.646 1.00 44.94 326 SER A O 1
ATOM 2747 N N . GLN A 1 327 ? 67.500 21.272 -75.276 1.00 45.06 327 GLN A N 1
ATOM 2748 C CA . GLN A 1 327 ? 67.935 21.004 -73.882 1.00 45.06 327 GLN A CA 1
ATOM 2749 C C . GLN A 1 327 ? 67.710 22.133 -72.849 1.00 45.06 327 GLN A C 1
ATOM 2751 O O . GLN A 1 327 ? 68.181 22.010 -71.724 1.00 45.06 327 GLN A O 1
ATOM 2756 N N . LEU A 1 328 ? 66.951 23.203 -73.140 1.00 43.94 328 LEU A N 1
ATOM 2757 C CA . LEU A 1 328 ? 66.836 24.343 -72.202 1.00 43.94 328 LEU A CA 1
ATOM 2758 C C . LEU A 1 328 ? 65.501 24.498 -71.440 1.00 43.94 328 LEU A C 1
ATOM 2760 O O . LEU A 1 328 ? 65.354 25.449 -70.677 1.00 43.94 328 LEU A O 1
ATOM 2764 N N . LEU A 1 329 ? 64.537 23.576 -71.574 1.00 50.69 329 LEU A N 1
ATOM 2765 C CA . LEU A 1 329 ? 63.188 23.736 -70.990 1.00 50.69 329 LEU A CA 1
ATOM 2766 C C . LEU A 1 329 ? 62.890 22.864 -69.753 1.00 50.69 329 LEU A C 1
ATOM 2768 O O . LEU A 1 329 ? 61.730 22.692 -69.390 1.00 50.69 329 LEU A O 1
ATOM 2772 N N . ARG A 1 330 ? 63.907 22.289 -69.094 1.00 50.12 330 ARG A N 1
ATOM 2773 C CA . ARG A 1 330 ? 63.690 21.275 -68.040 1.00 50.12 330 ARG A CA 1
ATOM 2774 C C . ARG A 1 330 ? 63.904 21.718 -66.589 1.00 50.12 330 ARG A C 1
ATOM 2776 O O . ARG A 1 330 ? 63.661 20.916 -65.704 1.00 50.12 330 ARG A O 1
ATOM 2783 N N . TYR A 1 331 ? 64.281 22.971 -66.324 1.00 47.94 331 TYR A N 1
ATOM 2784 C CA . TYR A 1 331 ? 64.702 23.399 -64.974 1.00 47.94 331 TYR A CA 1
ATOM 2785 C C . TYR A 1 331 ? 63.800 24.427 -64.261 1.00 47.94 331 TYR A C 1
ATOM 2787 O O . TYR A 1 331 ? 64.104 24.820 -63.139 1.00 47.94 331 TYR A O 1
ATOM 2795 N N . LYS A 1 332 ? 62.689 24.878 -64.867 1.00 50.69 332 LYS A N 1
ATOM 2796 C CA . LYS A 1 332 ? 61.810 25.909 -64.265 1.00 50.69 332 LYS A CA 1
ATOM 2797 C C . LYS A 1 332 ? 60.501 25.393 -63.649 1.00 50.69 332 LYS A C 1
ATOM 2799 O O . LYS A 1 332 ? 59.842 26.170 -62.975 1.00 50.69 332 LYS A O 1
ATOM 2804 N N . LEU A 1 333 ? 60.141 24.118 -63.822 1.00 53.41 333 LEU A N 1
ATOM 2805 C CA . LEU A 1 333 ? 58.847 23.582 -63.359 1.00 53.41 333 LEU A CA 1
ATOM 2806 C C . LEU A 1 333 ? 58.878 22.955 -61.950 1.00 53.41 333 LEU A C 1
ATOM 2808 O O . LEU A 1 333 ? 57.830 22.722 -61.368 1.00 53.41 333 LEU A O 1
ATOM 2812 N N . GLU A 1 334 ? 60.058 22.687 -61.388 1.00 53.19 334 GLU A N 1
ATOM 2813 C CA . GLU A 1 334 ? 60.195 21.843 -60.185 1.00 53.19 334 GLU A CA 1
ATOM 2814 C C . GLU A 1 334 ? 60.104 22.626 -58.857 1.00 53.19 334 GLU A C 1
ATOM 2816 O O . GLU A 1 334 ? 59.907 22.036 -57.805 1.00 53.19 334 GLU A O 1
ATOM 2821 N N . LYS A 1 335 ? 60.180 23.968 -58.884 1.00 54.72 335 LYS A N 1
ATOM 2822 C CA . LYS A 1 335 ? 60.099 24.812 -57.672 1.00 54.72 335 LYS A CA 1
ATOM 2823 C C . LYS A 1 335 ? 58.688 25.273 -57.286 1.00 54.72 335 LYS A C 1
ATOM 2825 O O . LYS A 1 335 ? 58.483 25.634 -56.136 1.00 54.72 335 LYS A O 1
ATOM 2830 N N . GLU A 1 336 ? 57.721 25.274 -58.206 1.00 55.72 336 GLU A N 1
ATOM 2831 C CA . GLU A 1 336 ? 56.351 25.753 -57.924 1.00 55.72 336 GLU A CA 1
ATOM 2832 C C . GLU A 1 336 ? 55.418 24.668 -57.353 1.00 55.72 336 GLU A C 1
ATOM 2834 O O . GLU A 1 336 ? 54.364 24.991 -56.794 1.00 55.72 336 GLU A O 1
ATOM 2839 N N . ASP A 1 337 ? 55.798 23.392 -57.458 1.00 58.94 337 ASP A N 1
ATOM 2840 C CA . ASP A 1 337 ? 55.014 22.266 -56.935 1.00 58.94 337 ASP A CA 1
ATOM 2841 C C . ASP A 1 337 ? 55.310 21.970 -55.449 1.00 58.94 337 ASP A C 1
ATOM 2843 O O . ASP A 1 337 ? 54.395 21.601 -54.704 1.00 58.94 337 ASP A O 1
ATOM 2847 N N . ASP A 1 338 ? 56.530 22.240 -54.971 1.00 56.12 338 ASP A N 1
ATOM 2848 C CA . ASP A 1 338 ? 56.926 22.025 -53.568 1.00 56.12 338 ASP A CA 1
ATOM 2849 C C . ASP A 1 338 ? 56.246 23.003 -52.586 1.00 56.12 338 ASP A C 1
ATOM 2851 O O . ASP A 1 338 ? 55.832 22.612 -51.487 1.00 56.12 338 ASP A O 1
ATOM 2855 N N . ASP A 1 339 ? 56.035 24.261 -52.988 1.00 63.53 339 ASP A N 1
ATOM 2856 C CA . ASP A 1 339 ? 55.377 25.273 -52.146 1.00 63.53 339 ASP A CA 1
ATOM 2857 C C . ASP A 1 339 ? 53.866 25.022 -51.999 1.00 63.53 339 ASP A C 1
ATOM 2859 O O . ASP A 1 339 ? 53.281 25.232 -50.928 1.00 63.53 339 ASP A O 1
ATOM 2863 N N . LYS A 1 340 ? 53.216 24.493 -53.045 1.00 68.75 340 LYS A N 1
ATOM 2864 C CA . LYS A 1 340 ? 51.807 24.071 -52.976 1.00 68.75 340 LYS A CA 1
ATOM 2865 C C . LYS A 1 340 ? 51.642 22.866 -52.054 1.00 68.75 340 LYS A C 1
ATOM 2867 O O . LYS A 1 340 ? 50.687 22.826 -51.277 1.00 68.75 340 LYS A O 1
ATOM 2872 N N . LEU A 1 341 ? 52.576 21.915 -52.086 1.00 70.50 341 LEU A N 1
ATOM 2873 C CA . LEU A 1 341 ? 52.554 20.733 -51.223 1.00 70.50 341 LEU A CA 1
ATOM 2874 C C . LEU A 1 341 ? 52.671 21.101 -49.731 1.00 70.50 341 LEU A C 1
ATOM 2876 O O . LEU A 1 341 ? 51.934 20.571 -48.897 1.00 70.50 341 LEU A O 1
ATOM 2880 N N . GLN A 1 342 ? 53.533 22.064 -49.391 1.00 70.94 342 GLN A N 1
ATOM 2881 C CA . GLN A 1 342 ? 53.680 22.597 -48.028 1.00 70.94 342 GLN A CA 1
ATOM 2882 C C . GLN A 1 342 ? 52.401 23.279 -47.512 1.00 70.94 342 GLN A C 1
ATOM 2884 O O . GLN A 1 342 ? 52.032 23.116 -46.345 1.00 70.94 342 GLN A O 1
ATOM 2889 N N . TYR A 1 343 ? 51.704 24.029 -48.370 1.00 76.56 343 TYR A N 1
ATOM 2890 C CA . TYR A 1 343 ? 50.443 24.689 -48.023 1.00 76.56 343 TYR A CA 1
ATOM 2891 C C . TYR A 1 343 ? 49.316 23.683 -47.743 1.00 76.56 343 TYR A C 1
ATOM 2893 O O . TYR A 1 343 ? 48.628 23.796 -46.726 1.00 76.56 343 TYR A O 1
ATOM 2901 N N . TRP A 1 344 ? 49.171 22.652 -48.583 1.00 76.88 344 TRP A N 1
ATOM 2902 C CA . TRP A 1 344 ? 48.181 21.589 -48.369 1.00 76.88 344 TRP A CA 1
ATOM 2903 C C . TRP A 1 344 ? 48.435 20.799 -47.085 1.00 76.88 344 TRP A C 1
ATOM 2905 O O . TRP A 1 344 ? 47.489 20.533 -46.344 1.00 76.88 344 TRP A O 1
ATOM 2915 N N . LYS A 1 345 ? 49.703 20.521 -46.764 1.00 76.06 345 LYS A N 1
ATOM 2916 C CA . LYS A 1 345 ? 50.085 19.841 -45.520 1.00 76.06 345 LYS A CA 1
ATOM 2917 C C . LYS A 1 345 ? 49.683 20.636 -44.270 1.00 76.06 345 LYS A C 1
ATOM 2919 O O . LYS A 1 345 ? 49.123 20.069 -43.340 1.00 76.06 345 LYS A O 1
ATOM 2924 N N . LYS A 1 346 ? 49.858 21.965 -44.276 1.00 76.62 346 LYS A N 1
ATOM 2925 C CA . LYS A 1 346 ? 49.411 22.841 -43.171 1.00 76.62 346 LYS A CA 1
ATOM 2926 C C . LYS A 1 346 ? 47.888 22.869 -43.000 1.00 76.62 346 LYS A C 1
ATOM 2928 O O . LYS A 1 346 ? 47.409 22.917 -41.869 1.00 76.62 346 LYS A O 1
ATOM 2933 N N . ILE A 1 347 ? 47.127 22.837 -44.099 1.00 82.44 347 ILE A N 1
ATOM 2934 C CA . ILE A 1 347 ? 45.656 22.757 -44.048 1.00 82.44 347 ILE A CA 1
ATOM 2935 C C . ILE A 1 347 ? 45.202 21.406 -43.487 1.00 82.44 347 ILE A C 1
ATOM 2937 O O . ILE A 1 347 ? 44.243 21.348 -42.716 1.00 82.44 347 ILE A O 1
ATOM 2941 N N . GLU A 1 348 ? 45.870 20.322 -43.872 1.00 79.12 348 GLU A N 1
ATOM 2942 C CA . GLU A 1 348 ? 45.557 18.979 -43.388 1.00 79.12 348 GLU A CA 1
ATOM 2943 C C . GLU A 1 348 ? 45.856 18.832 -41.889 1.00 79.12 348 GLU A C 1
ATOM 2945 O O . GLU A 1 348 ? 44.990 18.372 -41.142 1.00 79.12 348 GLU A O 1
ATOM 2950 N N . ASP A 1 349 ? 46.993 19.353 -41.420 1.00 78.75 349 ASP A N 1
ATOM 2951 C CA . ASP A 1 349 ? 47.343 19.387 -39.995 1.00 78.75 349 ASP A CA 1
ATOM 2952 C C . ASP A 1 349 ? 46.344 20.229 -39.174 1.00 78.75 349 ASP A C 1
ATOM 2954 O O . ASP A 1 349 ? 45.926 19.820 -38.088 1.00 78.75 349 ASP A O 1
ATOM 2958 N N . GLN A 1 350 ? 45.885 21.377 -39.696 1.00 79.44 350 GLN A N 1
ATOM 2959 C CA . GLN A 1 350 ? 44.839 22.180 -39.044 1.00 79.44 350 GLN A CA 1
ATOM 2960 C C . GLN A 1 350 ? 43.505 21.434 -38.942 1.00 79.44 350 GLN A C 1
ATOM 2962 O O . GLN A 1 350 ? 42.882 21.434 -37.878 1.00 79.44 350 GLN A O 1
ATOM 2967 N N . LYS A 1 351 ? 43.070 20.764 -40.017 1.00 81.50 351 LYS A N 1
ATOM 2968 C CA . LYS A 1 351 ? 41.846 19.947 -39.993 1.00 81.50 351 LYS A CA 1
ATOM 2969 C C . LYS A 1 351 ? 41.961 18.790 -39.004 1.00 81.50 351 LYS A C 1
ATOM 2971 O O . LYS A 1 351 ? 40.995 18.506 -38.297 1.00 81.50 351 LYS A O 1
ATOM 2976 N N . PHE A 1 352 ? 43.131 18.162 -38.915 1.00 86.50 352 PHE A N 1
ATOM 2977 C CA . PHE A 1 352 ? 43.392 17.096 -37.953 1.00 86.50 352 PHE A CA 1
ATOM 2978 C C . PHE A 1 352 ? 43.280 17.595 -36.502 1.00 86.50 352 PHE A C 1
ATOM 2980 O O . PHE A 1 352 ? 42.566 16.988 -35.702 1.00 86.50 352 PHE A O 1
ATOM 2987 N N . LEU A 1 353 ? 43.889 18.743 -36.182 1.00 86.12 353 LEU A N 1
ATOM 2988 C CA . LEU A 1 353 ? 43.779 19.401 -34.872 1.00 86.12 353 LEU A CA 1
ATOM 2989 C C . LEU A 1 353 ? 42.329 19.775 -34.521 1.00 86.12 353 LEU A C 1
ATOM 2991 O O . LEU A 1 353 ? 41.882 19.552 -33.394 1.00 86.12 353 LEU A O 1
ATOM 2995 N N . GLU A 1 354 ? 41.562 20.306 -35.476 1.00 84.62 354 GLU A N 1
ATOM 2996 C CA . GLU A 1 354 ? 40.144 20.618 -35.267 1.00 84.62 354 GLU A CA 1
ATOM 2997 C C . GLU A 1 354 ? 39.289 19.365 -35.028 1.00 84.62 354 GLU A C 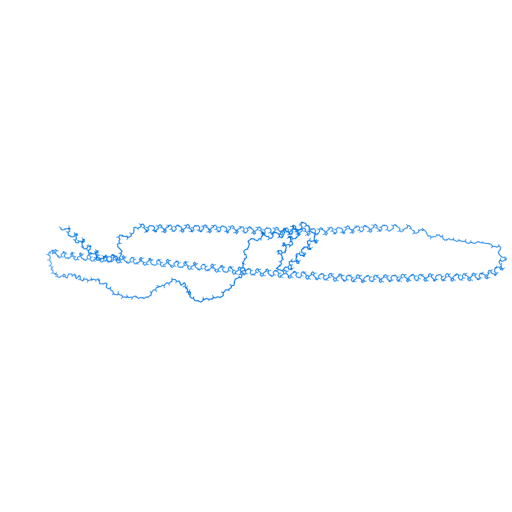1
ATOM 2999 O O . GLU A 1 354 ? 38.397 19.369 -34.171 1.00 84.62 354 GLU A O 1
ATOM 3004 N N . GLU A 1 355 ? 39.536 18.279 -35.764 1.00 83.56 355 GLU A N 1
ATOM 3005 C CA . GLU A 1 355 ? 38.850 17.003 -35.552 1.00 83.56 355 GLU A CA 1
ATOM 3006 C C . GLU A 1 355 ? 39.213 16.363 -34.210 1.00 83.56 355 GLU A C 1
ATOM 3008 O O . GLU A 1 355 ? 38.333 15.835 -33.520 1.00 83.56 355 GLU A O 1
ATOM 3013 N N . GLU A 1 356 ? 40.481 16.432 -33.808 1.00 85.50 356 GLU A N 1
ATOM 3014 C CA . GLU A 1 356 ? 40.942 15.960 -32.505 1.00 85.50 356 GLU A CA 1
ATOM 3015 C C . GLU A 1 356 ? 40.285 16.758 -31.369 1.00 85.50 356 GLU A C 1
ATOM 3017 O O . GLU A 1 356 ? 39.754 16.173 -30.417 1.00 85.50 356 GLU A O 1
ATOM 3022 N N . GLN A 1 357 ? 40.187 18.082 -31.515 1.00 86.88 357 GLN A N 1
ATOM 3023 C CA . GLN A 1 357 ? 39.508 18.947 -30.553 1.00 86.88 357 GLN A CA 1
ATOM 3024 C C . GLN A 1 357 ? 38.000 18.656 -30.480 1.00 86.88 357 GLN A C 1
ATOM 3026 O O . GLN A 1 357 ? 37.436 18.575 -29.385 1.00 86.88 357 GLN A O 1
ATOM 3031 N N . LYS A 1 358 ? 37.331 18.409 -31.616 1.00 88.19 358 LYS A N 1
ATOM 3032 C CA . LYS A 1 358 ? 35.916 17.988 -31.651 1.00 88.19 358 LYS A CA 1
ATOM 3033 C C . LYS A 1 358 ? 35.705 16.640 -30.961 1.00 88.19 358 LYS A C 1
ATOM 3035 O O . LYS A 1 358 ? 34.750 16.490 -30.195 1.00 88.19 358 LYS A O 1
ATOM 3040 N N . LYS A 1 359 ? 36.598 15.666 -31.179 1.00 88.31 359 LYS A N 1
ATOM 3041 C CA . LYS A 1 359 ? 36.563 14.367 -30.482 1.00 88.31 359 LYS A CA 1
ATOM 3042 C C . LYS A 1 359 ? 36.743 14.551 -28.975 1.00 88.31 359 LYS A C 1
ATOM 3044 O O . LYS A 1 359 ? 35.956 14.000 -28.204 1.00 88.31 359 LYS A O 1
ATOM 3049 N N . LYS A 1 360 ? 37.706 15.372 -28.551 1.00 90.69 360 LYS A N 1
ATOM 3050 C CA . LYS A 1 360 ? 37.955 15.689 -27.137 1.00 90.69 360 LYS A CA 1
ATOM 3051 C C . LYS A 1 360 ? 36.749 16.362 -26.475 1.00 90.69 360 LYS A C 1
ATOM 3053 O O . LYS A 1 360 ? 36.339 15.936 -25.396 1.00 90.69 360 LYS A O 1
ATOM 3058 N N . ASN A 1 361 ? 36.127 17.336 -27.140 1.00 90.62 361 ASN A N 1
ATOM 3059 C CA . ASN A 1 361 ? 34.919 18.005 -26.649 1.00 90.62 361 ASN A CA 1
ATOM 3060 C C . ASN A 1 361 ? 33.746 17.028 -26.517 1.00 90.62 361 ASN A C 1
ATOM 3062 O O . ASN A 1 361 ? 33.105 16.986 -25.470 1.00 90.62 361 ASN A O 1
ATOM 3066 N N . ARG A 1 362 ? 33.529 16.158 -27.510 1.00 89.62 362 ARG A N 1
ATOM 3067 C CA . ARG A 1 362 ? 32.477 15.130 -27.456 1.00 89.62 362 ARG A CA 1
ATOM 3068 C C . ARG A 1 362 ? 32.692 14.137 -26.313 1.00 89.62 362 ARG A C 1
ATOM 3070 O O . ARG A 1 362 ? 31.740 13.768 -25.630 1.00 89.62 362 ARG A O 1
ATOM 3077 N N . VAL A 1 363 ? 33.935 13.715 -26.078 1.00 90.44 363 VAL A N 1
ATOM 3078 C CA . VAL A 1 363 ? 34.281 12.861 -24.931 1.00 90.44 363 VAL A CA 1
ATOM 3079 C C . VAL A 1 363 ? 34.023 13.592 -23.612 1.00 90.44 363 VAL A C 1
ATOM 3081 O O . VAL A 1 363 ? 33.472 12.994 -22.689 1.00 90.44 363 VAL A O 1
ATOM 3084 N N . ASN A 1 364 ? 34.364 14.878 -23.515 1.00 92.12 364 ASN A N 1
ATOM 3085 C CA . ASN A 1 364 ? 34.108 15.681 -22.319 1.00 92.12 364 ASN A CA 1
ATOM 3086 C C . ASN A 1 364 ? 32.608 15.885 -22.057 1.00 92.12 364 ASN A C 1
ATOM 3088 O O . ASN A 1 364 ? 32.174 15.730 -20.919 1.00 92.12 364 ASN A O 1
ATOM 3092 N N . GLU A 1 365 ? 31.800 16.138 -23.087 1.00 92.06 365 GLU A N 1
ATOM 3093 C CA . GLU A 1 365 ? 30.338 16.213 -22.964 1.00 92.06 365 GLU A CA 1
ATOM 3094 C C . GLU A 1 365 ? 29.733 14.887 -22.491 1.00 92.06 365 GLU A C 1
ATOM 3096 O O . GLU A 1 365 ? 28.866 14.870 -21.615 1.00 92.06 365 GLU A O 1
ATOM 3101 N N . LEU A 1 366 ? 30.198 13.754 -23.031 1.00 88.94 366 LEU A N 1
ATOM 3102 C CA . LEU A 1 366 ? 29.758 12.431 -22.580 1.00 88.94 366 LEU A CA 1
ATOM 3103 C C . LEU A 1 366 ? 30.158 12.171 -21.124 1.00 88.94 366 LEU A C 1
ATOM 3105 O O . LEU A 1 366 ? 29.347 11.652 -20.354 1.00 88.94 366 LEU A O 1
ATOM 3109 N N . LYS A 1 367 ? 31.368 12.577 -20.719 1.00 90.94 367 LYS A N 1
ATOM 3110 C CA . LYS A 1 367 ? 31.807 12.515 -19.318 1.00 90.94 367 LYS A CA 1
ATOM 3111 C C . LYS A 1 367 ? 30.914 13.367 -18.419 1.00 90.94 367 LYS A C 1
ATOM 3113 O O . LYS A 1 367 ? 30.453 12.860 -17.404 1.00 90.94 367 LYS A O 1
ATOM 3118 N N . GLN A 1 368 ? 30.600 14.604 -18.805 1.00 92.00 368 GLN A N 1
ATOM 3119 C CA . GLN A 1 368 ? 29.707 15.480 -18.038 1.00 92.00 368 GLN A CA 1
ATOM 3120 C C . GLN A 1 368 ? 28.297 14.895 -17.903 1.00 92.00 368 GLN A C 1
ATOM 3122 O O . GLN A 1 368 ? 27.770 14.841 -16.795 1.00 92.00 368 GLN A O 1
ATOM 3127 N N . LYS A 1 369 ? 27.712 14.376 -18.990 1.00 89.25 369 LYS A N 1
ATOM 3128 C CA . LYS A 1 369 ? 26.405 13.692 -18.946 1.00 89.25 369 LYS A CA 1
ATOM 3129 C C . LYS A 1 369 ? 26.430 12.468 -18.030 1.00 89.25 369 LYS A C 1
ATOM 3131 O O . LYS A 1 369 ? 25.484 12.237 -17.282 1.00 89.25 369 LYS A O 1
ATOM 3136 N N . THR A 1 370 ? 27.523 11.707 -18.061 1.00 89.75 370 THR A N 1
ATOM 3137 C CA . THR A 1 370 ? 27.711 10.544 -17.184 1.00 89.75 370 THR A CA 1
ATOM 3138 C C . THR A 1 370 ? 27.810 10.972 -15.720 1.00 89.75 370 THR A C 1
ATOM 3140 O O . THR A 1 370 ? 27.133 10.391 -14.879 1.00 89.75 370 THR A O 1
ATOM 3143 N N . ILE A 1 371 ? 28.584 12.020 -15.414 1.00 91.06 371 ILE A N 1
ATOM 3144 C CA . ILE A 1 371 ? 28.702 12.584 -14.060 1.00 91.06 371 ILE A CA 1
ATOM 3145 C C . ILE A 1 371 ? 27.335 13.057 -13.555 1.00 91.06 371 ILE A C 1
ATOM 3147 O O . ILE A 1 371 ? 26.918 12.637 -12.482 1.00 91.06 371 ILE A O 1
ATOM 3151 N N . GLN A 1 372 ? 26.588 13.830 -14.349 1.00 90.00 372 GLN A N 1
ATOM 3152 C CA . GLN A 1 372 ? 25.245 14.296 -13.978 1.00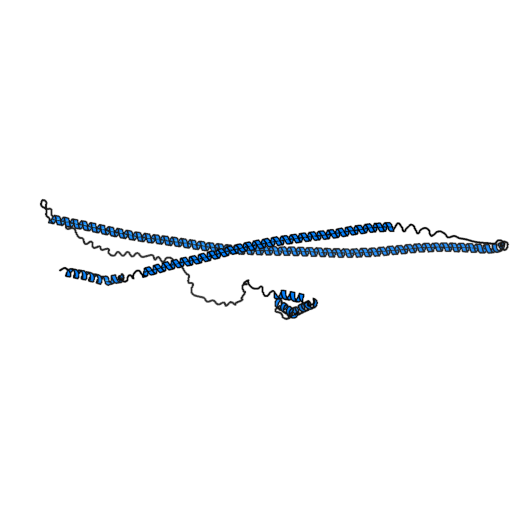 90.00 372 GLN A CA 1
ATOM 3153 C C . GLN A 1 372 ? 24.276 13.134 -13.717 1.00 90.00 372 GLN A C 1
ATOM 3155 O O . GLN A 1 372 ? 23.509 13.165 -12.755 1.00 90.00 372 GLN A O 1
ATOM 3160 N N . SER A 1 373 ? 24.321 12.082 -14.540 1.00 88.00 373 SER A N 1
ATOM 3161 C CA . SER A 1 373 ? 23.502 10.882 -14.335 1.00 88.00 373 SER A CA 1
ATOM 3162 C C . SER A 1 373 ? 23.876 10.145 -13.042 1.00 88.00 373 SER A C 1
ATOM 3164 O O . SER A 1 373 ? 22.995 9.729 -12.285 1.00 88.00 373 SER A O 1
ATOM 3166 N N . LEU A 1 374 ? 25.175 10.031 -12.744 1.00 88.56 374 LEU A N 1
ATOM 3167 C CA . LEU A 1 374 ? 25.659 9.440 -11.497 1.00 88.56 374 LEU A CA 1
ATOM 3168 C C . LEU A 1 374 ? 25.255 10.282 -10.280 1.00 88.56 374 LEU A C 1
ATOM 3170 O O . LEU A 1 374 ? 24.768 9.720 -9.303 1.00 88.56 374 LEU A O 1
ATOM 3174 N N . GLU A 1 375 ? 25.374 11.607 -10.346 1.00 90.44 375 GLU A N 1
ATOM 3175 C CA . GLU A 1 375 ? 24.929 12.525 -9.290 1.00 90.44 375 GLU A CA 1
ATOM 3176 C C . GLU A 1 375 ? 23.424 12.414 -9.030 1.00 90.44 375 GLU A C 1
ATOM 3178 O O . GLU A 1 375 ? 23.001 12.337 -7.876 1.00 90.44 375 GLU A O 1
ATOM 3183 N N . GLN A 1 376 ? 22.605 12.345 -10.084 1.00 88.88 376 GLN A N 1
ATOM 3184 C CA . GLN A 1 376 ? 21.166 12.101 -9.958 1.00 88.88 376 GLN A CA 1
ATOM 3185 C C . GLN A 1 376 ? 20.881 10.748 -9.295 1.00 88.88 376 GLN A C 1
ATOM 3187 O O . GLN A 1 376 ? 20.037 10.664 -8.403 1.00 88.88 376 GLN A O 1
ATOM 3192 N N . SER A 1 377 ? 21.615 9.696 -9.670 1.00 83.62 377 SER A N 1
ATOM 3193 C CA . SER A 1 377 ? 21.472 8.367 -9.065 1.00 83.62 377 SER A CA 1
ATOM 3194 C C . SER A 1 377 ? 21.891 8.354 -7.589 1.00 83.62 377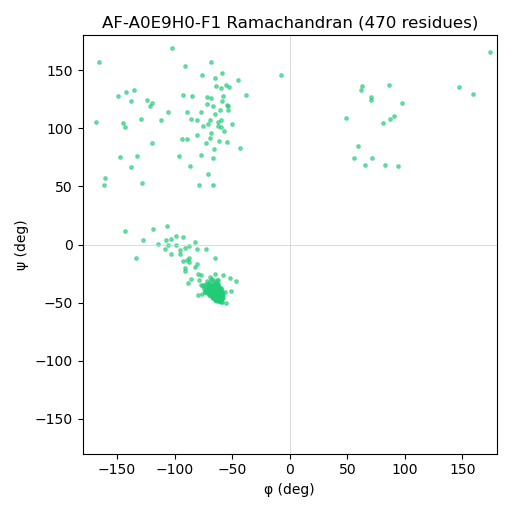 SER A C 1
ATOM 3196 O O . SER A 1 377 ? 21.225 7.728 -6.762 1.00 83.62 377 SER A O 1
ATOM 3198 N N . ILE A 1 378 ? 22.952 9.085 -7.225 1.00 91.19 378 ILE A N 1
ATOM 3199 C CA . ILE A 1 378 ? 23.390 9.259 -5.833 1.00 91.19 378 ILE A CA 1
ATOM 3200 C C . ILE A 1 378 ? 22.321 10.001 -5.028 1.00 91.19 378 ILE A C 1
ATOM 3202 O O . ILE A 1 378 ? 21.936 9.512 -3.966 1.00 91.19 378 ILE A O 1
ATOM 3206 N N . LYS A 1 379 ? 21.789 11.118 -5.541 1.00 91.25 379 LYS A N 1
ATOM 3207 C CA . LYS A 1 379 ? 20.703 11.871 -4.892 1.00 91.25 379 LYS A CA 1
ATOM 3208 C C . LYS A 1 379 ? 19.461 11.004 -4.692 1.00 91.25 379 LYS A C 1
ATOM 3210 O O . LYS A 1 379 ? 18.915 10.971 -3.596 1.00 91.25 379 LYS A O 1
ATOM 3215 N N . PHE A 1 380 ? 19.061 10.232 -5.704 1.00 84.31 380 PHE A N 1
ATOM 3216 C CA . PHE A 1 380 ? 17.928 9.311 -5.591 1.00 84.31 380 PHE A CA 1
ATOM 3217 C C . PHE A 1 380 ? 18.164 8.233 -4.523 1.00 84.31 380 PHE A C 1
ATOM 3219 O O . PHE A 1 380 ? 17.284 7.961 -3.710 1.00 84.31 380 PHE A O 1
ATOM 3226 N N . LYS A 1 381 ? 19.374 7.657 -4.461 1.00 89.88 381 LYS A N 1
ATOM 3227 C CA . LYS A 1 381 ? 19.750 6.705 -3.402 1.00 89.88 381 LYS A CA 1
ATOM 3228 C C . LYS A 1 381 ? 19.748 7.346 -2.014 1.00 89.88 381 LYS A C 1
ATOM 3230 O O . LYS A 1 381 ? 19.346 6.687 -1.063 1.00 89.88 381 LYS A O 1
ATOM 3235 N N . GLN A 1 382 ? 20.194 8.593 -1.883 1.00 89.69 382 GLN A N 1
ATOM 3236 C CA . GLN A 1 382 ? 20.161 9.327 -0.614 1.00 89.69 382 GLN A CA 1
ATOM 3237 C C . GLN A 1 382 ? 18.723 9.594 -0.161 1.00 89.69 382 GLN A C 1
ATOM 3239 O O . GLN A 1 382 ? 18.406 9.324 0.992 1.00 89.69 382 GLN A O 1
ATOM 3244 N N . ILE A 1 383 ? 17.843 10.030 -1.069 1.00 87.12 383 ILE A N 1
ATOM 3245 C CA . ILE A 1 383 ? 16.414 10.225 -0.780 1.00 87.12 383 ILE A CA 1
ATOM 3246 C C . ILE A 1 383 ? 15.772 8.904 -0.348 1.00 87.12 383 ILE A C 1
ATOM 3248 O O . ILE A 1 383 ? 15.108 8.865 0.681 1.00 87.12 383 ILE A O 1
ATOM 3252 N N . LYS A 1 384 ? 16.032 7.804 -1.068 1.00 83.12 384 LYS A N 1
ATOM 3253 C CA . LYS A 1 384 ? 15.510 6.477 -0.709 1.00 83.12 384 LYS A CA 1
ATOM 3254 C C . LYS A 1 384 ? 15.976 6.034 0.679 1.00 83.12 384 LYS A C 1
ATOM 3256 O O . LYS A 1 384 ? 15.169 5.541 1.450 1.00 83.12 384 LYS A O 1
ATOM 3261 N N . LYS A 1 385 ? 17.250 6.260 1.019 1.00 88.06 385 LYS A N 1
ATOM 3262 C CA . LYS A 1 385 ? 17.785 5.973 2.361 1.00 88.06 385 LYS A CA 1
ATOM 3263 C C . LYS A 1 385 ? 17.129 6.818 3.453 1.00 88.06 385 LYS A C 1
ATOM 3265 O O . LYS A 1 385 ? 16.911 6.308 4.544 1.00 88.06 385 LYS A O 1
ATOM 3270 N N . LEU A 1 386 ? 16.845 8.095 3.186 1.00 88.56 386 LEU A N 1
ATOM 3271 C CA . LEU A 1 386 ? 16.137 8.957 4.138 1.00 88.56 386 LEU A CA 1
ATOM 3272 C C . LEU A 1 386 ? 14.698 8.479 4.345 1.00 88.56 386 LEU A C 1
ATOM 3274 O O . LEU A 1 386 ? 14.280 8.342 5.485 1.00 88.56 386 LEU A O 1
ATOM 3278 N N . GLN A 1 387 ? 13.992 8.134 3.268 1.00 81.25 387 GLN A N 1
ATOM 3279 C CA . GLN A 1 387 ? 12.642 7.568 3.341 1.00 81.25 387 GLN A CA 1
ATOM 3280 C C . GLN A 1 387 ? 12.614 6.218 4.069 1.00 81.25 387 GLN A C 1
ATOM 3282 O O . GLN A 1 387 ? 11.737 5.990 4.891 1.00 81.25 387 GLN A O 1
ATOM 3287 N N . GLU A 1 388 ? 13.578 5.330 3.802 1.00 82.38 388 GLU A N 1
ATOM 3288 C CA . GLU A 1 388 ? 13.717 4.058 4.527 1.00 82.38 388 GLU A CA 1
ATOM 3289 C C . GLU A 1 388 ? 13.949 4.308 6.023 1.00 82.38 388 GLU A C 1
ATOM 3291 O O . GLU A 1 388 ? 13.275 3.705 6.849 1.00 82.38 388 GLU A O 1
ATOM 3296 N N . LYS A 1 389 ? 14.811 5.269 6.378 1.00 88.81 389 LYS A N 1
ATOM 3297 C CA . LYS A 1 389 ? 15.040 5.651 7.776 1.00 88.81 389 LYS A CA 1
ATOM 3298 C C . LYS A 1 389 ? 13.791 6.243 8.442 1.00 88.81 389 LYS A C 1
ATOM 3300 O O . LYS A 1 389 ? 13.510 5.909 9.584 1.00 88.81 389 LYS A O 1
ATOM 3305 N N . GLU A 1 390 ? 13.038 7.096 7.750 1.00 88.06 390 GLU A N 1
ATOM 3306 C CA . GLU A 1 390 ? 11.775 7.648 8.262 1.00 88.06 390 GLU A CA 1
ATOM 3307 C C . GLU A 1 390 ? 10.727 6.552 8.499 1.00 88.06 390 GLU A C 1
ATOM 3309 O O . GLU A 1 390 ? 10.016 6.590 9.503 1.00 88.06 390 GLU A O 1
ATOM 3314 N N . LEU A 1 391 ? 10.646 5.560 7.606 1.00 79.88 391 LEU A N 1
ATOM 3315 C CA . LEU A 1 391 ? 9.767 4.402 7.776 1.00 79.88 391 LEU A CA 1
ATOM 3316 C C . LEU A 1 391 ? 10.205 3.525 8.953 1.00 79.88 391 LEU A C 1
ATOM 3318 O O . LEU A 1 391 ? 9.354 3.139 9.754 1.00 79.88 391 LEU A O 1
ATOM 3322 N N . ASP A 1 392 ? 11.504 3.267 9.097 1.00 85.31 392 ASP A N 1
ATOM 3323 C CA . ASP A 1 392 ? 12.058 2.528 10.236 1.00 85.31 392 ASP A CA 1
ATOM 3324 C C . ASP A 1 392 ? 11.800 3.270 11.561 1.00 85.31 392 ASP A C 1
ATOM 3326 O O . ASP A 1 392 ? 11.402 2.659 12.555 1.00 85.31 392 ASP A O 1
ATOM 3330 N N . ASP A 1 393 ? 11.949 4.599 11.578 1.00 87.69 393 ASP A N 1
ATOM 3331 C CA . ASP A 1 393 ? 11.660 5.440 12.743 1.00 87.69 393 ASP A CA 1
ATOM 3332 C C . ASP A 1 393 ? 10.159 5.417 13.099 1.00 87.69 393 ASP A C 1
ATOM 3334 O O . ASP A 1 393 ? 9.800 5.356 14.280 1.00 87.69 393 ASP A O 1
ATOM 3338 N N . LEU A 1 394 ? 9.264 5.437 12.102 1.00 83.94 394 LEU A N 1
ATOM 3339 C CA . LEU A 1 394 ? 7.815 5.298 12.302 1.00 83.94 394 LEU A CA 1
ATOM 3340 C C . LEU A 1 394 ? 7.448 3.912 12.833 1.00 83.94 394 LEU A C 1
ATOM 3342 O O . LEU A 1 394 ? 6.683 3.807 13.790 1.00 83.94 394 LEU A O 1
ATOM 3346 N N . GLN A 1 395 ? 8.021 2.856 12.261 1.00 77.94 395 GLN A N 1
ATOM 3347 C CA . GLN A 1 395 ? 7.824 1.490 12.734 1.00 77.94 395 GLN A CA 1
ATOM 3348 C C . GLN A 1 395 ? 8.324 1.329 14.176 1.00 77.94 395 GLN A C 1
ATOM 3350 O O . GLN A 1 395 ? 7.638 0.735 15.006 1.00 77.94 395 GLN A O 1
ATOM 3355 N N . GLY A 1 396 ? 9.465 1.938 14.507 1.00 84.62 396 GLY A N 1
ATOM 3356 C CA . GLY A 1 396 ? 9.985 1.992 15.868 1.00 84.62 396 GLY A CA 1
ATOM 3357 C C . GLY A 1 396 ? 9.057 2.723 16.844 1.00 84.62 396 GLY A C 1
ATOM 3358 O O . GLY A 1 396 ? 8.925 2.291 17.988 1.00 84.62 396 GLY A O 1
ATOM 3359 N N . LYS A 1 397 ? 8.383 3.800 16.417 1.00 88.12 397 LYS A N 1
ATOM 3360 C CA . LYS A 1 397 ? 7.368 4.490 17.237 1.00 88.12 397 LYS A CA 1
ATOM 3361 C C . LYS A 1 397 ? 6.136 3.620 17.472 1.00 88.12 397 LYS A C 1
ATOM 3363 O O . LYS A 1 397 ? 5.733 3.483 18.620 1.00 88.12 397 LYS A O 1
ATOM 3368 N N . ILE A 1 398 ? 5.610 2.982 16.425 1.00 84.50 398 ILE A N 1
ATOM 3369 C CA . ILE A 1 398 ? 4.460 2.069 16.533 1.00 84.50 398 ILE A CA 1
ATOM 3370 C C . ILE A 1 398 ? 4.777 0.936 17.512 1.00 84.50 398 ILE A C 1
ATOM 3372 O O . ILE A 1 398 ? 3.997 0.660 18.414 1.00 84.50 398 ILE A O 1
ATOM 3376 N N . TRP A 1 399 ? 5.960 0.327 17.407 1.00 90.50 399 TRP A N 1
ATOM 3377 C CA . TRP A 1 399 ? 6.367 -0.725 18.337 1.00 90.50 399 TRP A CA 1
ATOM 3378 C C . TRP A 1 399 ? 6.504 -0.240 19.777 1.00 90.50 399 TRP A C 1
ATOM 3380 O O . TRP A 1 399 ? 6.161 -0.985 20.693 1.00 90.50 399 TRP A O 1
ATOM 3390 N N . LYS A 1 400 ? 6.983 0.988 20.004 1.00 90.94 400 LYS A N 1
ATOM 3391 C CA . LYS A 1 400 ? 7.019 1.573 21.351 1.00 90.94 400 LYS A CA 1
ATOM 3392 C C . LYS A 1 400 ? 5.612 1.759 21.911 1.00 90.94 400 LYS A C 1
ATOM 3394 O O . LYS A 1 400 ? 5.365 1.308 23.024 1.00 90.94 400 LYS A O 1
ATOM 3399 N N . GLU A 1 401 ? 4.702 2.338 21.132 1.00 89.56 401 GLU A N 1
ATOM 3400 C CA . GLU A 1 401 ? 3.303 2.534 21.530 1.00 89.56 401 GLU A CA 1
ATOM 3401 C C . GLU A 1 401 ? 2.598 1.200 21.812 1.00 89.56 401 GLU A C 1
ATOM 3403 O O . GLU A 1 401 ? 1.953 1.053 22.849 1.00 89.56 401 GLU A O 1
ATOM 3408 N N . ASP A 1 402 ? 2.778 0.196 20.950 1.00 83.69 402 ASP A N 1
ATOM 3409 C CA . ASP A 1 402 ? 2.221 -1.147 21.144 1.00 83.69 402 ASP A CA 1
ATOM 3410 C C . ASP A 1 402 ? 2.781 -1.818 22.405 1.00 83.69 402 ASP A C 1
ATOM 3412 O O . ASP A 1 402 ? 2.044 -2.457 23.159 1.00 83.69 402 ASP A O 1
ATOM 3416 N N . THR A 1 403 ? 4.079 -1.646 22.667 1.00 87.81 403 THR A N 1
ATOM 3417 C CA . THR A 1 403 ? 4.732 -2.191 23.862 1.00 87.81 403 THR A CA 1
ATOM 3418 C C . THR A 1 403 ? 4.210 -1.509 25.126 1.00 87.81 403 THR A C 1
ATOM 3420 O O . THR A 1 403 ? 3.855 -2.187 26.090 1.00 87.81 403 THR A O 1
ATOM 3423 N N . GLU A 1 404 ? 4.111 -0.179 25.130 1.00 91.00 404 GLU A N 1
ATOM 3424 C CA . GLU A 1 404 ? 3.549 0.591 26.244 1.00 91.00 404 GLU A CA 1
ATOM 3425 C C . GLU A 1 404 ? 2.087 0.217 26.504 1.00 91.00 404 GLU A C 1
ATOM 3427 O O . GLU A 1 404 ? 1.704 -0.025 27.651 1.00 91.00 404 GLU A O 1
ATOM 3432 N N . ARG A 1 405 ? 1.282 0.089 25.445 1.00 89.19 405 ARG A N 1
ATOM 3433 C CA . ARG A 1 405 ? -0.109 -0.355 25.537 1.00 89.19 405 ARG A CA 1
ATOM 3434 C C . ARG A 1 405 ? -0.211 -1.759 26.121 1.00 89.19 405 ARG A C 1
ATOM 3436 O O . ARG A 1 405 ? -1.029 -1.985 27.010 1.00 89.19 405 ARG A O 1
ATOM 3443 N N . PHE A 1 406 ? 0.627 -2.689 25.667 1.00 93.19 406 PHE A N 1
ATOM 3444 C CA . PHE A 1 406 ? 0.672 -4.043 26.212 1.00 93.19 406 PHE A CA 1
ATOM 3445 C C . PHE A 1 406 ? 1.006 -4.037 27.710 1.00 93.19 406 PHE A C 1
ATOM 3447 O O . PHE A 1 406 ? 0.318 -4.694 28.492 1.00 93.19 406 PHE A O 1
ATOM 3454 N N . PHE A 1 407 ? 2.001 -3.252 28.137 1.00 93.31 407 PHE A N 1
ATOM 3455 C CA . PHE A 1 407 ? 2.338 -3.114 29.556 1.00 93.31 407 PHE A CA 1
ATOM 3456 C C . PHE A 1 407 ? 1.191 -2.516 30.378 1.00 93.31 407 PHE A C 1
ATOM 3458 O O . PHE A 1 407 ? 0.908 -3.014 31.468 1.00 93.31 407 PHE A O 1
ATOM 3465 N N . GLN A 1 408 ? 0.499 -1.497 29.863 1.00 93.25 408 GLN A N 1
ATOM 3466 C CA . GLN A 1 408 ? -0.674 -0.920 30.527 1.00 93.25 408 GLN A CA 1
ATOM 3467 C C . GLN A 1 408 ? -1.821 -1.931 30.639 1.00 93.25 408 GLN A C 1
ATOM 3469 O O . GLN A 1 408 ? -2.443 -2.047 31.694 1.00 93.25 408 GLN A O 1
ATOM 3474 N N . GLU A 1 409 ? -2.108 -2.687 29.577 1.00 90.12 409 GLU A N 1
ATOM 3475 C CA . GLU A 1 409 ? -3.130 -3.735 29.596 1.00 90.12 409 GLU A CA 1
ATOM 3476 C C . GLU A 1 409 ? -2.779 -4.846 30.594 1.00 90.12 409 GLU A C 1
ATOM 3478 O O . GLU A 1 409 ? -3.647 -5.293 31.348 1.00 90.12 409 GLU A O 1
ATOM 3483 N N . GLU A 1 410 ? -1.513 -5.256 30.659 1.00 94.12 410 GLU A N 1
ATOM 3484 C CA . GLU A 1 410 ? -1.052 -6.263 31.613 1.00 94.12 410 GLU A CA 1
ATOM 3485 C C . GLU A 1 410 ? -1.119 -5.749 33.057 1.00 94.12 410 GLU A C 1
ATOM 3487 O O . GLU A 1 410 ? -1.608 -6.449 33.946 1.00 94.12 410 GLU A O 1
ATOM 3492 N N . GLN A 1 411 ? -0.742 -4.490 33.298 1.00 94.75 411 GLN A N 1
ATOM 3493 C CA . GLN A 1 411 ? -0.899 -3.848 34.603 1.00 94.75 411 GLN A CA 1
ATOM 3494 C C . GLN A 1 411 ? -2.375 -3.766 35.018 1.00 94.75 411 GLN A C 1
ATOM 3496 O O . GLN A 1 411 ? -2.723 -4.135 36.141 1.00 94.75 411 GLN A O 1
ATOM 3501 N N . ASN A 1 412 ? -3.261 -3.377 34.098 1.00 92.62 412 ASN A N 1
ATOM 3502 C CA . ASN A 1 412 ? -4.702 -3.325 34.336 1.00 92.62 412 ASN A CA 1
ATOM 3503 C C . ASN A 1 412 ? -5.278 -4.707 34.681 1.00 92.62 412 ASN A C 1
ATOM 3505 O O . ASN A 1 412 ? -6.097 -4.814 35.598 1.00 92.62 412 ASN A O 1
ATOM 3509 N N . LYS A 1 413 ? -4.833 -5.775 34.003 1.00 93.56 413 LYS A N 1
ATOM 3510 C CA . LYS A 1 413 ? -5.214 -7.158 34.343 1.00 93.56 413 LYS A CA 1
ATOM 3511 C C . LYS A 1 413 ? -4.726 -7.545 35.734 1.00 93.56 413 LYS A C 1
ATOM 3513 O O . LYS A 1 413 ? -5.507 -8.071 36.526 1.00 93.56 413 LYS A O 1
ATOM 3518 N N . GLN A 1 414 ? -3.466 -7.260 36.063 1.00 93.81 414 GLN A N 1
ATOM 3519 C CA . GLN A 1 414 ? -2.913 -7.537 37.392 1.00 93.81 414 GLN A CA 1
ATOM 3520 C C . GLN A 1 414 ? -3.692 -6.799 38.486 1.00 93.81 414 GLN A C 1
ATOM 3522 O O . GLN A 1 414 ? -4.016 -7.380 39.524 1.00 93.81 414 GLN A O 1
ATOM 3527 N N . ASP A 1 415 ? -4.062 -5.543 38.251 1.00 95.56 415 ASP A N 1
ATOM 3528 C CA . ASP A 1 415 ? -4.831 -4.752 39.206 1.00 95.56 415 ASP A CA 1
ATOM 3529 C C . ASP A 1 415 ? -6.288 -5.218 39.319 1.00 95.56 415 ASP A C 1
ATOM 3531 O O . ASP A 1 415 ? -6.830 -5.245 40.426 1.00 95.56 415 ASP A O 1
ATOM 3535 N N . GLN A 1 416 ? -6.914 -5.677 38.230 1.00 94.94 416 GLN A N 1
ATOM 3536 C CA . GLN A 1 416 ? -8.209 -6.365 38.293 1.00 94.94 416 GLN A CA 1
ATOM 3537 C C . GLN A 1 416 ? -8.122 -7.653 39.117 1.00 94.94 416 GLN A C 1
ATOM 3539 O O . GLN A 1 416 ? -8.949 -7.863 40.003 1.00 94.94 416 GLN A O 1
ATOM 3544 N N . ILE A 1 417 ? -7.095 -8.480 38.902 1.00 93.75 417 ILE A N 1
ATOM 3545 C CA . ILE A 1 417 ? -6.876 -9.705 39.684 1.00 93.75 417 ILE A CA 1
ATOM 3546 C C . ILE A 1 417 ? -6.704 -9.367 41.170 1.00 93.75 417 ILE A C 1
ATOM 3548 O O . ILE A 1 417 ? -7.299 -10.029 42.022 1.00 93.75 417 ILE A O 1
ATOM 3552 N N . LYS A 1 418 ? -5.927 -8.329 41.508 1.00 96.50 418 LYS A N 1
ATOM 3553 C CA . LYS A 1 418 ? -5.781 -7.862 42.897 1.00 96.50 418 LYS A CA 1
ATOM 3554 C C . LYS A 1 418 ? -7.119 -7.405 43.479 1.00 96.50 418 LYS A C 1
ATOM 3556 O O . LYS A 1 418 ? -7.442 -7.807 44.595 1.00 96.50 418 LYS A O 1
ATOM 3561 N N . LYS A 1 419 ? -7.911 -6.620 42.739 1.00 96.38 419 LYS A N 1
ATOM 3562 C CA . LYS A 1 419 ? -9.248 -6.168 43.167 1.00 96.38 419 LYS A CA 1
ATOM 3563 C C . LYS A 1 419 ? -10.174 -7.352 43.449 1.00 96.38 419 LYS A C 1
ATOM 3565 O O . LYS A 1 419 ? -10.715 -7.436 44.547 1.00 96.38 419 LYS A O 1
ATOM 3570 N N . VAL A 1 420 ? -10.260 -8.310 42.526 1.00 95.31 420 VAL A N 1
ATOM 3571 C CA . VAL A 1 420 ? -11.066 -9.531 42.691 1.00 95.31 420 VAL A CA 1
ATOM 3572 C C . VAL A 1 420 ? -10.594 -10.348 43.897 1.00 95.31 420 VAL A C 1
ATOM 3574 O O . VAL A 1 420 ? -11.410 -10.781 44.703 1.00 95.31 420 VAL A O 1
ATOM 3577 N N . LYS A 1 421 ? -9.278 -10.506 44.099 1.00 95.56 421 LYS A N 1
ATOM 3578 C CA . LYS A 1 421 ? -8.733 -11.181 45.293 1.00 95.56 421 LYS A CA 1
ATOM 3579 C C . LYS A 1 421 ? -9.139 -10.480 46.592 1.00 95.56 421 LYS A C 1
ATOM 3581 O O . LYS A 1 421 ? -9.457 -11.154 47.571 1.00 95.56 421 LYS A O 1
ATOM 3586 N N . VAL A 1 422 ? -9.141 -9.146 46.617 1.00 97.00 422 VAL A N 1
ATOM 3587 C CA . VAL A 1 422 ? -9.597 -8.363 47.776 1.00 97.00 422 VAL A CA 1
ATOM 3588 C C . VAL A 1 422 ? -11.098 -8.548 48.009 1.00 97.00 422 VAL A C 1
ATOM 3590 O O . VAL A 1 422 ? -11.508 -8.728 49.154 1.00 97.00 422 VAL A O 1
ATOM 3593 N N . GLU A 1 423 ? -11.915 -8.549 46.957 1.00 94.69 423 GLU A N 1
ATOM 3594 C CA . GLU A 1 423 ? -13.355 -8.817 47.064 1.00 94.69 423 GLU A CA 1
ATOM 3595 C C . GLU A 1 423 ? -13.636 -10.232 47.571 1.00 94.69 423 GLU A C 1
ATOM 3597 O O . GLU A 1 423 ? -14.386 -10.399 48.530 1.00 94.69 423 GLU A O 1
ATOM 3602 N N . HIS A 1 424 ? -12.961 -11.244 47.023 1.00 94.94 424 HIS A N 1
ATOM 3603 C CA . HIS A 1 424 ? -13.054 -12.621 47.506 1.00 94.94 424 HIS A CA 1
ATOM 3604 C C . HIS A 1 424 ? -12.647 -12.732 48.978 1.00 94.94 424 HIS A C 1
ATOM 3606 O O . HIS A 1 424 ? -13.338 -13.390 49.753 1.00 94.94 424 HIS A O 1
ATOM 3612 N N . LYS A 1 425 ? -11.576 -12.042 49.397 1.00 95.75 425 LYS A N 1
ATOM 3613 C CA . LYS A 1 425 ? -11.169 -11.984 50.808 1.00 95.75 425 LYS A CA 1
ATOM 3614 C C . LYS A 1 425 ? -12.268 -11.384 51.689 1.00 95.75 425 LYS A C 1
ATOM 3616 O O . LYS A 1 425 ? -12.526 -11.926 52.760 1.00 95.75 425 LYS A O 1
ATOM 3621 N N . LYS A 1 426 ? -12.926 -10.303 51.252 1.00 94.88 426 LYS A N 1
ATOM 3622 C CA . LYS A 1 426 ? -14.049 -9.689 51.985 1.00 94.88 426 LYS A CA 1
ATOM 3623 C C . LYS A 1 426 ? -15.241 -10.637 52.099 1.00 94.88 426 LYS A C 1
ATOM 3625 O O . LYS A 1 426 ? -15.773 -10.792 53.193 1.00 94.88 426 LYS A O 1
ATOM 3630 N N . ILE A 1 427 ? -15.622 -11.301 51.006 1.00 93.50 427 ILE A N 1
ATOM 3631 C CA . ILE A 1 427 ? -16.713 -12.288 51.001 1.00 93.50 427 ILE A CA 1
ATOM 3632 C C . ILE A 1 427 ? -16.398 -13.425 51.976 1.00 93.50 427 ILE A C 1
ATOM 3634 O O . ILE A 1 427 ? -17.246 -13.793 52.784 1.00 93.50 427 ILE A O 1
ATOM 3638 N N . LEU A 1 428 ? -15.168 -13.942 51.951 1.00 93.56 428 LEU A N 1
ATOM 3639 C CA . LEU A 1 428 ? -14.742 -15.012 52.850 1.00 93.56 428 LEU A CA 1
ATOM 3640 C C . LEU A 1 428 ? -14.771 -14.564 54.319 1.00 93.56 428 LEU A C 1
ATOM 3642 O O . LEU A 1 428 ? -15.265 -15.291 55.175 1.00 93.56 428 LEU A O 1
ATOM 3646 N N . GLN A 1 429 ? -14.295 -13.349 54.614 1.00 93.25 429 GLN A N 1
ATOM 3647 C CA . GLN A 1 429 ? -14.382 -12.762 55.955 1.00 93.25 429 GLN A CA 1
ATOM 3648 C C . GLN A 1 429 ? -15.834 -12.622 56.421 1.00 93.25 429 GLN A C 1
ATOM 3650 O O . GLN A 1 429 ? -16.131 -12.932 57.572 1.00 93.25 429 GLN A O 1
ATOM 3655 N N . GLN A 1 430 ? -16.739 -12.206 55.536 1.00 91.12 430 GLN A N 1
ATOM 3656 C CA . GLN A 1 430 ? -18.160 -12.092 55.846 1.00 91.12 430 GLN A CA 1
ATOM 3657 C C . GLN A 1 430 ? -18.791 -13.464 56.113 1.00 91.12 430 GLN A C 1
ATOM 3659 O O . GLN A 1 430 ? -19.486 -13.628 57.109 1.00 91.12 430 GLN A O 1
ATOM 3664 N N . GLN A 1 431 ? -18.457 -14.480 55.312 1.00 88.88 431 GLN A N 1
ATOM 3665 C CA . GLN A 1 431 ? -18.875 -15.865 55.555 1.00 88.88 431 GLN A CA 1
ATOM 3666 C C . GLN A 1 431 ? -18.333 -16.415 56.880 1.00 88.88 431 GLN A C 1
ATOM 3668 O O . GLN A 1 431 ? -19.053 -17.111 57.590 1.00 88.88 431 GLN A O 1
ATOM 3673 N N . MET A 1 432 ? -17.082 -16.105 57.237 1.00 87.00 432 MET A N 1
ATOM 3674 C CA . MET A 1 432 ? -16.522 -16.476 58.539 1.00 87.00 432 MET A CA 1
ATOM 3675 C C . MET A 1 432 ? -17.264 -15.778 59.679 1.00 87.00 432 MET A C 1
ATOM 3677 O O . MET A 1 432 ? -17.624 -16.439 60.643 1.00 87.00 432 MET A O 1
ATOM 3681 N N . GLN A 1 433 ? -17.544 -14.477 59.570 1.00 87.81 433 GLN A N 1
ATOM 3682 C CA . GLN A 1 433 ? -18.327 -13.748 60.574 1.00 87.81 433 GLN A CA 1
ATOM 3683 C C . GLN A 1 433 ? -19.750 -14.297 60.709 1.00 87.81 433 GLN A C 1
ATOM 3685 O O . GLN A 1 433 ? -20.245 -14.433 61.824 1.00 87.81 433 GLN A O 1
ATOM 3690 N N . ASP A 1 434 ? -20.395 -14.652 59.599 1.00 82.44 434 ASP A N 1
ATOM 3691 C CA . ASP A 1 434 ? -21.732 -15.244 59.607 1.00 82.44 434 ASP A CA 1
ATOM 3692 C C . ASP A 1 434 ? -21.746 -16.666 60.185 1.00 82.44 434 ASP A C 1
ATOM 3694 O O . ASP A 1 434 ? -22.747 -17.048 60.782 1.00 82.44 434 ASP A O 1
ATOM 3698 N N . LYS A 1 435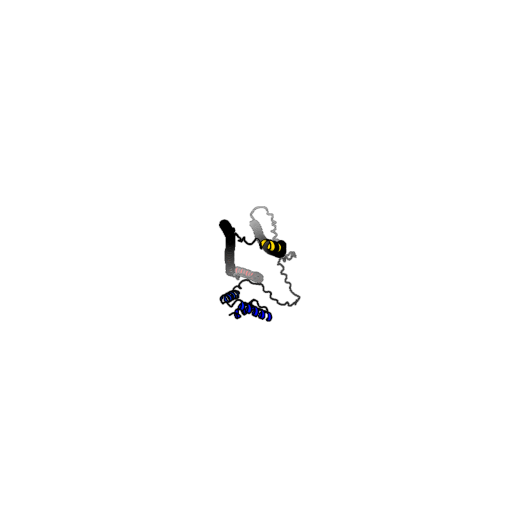 ? -20.639 -17.418 60.079 1.00 80.38 435 LYS A N 1
ATOM 3699 C CA . LYS A 1 435 ? -20.445 -18.705 60.771 1.00 80.38 435 LYS A CA 1
ATOM 3700 C C . LYS A 1 435 ? -20.054 -18.564 62.247 1.00 80.38 435 LYS A C 1
ATOM 3702 O O . LYS A 1 435 ? -20.355 -19.453 63.029 1.00 80.38 435 LYS A O 1
ATOM 3707 N N . ILE A 1 436 ? -19.344 -17.494 62.617 1.00 74.50 436 ILE A N 1
ATOM 3708 C CA . ILE A 1 436 ? -18.940 -17.207 64.006 1.00 74.50 436 ILE A CA 1
ATOM 3709 C C . ILE A 1 436 ? -20.115 -16.650 64.813 1.00 74.50 436 ILE A C 1
ATOM 3711 O O . ILE A 1 436 ? -20.146 -16.831 66.029 1.00 74.50 436 ILE A O 1
ATOM 3715 N N . LYS A 1 437 ? -21.102 -16.005 64.167 1.00 66.44 437 LYS A N 1
ATOM 3716 C CA . LYS A 1 437 ? -22.407 -15.801 64.804 1.00 66.44 437 LYS A CA 1
ATOM 3717 C C . LYS A 1 437 ? -22.873 -17.186 65.252 1.00 66.44 437 LYS A C 1
ATOM 3719 O O . LYS A 1 437 ? -23.034 -18.039 64.379 1.00 66.44 437 LYS A O 1
ATOM 3724 N N . PRO A 1 438 ? -23.026 -17.423 66.568 1.00 59.78 438 PRO A N 1
ATOM 3725 C CA . PRO A 1 438 ? -23.365 -18.742 67.068 1.00 59.78 438 PRO A CA 1
ATOM 3726 C C . PRO A 1 438 ? -24.597 -19.204 66.309 1.00 59.78 438 PRO A C 1
ATOM 3728 O O . PRO A 1 438 ? -25.510 -18.397 66.070 1.00 59.78 438 PRO A O 1
ATOM 3731 N N . GLU A 1 439 ? -24.581 -20.465 65.872 1.00 60.47 439 GLU A N 1
ATOM 3732 C CA . GLU A 1 439 ? -25.767 -21.121 65.349 1.00 60.47 439 GLU A CA 1
ATOM 3733 C C . GLU A 1 439 ? -26.943 -20.655 66.202 1.00 60.47 439 GLU A C 1
ATOM 3735 O O . GLU A 1 439 ? -26.882 -20.677 67.435 1.00 60.47 439 GLU A O 1
ATOM 3740 N N . ARG A 1 440 ? -28.010 -20.169 65.566 1.00 54.69 440 ARG A N 1
ATOM 3741 C CA . ARG A 1 440 ? -29.296 -19.954 66.237 1.00 54.69 440 ARG A CA 1
ATOM 3742 C C . ARG A 1 440 ? -29.881 -21.321 66.645 1.00 54.69 440 ARG A C 1
ATOM 3744 O O . ARG A 1 440 ? -31.008 -21.627 66.290 1.00 54.69 440 ARG A O 1
ATOM 3751 N N . GLY A 1 441 ? -29.096 -22.153 67.323 1.00 53.00 441 GLY A N 1
ATOM 3752 C CA . GLY A 1 441 ? -29.406 -23.496 67.786 1.00 53.00 441 GLY A CA 1
ATOM 3753 C C . GLY A 1 441 ? -30.078 -23.511 69.155 1.00 53.00 441 GLY A C 1
ATOM 3754 O O . GLY A 1 441 ? -30.451 -24.573 69.624 1.00 53.00 441 GLY A O 1
ATOM 3755 N N . GLU A 1 442 ? -30.287 -22.356 69.791 1.00 57.00 442 GLU A N 1
ATOM 3756 C CA . GLU A 1 442 ? -30.952 -22.295 71.101 1.00 57.00 442 GLU A CA 1
ATOM 3757 C C . GLU A 1 442 ? -32.458 -22.013 71.032 1.00 57.00 442 GLU A C 1
ATOM 3759 O O . GLU A 1 442 ? -33.153 -22.071 72.043 1.00 57.00 442 GLU A O 1
ATOM 3764 N N . LYS A 1 443 ? -32.999 -21.694 69.852 1.00 66.81 443 LYS A N 1
ATOM 3765 C CA . LYS A 1 443 ? -34.433 -21.427 69.690 1.00 66.81 443 LYS A CA 1
ATOM 3766 C C . LYS A 1 443 ? -35.015 -22.432 68.713 1.00 66.81 443 LYS A C 1
ATOM 3768 O O . LYS A 1 443 ? -34.576 -22.481 67.568 1.00 66.81 443 LYS A O 1
ATOM 3773 N N . MET A 1 444 ? -36.010 -23.191 69.178 1.00 68.62 444 MET A N 1
ATOM 3774 C CA . MET A 1 444 ? -36.821 -24.080 68.342 1.00 68.62 444 MET A CA 1
ATOM 3775 C C . MET A 1 444 ? -37.241 -23.374 67.049 1.00 68.62 444 MET A C 1
ATOM 3777 O O . MET A 1 444 ? -37.572 -22.181 67.046 1.00 68.62 444 MET A O 1
ATOM 3781 N N . SER A 1 445 ? -37.246 -24.124 65.951 1.00 75.94 445 SER A N 1
ATOM 3782 C CA . SER A 1 445 ? -37.740 -23.646 64.665 1.00 75.94 445 SER A CA 1
ATOM 3783 C C . SER A 1 445 ? -39.212 -23.227 64.795 1.00 75.94 445 SER A C 1
ATOM 3785 O O . SER A 1 445 ? -39.968 -23.805 65.572 1.00 75.94 445 SER A O 1
ATOM 3787 N N . ILE A 1 446 ? -39.661 -22.219 64.038 1.00 78.31 446 ILE A N 1
ATOM 3788 C CA . ILE A 1 446 ? -41.048 -21.706 64.113 1.00 78.31 446 ILE A CA 1
ATOM 3789 C C . ILE A 1 446 ? -42.118 -22.825 64.001 1.00 78.31 446 ILE A C 1
ATOM 3791 O O . ILE A 1 446 ? -43.093 -22.775 64.754 1.00 78.31 446 ILE A O 1
ATOM 3795 N N . PRO A 1 447 ? -41.968 -23.849 63.134 1.00 79.44 447 PRO A N 1
ATOM 3796 C CA . PRO A 1 447 ? -42.889 -24.984 63.075 1.00 79.44 447 PRO A CA 1
ATOM 3797 C C . PRO A 1 447 ? -42.846 -25.873 64.327 1.00 79.44 447 PRO A C 1
ATOM 3799 O O . PRO A 1 447 ? -43.897 -26.314 64.782 1.00 79.44 447 PRO A O 1
ATOM 3802 N N . GLU A 1 448 ? -41.667 -26.091 64.917 1.00 81.00 448 GLU A N 1
ATOM 3803 C CA . GLU A 1 448 ? -41.503 -26.849 66.170 1.00 81.00 448 GLU A CA 1
ATOM 3804 C C . GLU A 1 448 ? -42.162 -26.107 67.342 1.00 81.00 448 GLU A C 1
ATOM 3806 O O . GLU A 1 448 ? -42.887 -26.705 68.131 1.00 81.00 448 GLU A O 1
ATOM 3811 N N . LEU A 1 449 ? -42.013 -24.778 67.401 1.00 83.25 449 LEU A N 1
ATOM 3812 C CA . LEU A 1 449 ? -42.706 -23.899 68.354 1.00 83.25 449 LEU A CA 1
ATOM 3813 C C . LEU A 1 449 ? -44.233 -23.970 68.225 1.00 83.25 449 LEU A C 1
ATOM 3815 O O . LEU A 1 449 ? -44.943 -23.893 69.226 1.00 83.25 449 LEU A O 1
ATOM 3819 N N . LEU A 1 450 ? -44.748 -24.100 67.000 1.00 81.38 450 LEU A N 1
ATOM 3820 C CA . LEU A 1 450 ? -46.181 -24.226 66.737 1.00 81.38 450 LEU A CA 1
ATOM 3821 C C . LEU A 1 450 ? -46.722 -25.606 67.124 1.00 81.38 450 LEU A C 1
ATOM 3823 O O . LEU A 1 450 ? -47.796 -25.673 67.721 1.00 81.38 450 LEU A O 1
ATOM 3827 N N . GLN A 1 451 ? -45.986 -26.683 66.837 1.00 84.19 451 GLN A N 1
ATOM 3828 C CA . GLN A 1 451 ? -46.353 -28.043 67.253 1.00 84.19 451 GLN A CA 1
ATOM 3829 C C . GLN A 1 451 ? -46.303 -28.197 68.777 1.00 84.19 451 GLN A C 1
ATOM 3831 O O . GLN A 1 451 ? -47.234 -28.727 69.380 1.00 84.19 451 GLN A O 1
ATOM 3836 N N . ASN A 1 452 ? -45.280 -27.628 69.414 1.00 85.50 452 ASN A N 1
ATOM 3837 C CA . ASN A 1 452 ? -45.114 -27.665 70.865 1.00 85.50 452 ASN A CA 1
ATOM 3838 C C . ASN A 1 452 ? -45.935 -26.593 71.594 1.00 85.50 452 ASN A C 1
ATOM 3840 O O . ASN A 1 452 ? -45.884 -26.517 72.817 1.00 85.50 452 ASN A O 1
ATOM 3844 N N . LYS A 1 453 ? -46.729 -25.773 70.891 1.00 85.88 453 LYS A N 1
ATOM 3845 C CA . LYS A 1 453 ? -47.470 -24.647 71.482 1.00 85.88 453 LYS A CA 1
ATOM 3846 C C . LYS A 1 453 ? -48.395 -25.070 72.625 1.00 85.88 453 LYS A C 1
ATOM 3848 O O . LYS A 1 453 ? -48.487 -24.353 73.616 1.00 85.88 453 LYS A O 1
ATOM 3853 N N . ALA A 1 454 ? -49.084 -26.203 72.487 1.00 79.94 454 ALA A N 1
ATOM 3854 C CA . ALA A 1 454 ? -49.980 -26.710 73.527 1.00 79.94 454 ALA A CA 1
ATOM 3855 C C . ALA A 1 454 ? -49.198 -27.156 74.774 1.00 79.94 454 ALA A C 1
ATOM 3857 O O . ALA A 1 454 ? -49.542 -26.751 75.878 1.00 79.94 454 ALA A O 1
ATOM 3858 N N . ILE A 1 455 ? -48.100 -27.891 74.572 1.00 82.25 455 ILE A N 1
ATOM 3859 C CA . ILE A 1 455 ? -47.217 -28.395 75.636 1.00 82.25 455 ILE A CA 1
ATOM 3860 C C . ILE A 1 455 ? -46.522 -27.235 76.365 1.00 82.25 455 ILE A C 1
ATOM 3862 O O . ILE A 1 455 ? -46.471 -27.193 77.590 1.00 82.25 455 ILE A O 1
ATOM 3866 N N . LEU A 1 456 ? -46.038 -26.240 75.621 1.00 82.19 456 LEU A N 1
ATOM 3867 C CA . LEU A 1 456 ? -45.430 -25.033 76.185 1.00 82.19 456 LEU A CA 1
ATOM 3868 C C . LEU A 1 456 ? -46.440 -24.203 76.989 1.00 82.19 456 LEU A C 1
ATOM 3870 O O . LEU A 1 456 ? -46.067 -23.577 77.978 1.00 82.19 456 LEU A O 1
ATOM 3874 N N . LYS A 1 457 ? -47.721 -24.199 76.593 1.00 84.31 457 LYS A N 1
ATOM 3875 C CA . LYS A 1 457 ? -48.788 -23.522 77.343 1.00 84.31 457 LYS A CA 1
ATOM 3876 C C . LYS A 1 457 ? -49.088 -24.250 78.655 1.00 84.31 457 LYS A C 1
ATOM 3878 O O . LYS A 1 457 ? -49.179 -23.585 79.678 1.00 84.31 457 LYS A O 1
ATOM 3883 N N . THR A 1 458 ? -49.157 -25.583 78.638 1.00 80.06 458 THR A N 1
ATOM 3884 C CA . THR A 1 458 ? -49.388 -26.385 79.850 1.00 80.06 458 THR A CA 1
ATOM 3885 C C . THR A 1 458 ? -48.214 -26.336 80.821 1.00 80.06 458 THR A C 1
ATOM 3887 O O . THR A 1 458 ? -48.446 -26.216 82.014 1.00 80.06 458 THR A O 1
ATOM 3890 N N . ILE A 1 459 ? -46.966 -26.359 80.333 1.00 81.50 459 ILE A N 1
ATOM 3891 C CA . ILE A 1 459 ? -45.776 -26.188 81.187 1.00 81.50 459 ILE A CA 1
ATOM 3892 C C . ILE A 1 459 ? -45.810 -24.816 81.857 1.00 81.50 459 ILE A C 1
ATOM 3894 O O . ILE A 1 459 ? -45.612 -24.716 83.059 1.00 81.50 459 ILE A O 1
ATOM 3898 N N . LYS A 1 460 ? -46.138 -23.761 81.102 1.00 80.88 460 LYS A N 1
ATOM 3899 C CA . LYS A 1 460 ? -46.256 -22.411 81.657 1.00 80.88 460 LYS A CA 1
ATOM 3900 C C . LYS A 1 460 ? -47.371 -22.308 82.703 1.00 80.88 460 LYS A C 1
ATOM 3902 O O . LYS A 1 460 ? -47.205 -21.629 83.706 1.00 80.88 460 LYS A O 1
ATOM 3907 N N . GLU A 1 461 ? -48.511 -22.951 82.464 1.00 78.44 461 GLU A N 1
ATOM 3908 C CA . GLU A 1 461 ? -49.624 -23.008 83.420 1.00 78.44 461 GLU A CA 1
ATOM 3909 C C . GLU A 1 461 ? -49.251 -23.809 84.681 1.00 78.44 461 GLU A C 1
ATOM 3911 O O . GLU A 1 461 ? -49.611 -23.398 85.780 1.00 78.44 461 GLU A O 1
ATOM 3916 N N . GLN A 1 462 ? -48.476 -24.890 84.547 1.00 75.38 462 GLN A N 1
ATOM 3917 C CA . GLN A 1 462 ? -47.940 -25.667 85.671 1.00 75.38 462 GLN A CA 1
ATOM 3918 C C . GLN A 1 462 ? -46.881 -24.901 86.470 1.00 75.38 462 GLN A C 1
ATOM 3920 O O . GLN A 1 462 ? -46.951 -24.898 87.690 1.00 75.38 462 GLN A O 1
ATOM 3925 N N . GLU A 1 463 ? -45.957 -24.191 85.818 1.00 73.69 463 GLU A N 1
ATOM 3926 C CA . GLU A 1 463 ? -44.988 -23.325 86.506 1.00 73.69 463 GLU A CA 1
ATOM 3927 C C . GLU A 1 463 ? -45.687 -22.220 87.306 1.00 73.69 463 GLU A C 1
ATOM 3929 O O . GLU A 1 463 ? -45.283 -21.920 88.426 1.00 73.69 463 GLU A O 1
ATOM 3934 N N . ILE A 1 464 ? -46.756 -21.631 86.756 1.00 72.19 464 ILE A N 1
ATOM 3935 C CA . ILE A 1 464 ? -47.580 -20.648 87.472 1.00 72.19 464 ILE A CA 1
ATOM 3936 C C . ILE A 1 464 ? -48.261 -21.304 88.681 1.00 72.19 464 ILE A C 1
ATOM 3938 O O . ILE A 1 464 ? -48.211 -20.751 89.774 1.00 72.19 464 ILE A O 1
ATOM 3942 N N . TYR A 1 465 ? -48.823 -22.502 88.514 1.00 70.12 465 TYR A N 1
ATOM 3943 C CA . TYR A 1 465 ? -49.463 -23.249 89.598 1.00 70.12 465 TYR A CA 1
ATOM 3944 C C . TYR A 1 465 ? -48.482 -23.659 90.714 1.00 70.12 465 TYR A C 1
ATOM 3946 O O . TYR A 1 465 ? -48.803 -23.551 91.896 1.00 70.12 465 TYR A O 1
ATOM 3954 N N . ASP A 1 466 ? -47.266 -24.084 90.369 1.00 67.06 466 ASP A N 1
ATOM 3955 C CA . ASP A 1 466 ? -46.231 -24.467 91.338 1.00 67.06 466 ASP A CA 1
ATOM 3956 C C . ASP A 1 466 ? -45.647 -23.244 92.076 1.00 67.06 466 ASP A C 1
ATOM 3958 O O . ASP A 1 466 ? -45.319 -23.325 93.265 1.00 67.06 466 ASP A O 1
ATOM 3962 N N . LEU A 1 467 ? -45.585 -22.083 91.413 1.00 63.94 467 LEU A N 1
ATOM 3963 C CA . LEU A 1 467 ? -45.271 -20.798 92.049 1.00 63.94 467 LEU A CA 1
ATOM 3964 C C . LEU A 1 467 ? -46.385 -20.344 93.003 1.00 63.94 467 LEU A C 1
ATOM 3966 O O . LEU A 1 467 ? -46.100 -19.853 94.090 1.00 63.94 467 LEU A O 1
ATOM 3970 N N . GLU A 1 468 ? -47.653 -20.549 92.650 1.00 62.62 468 GLU A N 1
ATOM 3971 C CA . GLU A 1 468 ? -48.789 -20.235 93.530 1.00 62.62 468 GLU A CA 1
ATOM 3972 C C . GLU A 1 468 ? -48.843 -21.159 94.759 1.00 62.62 468 GLU A C 1
ATOM 3974 O O . GLU A 1 468 ? -49.245 -20.736 95.842 1.00 62.62 468 GLU A O 1
ATOM 3979 N N . LYS A 1 469 ? -48.367 -22.402 94.629 1.00 59.62 469 LYS A N 1
ATOM 3980 C CA . LYS A 1 469 ? -48.333 -23.394 95.713 1.00 59.62 469 LYS A CA 1
ATOM 3981 C C . LYS A 1 469 ? -47.165 -23.226 96.691 1.00 59.62 469 LYS A C 1
ATOM 3983 O O . LYS A 1 469 ? -47.196 -23.808 97.767 1.00 59.62 469 LYS A O 1
ATOM 3988 N N . THR A 1 470 ? -46.134 -22.466 96.322 1.00 55.34 470 THR A N 1
ATOM 3989 C CA . THR A 1 470 ? -44.963 -22.175 97.173 1.00 55.34 470 THR A CA 1
ATOM 3990 C C . THR A 1 470 ? -45.084 -20.854 97.943 1.00 55.34 470 THR A C 1
ATOM 3992 O O . THR A 1 470 ? -44.224 -20.551 98.767 1.00 55.34 470 THR A O 1
ATOM 3995 N N . VAL A 1 471 ? -46.151 -20.080 97.703 1.00 53.09 471 VAL A N 1
ATOM 3996 C CA . VAL A 1 471 ? -46.437 -18.784 98.355 1.00 53.09 471 VAL A CA 1
ATOM 3997 C C . VAL A 1 471 ? -47.523 -18.900 99.451 1.00 53.09 471 VAL A C 1
ATOM 3999 O O . VAL A 1 471 ? -47.885 -17.902 100.073 1.00 53.09 471 VAL A O 1
ATOM 4002 N N . VAL A 1 472 ? -47.993 -20.117 99.750 1.00 43.47 472 VAL A N 1
ATOM 4003 C CA . VAL A 1 472 ? -48.821 -20.459 100.928 1.00 43.47 472 VAL A CA 1
ATOM 4004 C C . VAL A 1 472 ? -47.996 -21.324 101.865 1.00 43.47 472 VAL A C 1
ATOM 4006 O O . VAL A 1 472 ? -48.028 -21.054 103.086 1.00 43.47 472 VAL A O 1
#

pLDDT: mean 74.96, std 19.42, range [31.61, 97.0]

Organism: Paramecium tetraurelia (NCBI:txid5888)

Radius of gyration: 74.54 Å; Cα contacts (8 Å, |Δi|>4): 29; chains: 1; bounding box: 168×65×227 Å

Secondary structure (DSSP, 8-state):
-HHHHHHHHHHHH--S-HHHHHHHHHHHHHHHHHS---HHHHHHHHHHHHGGGS---S--PPP---------------------------------------------PPP-------S-S--HHHHHHHHHHHHHHHHHHHHHHHHHHHHHHHHHHHHHHHHHHHHHHHHHHHHHHHHHHHHHHHHHHHHHHHHHHHHHHHHHHHHHHHHHHHHHHHHHHHHHHHHHHHHHHHHHHHHHHHHHHHHHHHHHHHHHHHHHHHHHHHHHHHHHHHHHHHHHHHHHHHHHHHHHHHHHHHHHHHHHHHHHTTTTTS------------SSSSSSSSHHHHHHHHHHHHHHHHHHHHHHHHHHHHHHHHHHHHHHHHHHHHHHHHHHHHHHHHHHHHHHHHHHHHHHHHHHHHHHHHHHHHHHHHHHHHHHHHHHHHHHS--S-SS--HHHHHHTHHHHHHHHHHHHHHHHHT--

Sequence (472 aa):
MTEDIVNLFVQKYGSADAQKNQLLQQSIQKVLLKEGANSSVVTKLRSKLGQSQSQQQFFPTLGNGESALPSKTPADSQRKTFEPFTKRVQPFQRTFLKSYDQVSETSEKPPKSVYYVDRQDEDEWAALMKFDAQLYQKEQERKKELLLQKKAQMKKELDMQLKIKEDRKKREKDLEEKYDRFQSELLQKKNEQEYEKQANVKNKLLQLQSERDVQLNNKKKKMHSEDRELRNYKQEISKRYQNELQKQIDEENRIKLKKRDYMFKVMKQSEADKMVIQQKQKEQEKLEQANCEKYGELLDQIEQRRIEENRKKKEKVDKNNAWSESQLLRYKLEKEDDDKLQYWKKIEDQKFLEEEQKKKNRVNELKQKTIQSLEQSIKFKQIKKLQEKELDDLQGKIWKEDTERFFQEEQNKQDQIKKVKVEHKKILQQQMQDKIKPERGEKMSIPELLQNKAILKTIKEQEIYDLEKTVV

Mean predicted aligned error: 23.83 Å

Foldseek 3Di:
DQQVLLVLCCVVPNDPDPVRSVVSSVVSVVVCVVVDVPVVVVVVSCCVSPVPPPPPDDDDDDDPDDDDDDDDDDDDDDDPDPDDPDDPPDDDDPPPPPDDPPPPPPPPDPPPDDDDDDDDDDPVVVVVVVVVVVVVVVVVVVVVVVVVVVVVVVVVVVVVVVVVVVVVVVVVVVVVVVVVVVVVVVVVVVVVVVVVVVVVVVVVVVVVVVVVVVVVVVVVVVVVVVVVVVVVVVVVVVVVVVVVVVVVVVVVVVVVVVVVVVVVVVVVVVVVVVVVVVVVVVVVVVVVVVVVVVVVVVVVVVVVVVVCVVVVVDDDDDDDDDDDDDDDPPPPPPPVVVVVVVVVVVVVVVVVVVVVVVVVVVVVVVVVVVVVVVVVVVVVVVVVVVVVVVVVVVVVVVVVVVVVVVVVVVVVVVVVVVVVVVVVVVVVVVVVVVPVPDPPVPDDDPVRCVVCVVVVVVVVVVVVVVVVVVVD

Solvent-accessible surface area (backbone atoms only — not comparable to full-atom values): 27865 Å² total; per-residue (Å²): 116,69,65,62,51,46,51,53,48,41,73,74,70,44,62,97,48,68,69,60,35,52,52,50,42,54,54,52,53,52,49,45,63,72,71,50,80,50,65,70,58,55,51,53,51,47,52,67,66,59,62,72,78,79,80,85,80,92,77,92,74,86,78,89,71,92,73,85,85,79,92,75,85,80,84,88,88,79,88,77,79,84,72,82,95,69,84,90,75,83,77,87,76,88,75,84,73,89,73,80,87,72,72,81,75,72,79,77,69,76,82,83,85,84,76,93,78,88,80,90,73,86,56,62,65,62,53,49,54,51,47,51,52,52,50,50,50,52,50,51,51,52,52,51,51,52,51,50,52,52,51,52,50,53,50,53,52,51,54,49,53,50,49,53,51,50,53,49,53,50,52,52,49,56,50,50,54,51,50,51,50,52,52,51,52,53,51,49,54,50,51,51,53,51,48,51,51,52,49,52,52,50,51,51,51,50,49,53,49,52,52,49,51,53,51,52,50,51,50,52,52,50,51,52,50,53,53,50,50,52,49,51,51,52,49,51,51,53,50,51,52,53,50,52,52,49,50,52,52,52,50,52,51,51,49,50,49,51,51,50,54,50,50,50,51,51,49,53,48,52,51,50,50,50,50,51,50,53,48,50,48,52,50,46,50,49,50,50,48,51,45,49,49,48,50,51,48,45,53,50,43,54,58,36,46,67,56,32,76,76,51,77,87,64,82,80,88,82,88,83,90,84,93,87,88,89,83,87,86,81,82,78,72,73,69,69,56,57,59,53,53,55,53,53,51,53,54,51,53,50,52,49,54,52,51,51,50,50,51,51,51,52,51,50,52,52,49,50,55,48,50,53,52,50,52,52,52,50,52,52,51,50,52,50,50,51,52,52,48,52,50,51,53,50,51,53,48,52,51,50,53,53,49,52,49,50,52,51,52,50,50,52,49,54,51,49,53,51,51,52,52,52,50,52,50,50,53,51,52,50,54,50,52,64,61,64,46,70,73,79,77,86,56,75,53,72,69,55,47,60,71,42,41,65,59,54,49,52,50,52,52,46,54,52,51,55,54,60,64,72,76,112